Protein AF-0000000072237001 (afdb_homodimer)

Secondary structure (DSSP, 8-state):
----PPPPPSS-SSEEES-TT-SEEEEEEE-TT-HHHHHHHHHIIIIIHHHTTTTEEEEEEE---TTSTTHHHHHHHHHHHHHH-GGGHHHHHHHHHHTGGGGSHHHHTT-BHHHHHHHHHHHGGGGT--HHHHHHHH---TTSSS-TTHHHHHHHHHHHHHTT--SSSEEEETTEE-SS--TT--HHHHHHHHGGGG-/----PPPPPSS-SSEEES-TT-SEEEEEEE-TT-HHHHHHHHHIIIIIHHHTTTTEEEEEEE---TTSTTHHHHHHHHHHHHHH-GGGHHHHHHHHHHTGGGGSHHHHTT-BHHHHHHHHHHHGGGGT--HHHHHHHH---TTSSS-TTHHHHHHHHHHHHHTT--SSSEEEETTEE-SS--TT--HHHHHHHHGGGG-

Radius of gyration: 22.09 Å; Cα contacts (8 Å, |Δi|>4): 658; chains: 2; bounding box: 45×54×57 Å

Solvent-accessible surface area (backbone atoms only — not comparable to full-atom values): 21999 Å² total; per-residue (Å²): 132,85,81,84,59,78,85,76,76,95,54,78,88,53,49,78,45,67,46,87,79,22,84,37,40,35,39,35,28,36,23,69,73,34,71,50,18,40,44,31,48,50,47,38,66,72,44,40,48,67,73,37,62,72,45,38,18,40,24,53,29,60,39,72,49,56,88,40,50,62,28,41,59,56,52,45,49,46,48,31,40,28,73,76,37,60,85,42,28,63,60,43,49,49,52,49,41,74,44,30,80,65,60,36,69,81,64,38,38,78,41,19,56,53,55,48,47,52,52,56,16,53,57,34,46,81,65,73,38,63,34,66,65,39,40,68,33,61,47,76,48,92,87,48,84,57,38,77,36,43,69,61,52,50,52,37,48,48,52,37,23,72,67,45,59,78,62,61,55,37,45,25,51,71,86,35,78,42,90,78,72,56,50,81,53,50,58,66,54,49,44,66,67,51,54,69,74,77,108,131,86,78,89,57,77,83,74,75,94,54,78,86,54,50,79,44,65,46,88,80,23,84,38,40,35,40,36,26,35,23,69,70,34,70,50,18,39,44,31,49,49,48,37,65,71,44,40,48,67,74,37,62,71,45,38,17,40,24,52,29,62,37,74,48,59,89,40,48,61,28,42,58,55,53,46,51,46,50,32,40,29,72,76,37,62,85,41,27,62,61,41,50,50,51,49,42,74,43,30,79,65,60,37,68,82,63,39,37,78,40,18,57,52,56,49,48,52,52,55,17,52,57,36,48,80,63,74,39,61,34,67,64,38,41,67,33,60,46,76,49,93,87,48,84,56,38,77,39,43,69,62,51,50,51,36,49,47,53,36,24,72,69,44,58,77,62,61,54,38,46,23,51,71,86,36,76,42,89,78,70,57,53,82,53,49,60,65,54,48,45,67,68,50,53,69,74,76,106

Organism: Galdieria sulphuraria (NCBI:txid130081)

Structure (mmCIF, N/CA/C/O backbone):
data_AF-0000000072237001-model_v1
#
loop_
_entity.id
_entity.type
_entity.pdbx_description
1 polymer 'Thioredoxin-like protein'
#
loop_
_atom_site.group_PDB
_atom_site.id
_atom_site.type_symbol
_atom_site.label_atom_id
_atom_site.label_alt_id
_atom_site.label_comp_id
_atom_site.label_asym_id
_atom_site.label_entity_id
_atom_site.label_seq_id
_atom_site.pdbx_PDB_ins_code
_atom_site.Cartn_x
_atom_site.Cartn_y
_atom_site.Cartn_z
_atom_site.occupancy
_atom_site.B_iso_or_equiv
_atom_site.auth_seq_id
_atom_site.auth_comp_id
_atom_site.auth_asym_id
_atom_site.auth_atom_id
_atom_site.pdbx_PDB_model_num
ATOM 1 N N . MET A 1 1 ? 7.582 13.273 -29.375 1 21.8 1 MET A N 1
ATOM 2 C CA . MET A 1 1 ? 7.742 12.078 -28.562 1 21.8 1 MET A CA 1
ATOM 3 C C . MET A 1 1 ? 7.418 12.375 -27.094 1 21.8 1 MET A C 1
ATOM 5 O O . MET A 1 1 ? 8.266 12.875 -26.359 1 21.8 1 MET A O 1
ATOM 9 N N . ALA A 1 2 ? 6.422 13.086 -26.672 1 33.62 2 ALA A N 1
ATOM 10 C CA . ALA A 1 2 ? 6.02 13.719 -25.406 1 33.62 2 ALA A CA 1
ATOM 11 C C . ALA A 1 2 ? 6.34 12.82 -24.219 1 33.62 2 ALA A C 1
ATOM 13 O O . ALA A 1 2 ? 6.082 11.609 -24.25 1 33.62 2 ALA A O 1
ATOM 14 N N . SER A 1 3 ? 7.312 13.023 -23.094 1 41.5 3 SER A N 1
ATOM 15 C CA . SER A 1 3 ? 8.188 12.477 -22.062 1 41.5 3 SER A CA 1
ATOM 16 C C . SER A 1 3 ? 7.379 11.773 -20.969 1 41.5 3 SER A C 1
ATOM 18 O O . SER A 1 3 ? 6.551 12.398 -20.312 1 41.5 3 SER A O 1
ATOM 20 N N . ASN A 1 4 ? 6.871 10.484 -21.203 1 53.72 4 ASN A N 1
ATOM 21 C CA . ASN A 1 4 ? 6.289 9.469 -20.344 1 53.72 4 ASN A CA 1
ATOM 22 C C . ASN A 1 4 ? 7.016 9.406 -19 1 53.72 4 ASN A C 1
ATOM 24 O O . ASN A 1 4 ? 7.16 8.328 -18.422 1 53.72 4 ASN A O 1
ATOM 28 N N . TRP A 1 5 ? 7.535 10.539 -18.703 1 61.94 5 TRP A N 1
ATOM 29 C CA . TRP A 1 5 ? 8.25 10.547 -17.438 1 61.94 5 TRP A CA 1
ATOM 30 C C . TRP A 1 5 ? 7.281 10.477 -16.266 1 61.94 5 TRP A C 1
ATOM 32 O O . TRP A 1 5 ? 6.207 11.078 -16.297 1 61.94 5 TRP A O 1
ATOM 42 N N . PRO A 1 6 ? 7.734 9.633 -15.422 1 74.94 6 PRO A N 1
ATOM 43 C CA . PRO A 1 6 ? 6.914 9.695 -14.211 1 74.94 6 PRO A CA 1
ATOM 44 C C . PRO A 1 6 ? 6.82 11.102 -13.633 1 74.94 6 PRO A C 1
ATOM 46 O O . PRO A 1 6 ? 7.805 11.852 -13.641 1 74.94 6 PRO A O 1
ATOM 49 N N . PRO A 1 7 ? 5.773 11.562 -13.289 1 81.69 7 PRO A N 1
ATOM 50 C CA . PRO A 1 7 ? 5.605 12.922 -12.766 1 81.69 7 PRO A CA 1
ATOM 51 C C . PRO A 1 7 ? 6.484 13.195 -11.547 1 81.69 7 PRO A C 1
ATOM 53 O O . PRO A 1 7 ? 6.766 12.281 -10.766 1 81.69 7 PRO A O 1
ATOM 56 N N . LEU A 1 8 ? 7.027 14.43 -11.492 1 88 8 LEU A N 1
ATOM 57 C CA . LEU A 1 8 ? 7.711 14.93 -10.305 1 88 8 LEU A CA 1
ATOM 58 C C . LEU A 1 8 ? 6.816 15.883 -9.523 1 88 8 LEU A C 1
ATOM 60 O O . LEU A 1 8 ? 5.957 16.547 -10.102 1 88 8 LEU A O 1
ATOM 64 N N . PRO A 1 9 ? 7.012 15.859 -8.188 1 90.81 9 PRO A N 1
ATOM 65 C CA . PRO A 1 9 ? 6.195 16.766 -7.383 1 90.81 9 PRO A CA 1
ATOM 66 C C . PRO A 1 9 ? 6.57 18.234 -7.602 1 90.81 9 PRO A C 1
ATOM 68 O O . PRO A 1 9 ? 7.734 18.547 -7.863 1 90.81 9 PRO A O 1
ATOM 71 N N . ARG A 1 10 ? 5.598 19.078 -7.504 1 88.06 10 ARG A N 1
ATOM 72 C CA . ARG A 1 10 ? 5.828 20.516 -7.672 1 88.06 10 ARG A CA 1
ATOM 73 C C . ARG A 1 10 ? 6.523 21.094 -6.449 1 88.06 10 ARG A C 1
ATOM 75 O O . ARG A 1 10 ? 7.121 22.172 -6.527 1 88.06 10 ARG A O 1
ATOM 82 N N . GLN A 1 11 ? 6.371 20.516 -5.293 1 89.12 11 GLN A N 1
ATOM 83 C CA . GLN A 1 11 ? 6.98 20.875 -4.016 1 89.12 11 GLN A CA 1
ATOM 84 C C . GLN A 1 11 ? 7.461 19.641 -3.268 1 89.12 11 GLN A C 1
ATOM 86 O O . GLN A 1 11 ? 7.086 18.516 -3.607 1 89.12 11 GLN A O 1
ATOM 91 N N . PRO A 1 12 ? 8.312 19.969 -2.359 1 91.44 12 PRO A N 1
ATOM 92 C CA . PRO A 1 12 ? 8.711 18.797 -1.567 1 91.44 12 PRO A CA 1
ATOM 93 C C . PRO A 1 12 ? 7.52 18.016 -1.021 1 91.44 12 PRO A C 1
ATOM 95 O O . PRO A 1 12 ? 6.52 18.609 -0.612 1 91.44 12 PRO A O 1
ATOM 98 N N . ILE A 1 13 ? 7.695 16.688 -1.106 1 96 13 ILE A N 1
ATOM 99 C CA . ILE A 1 13 ? 6.613 15.797 -0.69 1 96 13 ILE A CA 1
ATOM 100 C C . ILE A 1 13 ? 6.375 15.945 0.811 1 96 13 ILE A C 1
ATOM 102 O O . ILE A 1 13 ? 7.324 16.094 1.586 1 96 13 ILE A O 1
ATOM 106 N N . GLY A 1 14 ? 5.105 15.867 1.178 1 97.44 14 GLY A N 1
ATOM 107 C CA . GLY A 1 14 ? 4.707 16 2.57 1 97.44 14 GLY A CA 1
ATOM 108 C C . GLY A 1 14 ? 4.023 17.328 2.867 1 97.44 14 GLY A C 1
ATOM 109 O O . GLY A 1 14 ? 4.008 18.234 2.025 1 97.44 14 GLY A O 1
ATOM 110 N N . THR A 1 15 ? 3.363 17.453 3.967 1 98.19 15 THR A N 1
ATOM 111 C CA . THR A 1 15 ? 2.725 18.688 4.41 1 98.19 15 THR A CA 1
ATOM 112 C C . THR A 1 15 ? 3.475 19.281 5.598 1 98.19 15 THR A C 1
ATOM 114 O O . THR A 1 15 ? 3.594 18.656 6.648 1 98.19 15 THR A O 1
ATOM 117 N N . ALA A 1 16 ? 3.902 20.469 5.449 1 97.31 16 ALA A N 1
ATOM 118 C CA . ALA A 1 16 ? 4.777 21.094 6.434 1 97.31 16 ALA A CA 1
ATOM 119 C C . ALA A 1 16 ? 3.965 21.734 7.559 1 97.31 16 ALA A C 1
ATOM 121 O O . ALA A 1 16 ? 2.857 22.234 7.336 1 97.31 16 ALA A O 1
ATOM 122 N N . TRP A 1 17 ? 4.484 21.672 8.68 1 96.69 17 TRP A N 1
ATOM 123 C CA . TRP A 1 17 ? 4.105 22.453 9.852 1 96.69 17 TRP A CA 1
ATOM 124 C C . TRP A 1 17 ? 5.32 23.141 10.461 1 96.69 17 TRP A C 1
ATOM 126 O O . TRP A 1 17 ? 6.293 22.484 10.844 1 96.69 17 TRP A O 1
ATOM 136 N N . GLY A 1 18 ? 5.293 24.5 10.57 1 95.88 18 GLY A N 1
ATOM 137 C CA . GLY A 1 18 ? 6.43 25.281 11.047 1 95.88 18 GLY A CA 1
ATOM 138 C C . GLY A 1 18 ? 7.234 25.906 9.93 1 95.88 18 GLY A C 1
ATOM 139 O O . GLY A 1 18 ? 6.91 25.75 8.75 1 95.88 18 GLY A O 1
ATOM 140 N N . PRO A 1 19 ? 8.258 26.688 10.305 1 95.94 19 PRO A N 1
ATOM 141 C CA . PRO A 1 19 ? 9.055 27.375 9.281 1 95.94 19 PRO A CA 1
ATOM 142 C C . PRO A 1 19 ? 9.898 26.422 8.445 1 95.94 19 PRO A C 1
ATOM 144 O O . PRO A 1 19 ? 10.711 25.672 8.992 1 95.94 19 PRO A O 1
ATOM 147 N N . ARG A 1 20 ? 9.781 26.469 7.156 1 94.44 20 ARG A N 1
ATOM 148 C CA . ARG A 1 20 ? 10.453 25.562 6.238 1 94.44 20 ARG A CA 1
ATOM 149 C C . ARG A 1 20 ? 11.969 25.703 6.336 1 94.44 20 ARG A C 1
ATOM 151 O O . ARG A 1 20 ? 12.711 24.781 5.988 1 94.44 20 ARG A O 1
ATOM 158 N N . GLY A 1 21 ? 12.414 26.828 6.848 1 94.75 21 GLY A N 1
ATOM 159 C CA . GLY A 1 21 ? 13.836 27.078 6.961 1 94.75 21 GLY A CA 1
ATOM 160 C C . GLY A 1 21 ? 14.398 26.719 8.328 1 94.75 21 GLY A C 1
ATOM 161 O O . GLY A 1 21 ? 15.562 27.016 8.617 1 94.75 21 GLY A O 1
ATOM 162 N N . ALA A 1 22 ? 13.586 26.141 9.148 1 97.19 22 ALA A N 1
ATOM 163 C CA . ALA A 1 22 ? 14.062 25.75 10.477 1 97.19 22 ALA A CA 1
ATOM 164 C C . ALA A 1 22 ? 15.273 24.828 10.383 1 97.19 22 ALA A C 1
ATOM 166 O O . ALA A 1 22 ? 15.398 24.047 9.43 1 97.19 22 ALA A O 1
ATOM 167 N N . PRO A 1 23 ? 16.172 24.891 11.312 1 97.12 23 PRO A N 1
ATOM 168 C CA . PRO A 1 23 ? 17.406 24.078 11.258 1 97.12 23 PRO A CA 1
ATOM 169 C C . PRO A 1 23 ? 17.125 22.578 11.344 1 97.12 23 PRO A C 1
ATOM 171 O O . PRO A 1 23 ? 17.891 21.781 10.812 1 97.12 23 PRO A O 1
ATOM 174 N N . ILE A 1 24 ? 16.125 22.219 12.055 1 98.12 24 ILE A N 1
ATOM 175 C CA . ILE A 1 24 ? 15.758 20.797 12.141 1 98.12 24 ILE A CA 1
ATOM 176 C C . ILE A 1 24 ? 14.586 20.5 11.203 1 98.12 24 ILE A C 1
ATOM 178 O O . ILE A 1 24 ? 13.547 21.156 11.281 1 98.12 24 ILE A O 1
ATOM 182 N N . GLN A 1 25 ? 14.75 19.609 10.305 1 97.94 25 GLN A N 1
ATOM 183 C CA . GLN A 1 25 ? 13.711 19.062 9.43 1 97.94 25 GLN A CA 1
ATOM 184 C C . GLN A 1 25 ? 13.281 17.672 9.875 1 97.94 25 GLN A C 1
ATOM 186 O O . GLN A 1 25 ? 14.086 16.734 9.859 1 97.94 25 GLN A O 1
ATOM 191 N N . MET A 1 26 ? 12.102 17.547 10.289 1 98.19 26 MET A N 1
ATOM 192 C CA . MET A 1 26 ? 11.594 16.25 10.727 1 98.19 26 MET A CA 1
ATOM 193 C C . MET A 1 26 ? 10.477 15.766 9.797 1 98.19 26 MET A C 1
ATOM 195 O O . MET A 1 26 ? 9.492 16.469 9.586 1 98.19 26 MET A O 1
ATOM 199 N N . GLU A 1 27 ? 10.625 14.641 9.234 1 98.56 27 GLU A N 1
ATOM 200 C CA . GLU A 1 27 ? 9.578 13.938 8.508 1 98.56 27 GLU A CA 1
ATOM 201 C C . GLU A 1 27 ? 9.078 12.727 9.289 1 98.56 27 GLU A C 1
ATOM 203 O O . GLU A 1 27 ? 9.875 11.914 9.758 1 98.56 27 GLU A O 1
ATOM 208 N N . VAL A 1 28 ? 7.844 12.672 9.438 1 98.81 28 VAL A N 1
ATOM 209 C CA . VAL A 1 28 ? 7.273 11.508 10.109 1 98.81 28 VAL A CA 1
ATOM 210 C C . VAL A 1 28 ? 6.258 10.828 9.188 1 98.81 28 VAL A C 1
ATOM 212 O O . VAL A 1 28 ? 5.344 11.484 8.672 1 98.81 28 VAL A O 1
ATOM 215 N N . PHE A 1 29 ? 6.496 9.531 8.914 1 98.88 29 PHE A N 1
ATOM 216 C CA . PHE A 1 29 ? 5.609 8.695 8.117 1 98.88 29 PHE A CA 1
ATOM 217 C C . PHE A 1 29 ? 4.52 8.078 8.977 1 98.88 29 PHE A C 1
ATOM 219 O O . PHE A 1 29 ? 4.801 7.227 9.828 1 98.88 29 PHE A O 1
ATOM 226 N N . LEU A 1 30 ? 3.273 8.547 8.742 1 98.88 30 LEU A N 1
ATOM 227 C CA . LEU A 1 30 ? 2.16 8.219 9.625 1 98.88 30 LEU A CA 1
ATOM 228 C C . LEU A 1 30 ? 1.026 7.555 8.852 1 98.88 30 LEU A C 1
ATOM 230 O O . LEU A 1 30 ? 0.771 7.91 7.695 1 98.88 30 LEU A O 1
ATOM 234 N N . ASP A 1 31 ? 0.398 6.621 9.469 1 98.75 31 ASP A N 1
ATOM 235 C CA . ASP A 1 31 ? -0.828 6 8.977 1 98.75 31 ASP A CA 1
ATOM 236 C C . ASP A 1 31 ? -1.999 6.277 9.914 1 98.75 31 ASP A C 1
ATOM 238 O O . ASP A 1 31 ? -1.91 6.023 11.117 1 98.75 31 ASP A O 1
ATOM 242 N N . TYR A 1 32 ? -3.104 6.746 9.367 1 98.81 32 TYR A N 1
ATOM 243 C CA . TYR A 1 32 ? -4.242 7.168 10.18 1 98.81 32 TYR A CA 1
ATOM 244 C C . TYR A 1 32 ? -4.895 5.977 10.867 1 98.81 32 TYR A C 1
ATOM 246 O O . TYR A 1 32 ? -5.66 6.148 11.82 1 98.81 32 TYR A O 1
ATOM 254 N N . CYS A 1 33 ? -4.598 4.766 10.398 1 97.38 33 CYS A N 1
ATOM 255 C CA . CYS A 1 33 ? -5.188 3.57 10.992 1 97.38 33 CYS A CA 1
ATOM 256 C C . CYS A 1 33 ? -4.262 2.965 12.039 1 97.38 33 CYS A C 1
ATOM 258 O O . CYS A 1 33 ? -4.578 1.931 12.625 1 97.38 33 CYS A O 1
ATOM 260 N N . CYS A 1 34 ? -3.148 3.541 12.328 1 97.19 34 CYS A N 1
ATOM 261 C CA . CYS A 1 34 ? -2.15 2.988 13.234 1 97.19 34 CYS A CA 1
ATOM 262 C C . CYS A 1 34 ? -2.18 3.705 14.578 1 97.19 34 CYS A C 1
ATOM 264 O O . CYS A 1 34 ? -1.896 4.902 14.656 1 97.19 34 CYS A O 1
ATOM 266 N N . PRO A 1 35 ? -2.412 2.963 15.617 1 97.12 35 PRO A N 1
ATOM 267 C CA . PRO A 1 35 ? -2.48 3.59 16.938 1 97.12 35 PRO A CA 1
ATOM 268 C C . PRO A 1 35 ? -1.15 4.199 17.375 1 97.12 35 PRO A C 1
ATOM 270 O O . PRO A 1 35 ? -1.132 5.195 18.109 1 97.12 35 PRO A O 1
ATOM 273 N N . PHE A 1 36 ? -0.057 3.662 16.938 1 97.69 36 PHE A N 1
ATOM 274 C CA . PHE A 1 36 ? 1.243 4.23 17.281 1 97.69 36 PHE A CA 1
ATOM 275 C C . PHE A 1 36 ? 1.478 5.535 16.531 1 97.69 36 PHE A C 1
ATOM 277 O O . PHE A 1 36 ? 2.109 6.453 17.047 1 97.69 36 PHE A O 1
ATOM 284 N N . SER A 1 37 ? 0.971 5.617 15.297 1 98.56 37 SER A N 1
ATOM 285 C CA . SER A 1 37 ? 0.982 6.879 14.562 1 98.56 37 SER A CA 1
ATOM 286 C C . SER A 1 37 ? 0.16 7.941 15.289 1 98.56 37 SER A C 1
ATOM 288 O O . SER A 1 37 ? 0.576 9.102 15.383 1 98.56 37 SER A O 1
ATOM 290 N N . LYS A 1 38 ? -0.994 7.484 15.781 1 98.75 38 LYS A N 1
ATOM 291 C CA . LYS A 1 38 ? -1.831 8.391 16.562 1 98.75 38 LYS A CA 1
ATOM 292 C C . LYS A 1 38 ? -1.07 8.938 17.766 1 98.75 38 LYS A C 1
ATOM 294 O O . LYS A 1 38 ? -1.041 10.148 18 1 98.75 38 LYS A O 1
ATOM 299 N N . LYS A 1 39 ? -0.465 8.07 18.5 1 98.44 39 LYS A N 1
ATOM 300 C CA . LYS A 1 39 ? 0.298 8.469 19.672 1 98.44 39 LYS A CA 1
ATOM 301 C C . LYS A 1 39 ? 1.415 9.445 19.312 1 98.44 39 LYS A C 1
ATOM 303 O O . LYS A 1 39 ? 1.572 10.484 19.938 1 98.44 39 LYS A O 1
ATOM 308 N N . ALA A 1 40 ? 2.188 9.109 18.281 1 98.56 40 ALA A N 1
ATOM 309 C CA . ALA A 1 40 ? 3.283 9.961 17.828 1 98.56 40 ALA A CA 1
ATOM 310 C C . ALA A 1 40 ? 2.77 11.336 17.406 1 98.56 40 ALA A C 1
ATOM 312 O O . ALA A 1 40 ? 3.357 12.359 17.75 1 98.56 40 ALA A O 1
ATOM 313 N N . PHE A 1 41 ? 1.676 11.344 16.641 1 98.69 41 PHE A N 1
ATOM 314 C CA . PHE A 1 41 ? 1.105 12.594 16.141 1 98.69 41 PHE A CA 1
ATOM 315 C C . PHE A 1 41 ? 0.755 13.523 17.297 1 98.69 41 PHE A C 1
ATOM 317 O O . PHE A 1 41 ? 1.126 14.695 17.281 1 98.69 41 PHE A O 1
ATOM 324 N N . PHE A 1 42 ? 0.126 13.016 18.297 1 98.56 42 PHE A N 1
ATOM 325 C CA . PHE A 1 42 ? -0.369 13.852 19.375 1 98.56 42 PHE A CA 1
ATOM 326 C C . PHE A 1 42 ? 0.78 14.352 20.25 1 98.56 42 PHE A C 1
ATOM 328 O O . PHE A 1 42 ? 0.808 15.516 20.641 1 98.56 42 PHE A O 1
ATOM 335 N N . ILE A 1 43 ? 1.747 13.523 20.578 1 98.25 43 ILE A N 1
ATOM 336 C CA . ILE A 1 43 ? 2.867 13.977 21.391 1 98.25 43 ILE A CA 1
ATOM 337 C C . ILE A 1 43 ? 3.66 15.039 20.625 1 98.25 43 ILE A C 1
ATOM 339 O O . ILE A 1 43 ? 4.113 16.031 21.219 1 98.25 43 ILE A O 1
ATOM 343 N N . LEU A 1 44 ? 3.85 14.859 19.328 1 97.88 44 LEU A N 1
ATOM 344 C CA . LEU A 1 44 ? 4.59 15.812 18.516 1 97.88 44 LEU A CA 1
ATOM 345 C C . LEU A 1 44 ? 3.828 17.125 18.391 1 97.88 44 LEU A C 1
ATOM 347 O O . LEU A 1 44 ? 4.371 18.203 18.688 1 97.88 44 LEU A O 1
ATOM 351 N N . MET A 1 45 ? 2.561 17.047 18.078 1 97.38 45 MET A N 1
ATOM 352 C CA . MET A 1 45 ? 1.763 18.234 17.766 1 97.38 45 MET A CA 1
ATOM 353 C C . MET A 1 45 ? 1.453 19.016 19.047 1 97.38 45 MET A C 1
ATOM 355 O O . MET A 1 45 ? 1.403 20.25 19.031 1 97.38 45 MET A O 1
ATOM 359 N N . ASP A 1 46 ? 1.271 18.312 20.125 1 97.81 46 ASP A N 1
ATOM 360 C CA . ASP A 1 46 ? 0.758 18.984 21.328 1 97.81 46 ASP A CA 1
ATOM 361 C C . ASP A 1 46 ? 1.897 19.422 22.234 1 97.81 46 ASP A C 1
ATOM 363 O O . ASP A 1 46 ? 1.742 20.359 23.031 1 97.81 46 ASP A O 1
ATOM 367 N N . GLN A 1 47 ? 3.055 18.766 22.125 1 97.69 47 GLN A N 1
ATOM 368 C CA . GLN A 1 47 ? 4.086 19.047 23.125 1 97.69 47 GLN A CA 1
ATOM 369 C C . GLN A 1 47 ? 5.422 19.359 22.453 1 97.69 47 GLN A C 1
ATOM 371 O O . GLN A 1 47 ? 6.008 20.422 22.703 1 97.69 47 GLN A O 1
ATOM 376 N N . VAL A 1 48 ? 5.902 18.578 21.547 1 97.31 48 VAL A N 1
ATOM 377 C CA . VAL A 1 48 ? 7.266 18.656 21.031 1 97.31 48 VAL A CA 1
ATOM 378 C C . VAL A 1 48 ? 7.395 19.891 20.125 1 97.31 48 VAL A C 1
ATOM 380 O O . VAL A 1 48 ? 8.289 20.719 20.312 1 97.31 48 VAL A O 1
ATOM 383 N N . LEU A 1 49 ? 6.48 20.016 19.188 1 96.25 49 LEU A N 1
ATOM 384 C CA . LEU A 1 49 ? 6.582 21.078 18.188 1 96.25 49 LEU A CA 1
ATOM 385 C C . LEU A 1 49 ? 6.383 22.438 18.828 1 96.25 49 LEU A C 1
ATOM 387 O O . LEU A 1 49 ? 7.164 23.375 18.578 1 96.25 49 LEU A O 1
ATOM 391 N N . PRO A 1 50 ? 5.418 22.594 19.75 1 96.06 50 PRO A N 1
ATOM 392 C CA . PRO A 1 50 ? 5.309 23.891 20.438 1 96.06 50 PRO A CA 1
ATOM 393 C C . PRO A 1 50 ? 6.539 24.203 21.281 1 96.06 50 PRO A C 1
ATOM 395 O O . PRO A 1 50 ? 6.941 25.375 21.375 1 96.06 50 PRO A O 1
ATOM 398 N N . ALA A 1 51 ? 7.168 23.203 21.812 1 95.38 51 ALA A N 1
ATOM 399 C CA . ALA A 1 51 ? 8.328 23.406 22.672 1 95.38 51 ALA A CA 1
ATOM 400 C C . ALA A 1 51 ? 9.562 23.781 21.859 1 95.38 51 ALA A C 1
ATOM 402 O O . ALA A 1 51 ? 10.523 24.328 22.391 1 95.38 51 ALA A O 1
ATOM 403 N N . MET A 1 52 ? 9.523 23.484 20.609 1 95.06 52 MET A N 1
ATOM 404 C CA . MET A 1 52 ? 10.68 23.719 19.75 1 95.06 52 MET A CA 1
ATOM 405 C C . MET A 1 52 ? 10.328 24.703 18.625 1 95.06 52 MET A C 1
ATOM 407 O O . MET A 1 52 ? 10.867 24.609 17.531 1 95.06 52 MET A O 1
ATOM 411 N N . GLU A 1 53 ? 9.461 25.562 18.938 1 90.38 53 GLU A N 1
ATOM 412 C CA . GLU A 1 53 ? 8.945 26.516 17.969 1 90.38 53 GLU A CA 1
ATOM 413 C C . GLU A 1 53 ? 10.086 27.25 17.266 1 90.38 53 GLU A C 1
ATOM 415 O O . GLU A 1 53 ? 11.07 27.641 17.906 1 90.38 53 GLU A O 1
ATOM 420 N N . GLU A 1 54 ? 10.023 27.422 15.961 1 93.44 54 GLU A N 1
ATOM 421 C CA . GLU A 1 54 ? 10.953 28.141 15.086 1 93.44 54 GLU A CA 1
ATOM 422 C C . GLU A 1 54 ? 12.211 27.312 14.836 1 93.44 54 GLU A C 1
ATOM 424 O O . GLU A 1 54 ? 13.008 27.641 13.953 1 93.44 54 GLU A O 1
ATOM 429 N N . LYS A 1 55 ? 12.438 26.234 15.578 1 96.94 55 LYS A N 1
ATOM 430 C CA . LYS A 1 55 ? 13.672 25.453 15.453 1 96.94 55 LYS A CA 1
ATOM 431 C C . LYS A 1 55 ? 13.43 24.188 14.641 1 96.94 55 LYS A C 1
ATOM 433 O O . LYS A 1 55 ? 14.383 23.516 14.242 1 96.94 55 LYS A O 1
ATOM 438 N N . ILE A 1 56 ? 12.172 23.859 14.422 1 97.88 56 ILE A N 1
ATOM 439 C CA . ILE A 1 56 ? 11.859 22.594 13.789 1 97.88 56 ILE A CA 1
ATOM 440 C C . ILE A 1 56 ? 10.734 22.781 12.773 1 97.88 56 ILE A C 1
ATOM 442 O O . ILE A 1 56 ? 9.789 23.531 13.023 1 97.88 56 ILE A O 1
ATOM 446 N N . CYS A 1 57 ? 10.867 22.234 11.586 1 97.62 57 CYS A N 1
ATOM 447 C CA . CYS A 1 57 ? 9.805 22.031 10.609 1 97.62 57 CYS A CA 1
ATOM 448 C C . CYS A 1 57 ? 9.375 20.578 10.539 1 97.62 57 CYS A C 1
ATOM 450 O O . CYS A 1 57 ? 10.211 19.688 10.312 1 97.62 57 CYS A O 1
ATOM 452 N N . PHE A 1 58 ? 8.148 20.359 10.789 1 98 58 PHE A N 1
ATOM 453 C CA . PHE A 1 58 ? 7.562 19.016 10.781 1 98 58 PHE A CA 1
ATOM 454 C C . PHE A 1 58 ? 6.836 18.75 9.469 1 98 58 PHE A C 1
ATOM 456 O O . PHE A 1 58 ? 6.035 19.578 9.023 1 98 58 PHE A O 1
ATOM 463 N N . TYR A 1 59 ? 7.117 17.625 8.836 1 98.31 59 TYR A N 1
ATOM 464 C CA . TYR A 1 59 ? 6.406 17.172 7.641 1 98.31 59 TYR A CA 1
ATOM 465 C C . TYR A 1 59 ? 5.613 15.906 7.93 1 98.31 59 TYR A C 1
ATOM 467 O O . TYR A 1 59 ? 6.18 14.883 8.312 1 98.31 59 TYR A O 1
ATOM 475 N N . PHE A 1 60 ? 4.312 15.984 7.738 1 98.88 60 PHE A N 1
ATOM 476 C CA . PHE A 1 60 ? 3.49 14.781 7.699 1 98.88 60 PHE A CA 1
ATOM 477 C C . PHE A 1 60 ? 3.684 14.039 6.383 1 98.88 60 PHE A C 1
ATOM 479 O O . PHE A 1 60 ? 3.383 14.57 5.312 1 98.88 60 PHE A O 1
ATOM 486 N N . GLN A 1 61 ? 4.23 12.875 6.445 1 98.88 61 GLN A N 1
ATOM 487 C CA . GLN A 1 61 ? 4.348 11.992 5.289 1 98.88 61 GLN A CA 1
ATOM 488 C C . GLN A 1 61 ? 3.332 10.852 5.355 1 98.88 61 GLN A C 1
ATOM 490 O O . GLN A 1 61 ? 3.232 10.164 6.371 1 98.88 61 GLN A O 1
ATOM 495 N N . HIS A 1 62 ? 2.572 10.68 4.254 1 98.88 62 HIS A N 1
ATOM 496 C CA . HIS A 1 62 ? 1.534 9.656 4.203 1 98.88 62 HIS A CA 1
ATOM 497 C C . HIS A 1 62 ? 2.141 8.266 4.066 1 98.88 62 HIS A C 1
ATOM 499 O O . HIS A 1 62 ? 2.764 7.949 3.049 1 98.88 62 HIS A O 1
ATOM 505 N N . GLN A 1 63 ? 2.021 7.48 5.078 1 98.56 63 GLN A N 1
ATOM 506 C CA . GLN A 1 63 ? 2.428 6.082 5.023 1 98.56 63 GLN A CA 1
ATOM 507 C C . GLN A 1 63 ? 1.213 5.156 5.004 1 98.56 63 GLN A C 1
ATOM 509 O O . GLN A 1 63 ? 0.79 4.66 6.051 1 98.56 63 GLN A O 1
ATOM 514 N N . ILE A 1 64 ? 0.771 4.852 3.854 1 98.25 64 ILE A N 1
ATOM 515 C CA . ILE A 1 64 ? -0.407 4.004 3.693 1 98.25 64 ILE A CA 1
ATOM 516 C C . ILE A 1 64 ? -0.015 2.539 3.859 1 98.25 64 ILE A C 1
ATOM 518 O O . ILE A 1 64 ? 0.823 2.025 3.115 1 98.25 64 ILE A O 1
ATOM 522 N N . GLN A 1 65 ? -0.583 1.903 4.852 1 97.19 65 GLN A N 1
ATOM 523 C CA . GLN A 1 65 ? -0.34 0.479 5.062 1 97.19 65 GLN A CA 1
ATOM 524 C C . GLN A 1 65 ? -1.411 -0.367 4.379 1 97.19 65 GLN A C 1
ATOM 526 O O . GLN A 1 65 ? -2.564 -0.387 4.816 1 97.19 65 GLN A O 1
ATOM 531 N N . PRO A 1 66 ? -1.033 -1.136 3.43 1 96.31 66 PRO A N 1
ATOM 532 C CA . PRO A 1 66 ? -2.033 -1.855 2.637 1 96.31 66 PRO A CA 1
ATOM 533 C C . PRO A 1 66 ? -2.77 -2.922 3.445 1 96.31 66 PRO A C 1
ATOM 535 O O . PRO A 1 66 ? -3.877 -3.324 3.078 1 96.31 66 PRO 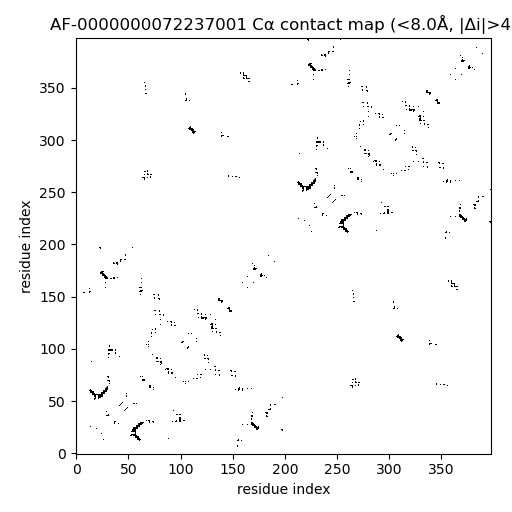A O 1
ATOM 538 N N . TRP A 1 67 ? -2.188 -3.406 4.547 1 95.19 67 TRP A N 1
ATOM 539 C CA . TRP A 1 67 ? -2.883 -4.418 5.336 1 95.19 67 TRP A CA 1
ATOM 540 C C . TRP A 1 67 ? -4.031 -3.795 6.125 1 95.19 67 TRP A C 1
ATOM 542 O O . TRP A 1 67 ? -4.816 -4.504 6.758 1 95.19 67 TRP A O 1
ATOM 552 N N . HIS A 1 68 ? -4.152 -2.535 6.098 1 94.88 68 HIS A N 1
ATOM 553 C CA . HIS A 1 68 ? -5.348 -1.773 6.438 1 94.88 68 HIS A CA 1
ATOM 554 C C . HIS A 1 68 ? -5.973 -1.148 5.195 1 94.88 68 HIS A C 1
ATOM 556 O O . HIS A 1 68 ? -5.711 0.015 4.883 1 94.88 68 HIS A O 1
ATOM 562 N N . PRO A 1 69 ? -6.879 -1.86 4.602 1 95.56 69 PRO A N 1
ATOM 563 C CA . PRO A 1 69 ? -7.344 -1.372 3.305 1 95.56 69 PRO A CA 1
ATOM 564 C C . PRO A 1 69 ? -8.039 -0.015 3.398 1 95.56 69 PRO A C 1
ATOM 566 O O . PRO A 1 69 ? -8.008 0.764 2.441 1 95.56 69 PRO A O 1
ATOM 569 N N . GLN A 1 70 ? -8.578 0.2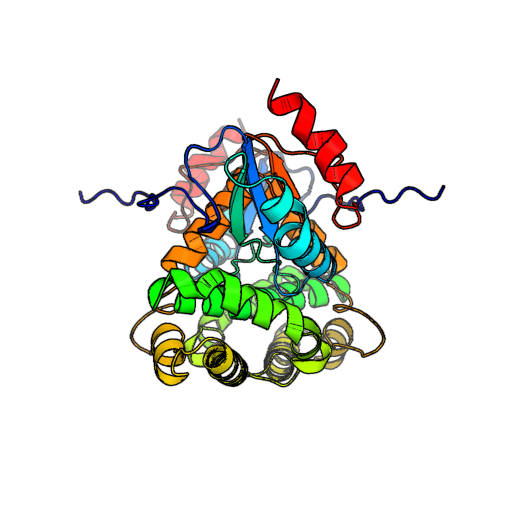95 4.59 1 97.38 70 GLN A N 1
ATOM 570 C CA . GLN A 1 70 ? -9.281 1.566 4.75 1 97.38 70 GLN A CA 1
ATOM 571 C C . GLN A 1 70 ? -8.289 2.723 4.887 1 97.38 70 GLN A C 1
ATOM 573 O O . GLN A 1 70 ? -8.68 3.889 4.781 1 97.38 70 GLN A O 1
ATOM 578 N N . SER A 1 71 ? -7.047 2.408 5.137 1 98.19 71 SER A N 1
ATOM 579 C CA . SER A 1 71 ? -6.035 3.449 5.289 1 98.19 71 SER A CA 1
ATOM 580 C C . SER A 1 71 ? -6.008 4.375 4.078 1 98.19 71 SER A C 1
ATOM 582 O O . SER A 1 71 ? -5.961 5.598 4.223 1 98.19 71 SER A O 1
ATOM 584 N N . THR A 1 72 ? -6.066 3.789 2.854 1 98.56 72 THR A N 1
ATOM 585 C CA . THR A 1 72 ? -6.055 4.582 1.629 1 98.56 72 THR A CA 1
ATOM 586 C C . THR A 1 72 ? -7.129 5.664 1.675 1 98.56 72 THR A C 1
ATOM 588 O O . THR A 1 72 ? -6.863 6.824 1.348 1 98.56 72 THR A O 1
ATOM 591 N N . LEU A 1 73 ? -8.32 5.328 2.139 1 98.81 73 LEU A N 1
ATOM 592 C CA . LEU A 1 73 ? -9.461 6.234 2.104 1 98.81 73 LEU A CA 1
ATOM 593 C C . LEU A 1 73 ? -9.266 7.391 3.078 1 98.81 73 LEU A C 1
ATOM 595 O O . LEU A 1 73 ? -9.609 8.531 2.77 1 98.81 73 LEU A O 1
ATOM 599 N N . LEU A 1 74 ? -8.719 7.094 4.246 1 98.94 74 LEU A N 1
ATOM 600 C CA . LEU A 1 74 ? -8.453 8.148 5.215 1 98.94 74 LEU A CA 1
ATOM 601 C C . LEU A 1 74 ? -7.395 9.109 4.688 1 98.94 74 LEU A C 1
ATOM 603 O O . LEU A 1 74 ? -7.539 10.328 4.809 1 98.94 74 LEU A O 1
ATOM 607 N N . HIS A 1 75 ? -6.355 8.578 4.07 1 98.94 75 HIS A N 1
ATOM 608 C CA . HIS A 1 75 ? -5.293 9.414 3.521 1 98.94 75 HIS A CA 1
ATOM 609 C C . HIS A 1 75 ? -5.801 10.242 2.344 1 98.94 75 HIS A C 1
ATOM 611 O O . HIS A 1 75 ? -5.426 11.406 2.189 1 98.94 75 HIS A O 1
ATOM 617 N N . GLU A 1 76 ? -6.66 9.648 1.517 1 98.88 76 GLU A N 1
ATOM 618 C CA . GLU A 1 76 ? -7.277 10.398 0.431 1 98.88 76 GLU A CA 1
ATOM 619 C C . GLU A 1 76 ? -8.109 11.562 0.971 1 98.88 76 GLU A C 1
ATOM 621 O O . GLU A 1 76 ? -8.07 12.664 0.421 1 98.88 76 GLU A O 1
ATOM 626 N N . ALA A 1 77 ? -8.828 11.32 2.045 1 98.94 77 ALA A N 1
ATOM 627 C CA . ALA A 1 77 ? -9.641 12.383 2.639 1 98.94 77 ALA A CA 1
ATOM 628 C C . ALA A 1 77 ? -8.773 13.523 3.154 1 98.94 77 ALA A C 1
ATOM 630 O O . ALA A 1 77 ? -9.102 14.695 2.965 1 98.94 77 ALA A O 1
ATOM 631 N N . ALA A 1 78 ? -7.688 13.18 3.791 1 98.94 78 ALA A N 1
ATOM 632 C CA . ALA A 1 78 ? -6.77 14.203 4.289 1 98.94 78 ALA A CA 1
ATOM 633 C C . ALA A 1 78 ? -6.188 15.023 3.145 1 98.94 78 ALA A C 1
ATOM 635 O O . ALA A 1 78 ? -6.066 16.25 3.248 1 98.94 78 ALA A O 1
ATOM 636 N N . LEU A 1 79 ? -5.82 14.336 2.047 1 98.88 79 LEU A N 1
ATOM 637 C CA . LEU A 1 79 ? -5.285 15.016 0.873 1 98.88 79 LEU A CA 1
ATOM 638 C C . LEU A 1 79 ? -6.352 15.898 0.228 1 98.88 79 LEU A C 1
ATOM 640 O O . LEU A 1 79 ? -6.043 16.984 -0.271 1 98.88 79 LEU A O 1
ATOM 644 N N . ALA A 1 80 ? -7.613 15.453 0.215 1 98.94 80 ALA A N 1
ATOM 645 C CA . ALA A 1 80 ? -8.711 16.266 -0.301 1 98.94 80 ALA A CA 1
ATOM 646 C C . ALA A 1 80 ? -8.859 17.562 0.494 1 98.94 80 ALA A C 1
ATOM 648 O O . ALA A 1 80 ? -8.961 18.641 -0.085 1 98.94 80 ALA A O 1
ATOM 649 N N . VAL A 1 81 ? -8.828 17.438 1.78 1 98.94 81 VAL A N 1
ATOM 650 C CA . VAL A 1 81 ? -8.945 18.609 2.648 1 98.94 81 VAL A CA 1
ATOM 651 C C . VAL A 1 81 ? -7.77 19.547 2.398 1 98.94 81 VAL A C 1
ATOM 653 O O . VAL A 1 81 ? -7.953 20.766 2.301 1 98.94 81 VAL A O 1
ATOM 656 N N . LYS A 1 82 ? -6.566 19.016 2.252 1 98.81 82 LYS A N 1
ATOM 657 C CA . LYS A 1 82 ? -5.383 19.828 1.959 1 98.81 82 LYS A CA 1
ATOM 658 C C . LYS A 1 82 ? -5.559 20.594 0.658 1 98.81 82 LYS A C 1
ATOM 660 O O . LYS A 1 82 ? -5.195 21.781 0.579 1 98.81 82 LYS A O 1
ATOM 665 N N . GLN A 1 83 ? -6.125 19.969 -0.369 1 98.5 83 GLN A N 1
ATOM 666 C CA . GLN A 1 83 ? -6.34 20.625 -1.655 1 98.5 83 GLN A CA 1
ATOM 667 C C . GLN A 1 83 ? -7.371 21.734 -1.538 1 98.5 83 GLN A C 1
ATOM 669 O O . GLN A 1 83 ? -7.27 22.766 -2.219 1 98.5 83 GLN A O 1
ATOM 674 N N . ILE A 1 84 ? -8.383 21.516 -0.694 1 98.81 84 ILE A N 1
ATOM 675 C CA . ILE A 1 84 ? -9.453 22.5 -0.506 1 98.81 84 ILE A CA 1
ATOM 676 C C . ILE A 1 84 ? -8.922 23.688 0.299 1 98.81 84 ILE A C 1
ATOM 678 O O . ILE A 1 84 ? -9.141 24.844 -0.072 1 98.81 84 ILE A O 1
ATOM 682 N N . ASP A 1 85 ? -8.211 23.406 1.365 1 98.69 85 ASP A N 1
ATOM 683 C CA . ASP A 1 85 ? -7.633 24.406 2.262 1 98.69 85 ASP A CA 1
ATOM 684 C C . ASP A 1 85 ? -6.422 23.844 3.004 1 98.69 85 ASP A C 1
ATOM 686 O O . ASP A 1 85 ? -6.574 23.156 4.016 1 98.69 85 ASP A O 1
ATOM 690 N N . PRO A 1 86 ? -5.262 24.188 2.551 1 97.81 86 PRO A N 1
ATOM 691 C CA . PRO A 1 86 ? -4.047 23.609 3.135 1 97.81 86 PRO A CA 1
ATOM 692 C C . PRO A 1 86 ? -3.936 23.859 4.637 1 97.81 86 PRO A C 1
ATOM 694 O O . PRO A 1 86 ? -3.361 23.047 5.363 1 97.81 86 PRO A O 1
ATOM 697 N N . ASP A 1 87 ? -4.535 24.922 5.113 1 98.19 87 ASP A N 1
ATOM 698 C CA . ASP A 1 87 ? -4.445 25.281 6.527 1 98.19 87 ASP A CA 1
ATOM 699 C C . ASP A 1 87 ? -5.273 24.328 7.383 1 98.19 87 ASP A C 1
ATOM 701 O O . ASP A 1 87 ? -5.113 24.281 8.602 1 98.19 87 ASP A O 1
ATOM 705 N N . LYS A 1 88 ? -6.148 23.562 6.742 1 98.81 88 LYS A N 1
ATOM 706 C CA . LYS A 1 88 ? -7.039 22.672 7.484 1 98.81 88 LYS A CA 1
ATOM 707 C C . LYS A 1 88 ? -6.508 21.25 7.492 1 98.81 88 LYS A C 1
ATOM 709 O O . LYS A 1 88 ? -7.094 20.359 8.125 1 98.81 88 LYS A O 1
ATOM 714 N N . PHE A 1 89 ? -5.383 20.984 6.91 1 98.88 89 PHE A N 1
ATOM 715 C CA . PHE A 1 89 ? -4.832 19.641 6.848 1 98.88 89 PHE A CA 1
ATOM 716 C C . PHE A 1 89 ? -4.555 19.109 8.242 1 98.88 89 PHE A C 1
ATOM 718 O O . PHE A 1 89 ? -5.023 18.031 8.609 1 98.88 89 PHE A O 1
ATOM 725 N N . TYR A 1 90 ? -3.807 19.812 9.086 1 98.81 90 TYR A N 1
ATOM 726 C CA . TYR A 1 90 ? -3.391 19.297 10.383 1 98.81 90 TYR A CA 1
ATOM 727 C C . TYR A 1 90 ? -4.57 19.219 11.344 1 98.81 90 TYR A C 1
ATOM 729 O O . TYR A 1 90 ? -4.746 18.219 12.047 1 98.81 90 TYR A O 1
ATOM 737 N N . PRO A 1 91 ? -5.469 20.297 11.352 1 98.88 91 PRO A N 1
ATOM 738 C CA . PRO A 1 91 ? -6.684 20.141 12.156 1 98.88 91 PRO A CA 1
ATOM 739 C C . PRO A 1 91 ? -7.496 18.906 11.773 1 98.88 91 PRO A C 1
ATOM 741 O O . PRO A 1 91 ? -7.992 18.188 12.641 1 98.88 91 PRO A O 1
ATOM 744 N N . TYR A 1 92 ? -7.605 18.672 10.508 1 98.94 92 TYR A N 1
ATOM 745 C CA . TYR A 1 92 ? -8.367 17.516 10.062 1 98.94 92 TYR A CA 1
ATOM 746 C C . TYR A 1 92 ? -7.629 16.219 10.383 1 98.94 92 TYR A C 1
ATOM 748 O O . TYR A 1 92 ? -8.25 15.219 10.742 1 98.94 92 TYR A O 1
ATOM 756 N N . SER A 1 93 ? -6.312 16.203 10.211 1 98.94 93 SER A N 1
ATOM 757 C CA . SER A 1 93 ? -5.527 15.047 10.617 1 98.94 93 SER A CA 1
ATOM 758 C C . SER A 1 93 ? -5.758 14.703 12.086 1 98.94 93 SER A C 1
ATOM 760 O O . SER A 1 93 ? -5.879 13.531 12.438 1 98.94 93 SER A O 1
ATOM 762 N N . ARG A 1 94 ? -5.824 15.742 12.93 1 98.88 94 ARG A N 1
ATOM 763 C CA . ARG A 1 94 ? -6.148 15.523 14.336 1 98.88 94 ARG A CA 1
ATOM 764 C C . ARG A 1 94 ? -7.508 14.852 14.484 1 98.88 94 ARG A C 1
ATOM 766 O O . ARG A 1 94 ? -7.648 13.883 15.242 1 98.88 94 ARG A O 1
ATOM 773 N N . VAL A 1 95 ? -8.469 15.328 13.758 1 98.94 95 VAL A N 1
ATOM 774 C CA . VAL A 1 95 ? -9.82 14.773 13.805 1 98.94 95 VAL A CA 1
ATOM 775 C C . VAL A 1 95 ? -9.789 13.305 13.375 1 98.94 95 VAL A C 1
ATOM 777 O O . VAL A 1 95 ? -10.43 12.461 14 1 98.94 95 VAL A O 1
ATOM 780 N N . LEU A 1 96 ? -9.062 12.953 12.297 1 98.94 96 LEU A N 1
ATOM 781 C CA . LEU A 1 96 ? -8.961 11.57 11.836 1 98.94 96 LEU A CA 1
ATOM 782 C C . LEU A 1 96 ? -8.375 10.672 12.922 1 98.94 96 LEU A C 1
ATOM 784 O O . LEU A 1 96 ? -8.922 9.609 13.211 1 98.94 96 LEU A O 1
ATOM 788 N N . PHE A 1 97 ? -7.281 11.125 13.539 1 98.94 97 PHE A N 1
ATOM 789 C CA . PHE A 1 97 ? -6.652 10.32 14.578 1 98.94 97 PHE A CA 1
ATOM 790 C C . PHE A 1 97 ? -7.57 10.188 15.789 1 98.94 97 PHE A C 1
ATOM 792 O O . PHE A 1 97 ? -7.621 9.133 16.422 1 98.94 97 PHE A O 1
ATOM 799 N N . GLU A 1 98 ? -8.312 11.242 16.156 1 98.81 98 GLU A N 1
ATOM 800 C CA . GLU A 1 98 ? -9.258 11.188 17.266 1 98.81 98 GLU A CA 1
ATOM 801 C C . GLU A 1 98 ? -10.367 10.164 16.984 1 98.81 98 GLU A C 1
ATOM 803 O O . GLU A 1 98 ? -10.93 9.594 17.922 1 98.81 98 GLU A O 1
ATOM 808 N N . ASN A 1 99 ? -10.641 9.922 15.742 1 98.75 99 ASN A N 1
ATOM 809 C CA . ASN A 1 99 ? -11.719 9.023 15.359 1 98.75 99 ASN A CA 1
ATOM 810 C C . ASN A 1 99 ? -11.195 7.684 14.859 1 98.75 99 ASN A C 1
ATOM 812 O O . ASN A 1 99 ? -11.922 6.926 14.219 1 98.75 99 ASN A O 1
ATOM 816 N N . LEU A 1 100 ? -9.914 7.387 15.109 1 98.19 100 LEU A N 1
ATOM 817 C CA . LEU A 1 100 ? -9.266 6.172 14.625 1 98.19 100 LEU A CA 1
ATOM 818 C C . LEU A 1 100 ? -10.102 4.941 14.953 1 98.19 100 LEU A C 1
ATOM 820 O O . LEU A 1 100 ? -10.273 4.059 14.109 1 98.19 100 LEU A O 1
ATOM 824 N N . ASP A 1 101 ? -10.742 4.891 16.109 1 96.81 101 ASP A N 1
ATOM 825 C CA . ASP A 1 101 ? -11.477 3.721 16.594 1 96.81 101 ASP A CA 1
ATOM 826 C C . ASP A 1 101 ? -12.695 3.439 15.711 1 96.81 101 ASP A C 1
ATOM 828 O O . ASP A 1 101 ? -13.195 2.312 15.68 1 96.81 101 ASP A O 1
ATOM 832 N N . ASN A 1 102 ? -13.188 4.418 15.016 1 97.5 102 ASN A N 1
ATOM 833 C CA . ASN A 1 102 ? -14.336 4.258 14.125 1 97.5 102 ASN A CA 1
ATOM 834 C C . ASN A 1 102 ? -13.922 3.65 12.789 1 97.5 102 ASN A C 1
ATOM 836 O O . ASN A 1 102 ? -14.781 3.271 11.984 1 97.5 102 ASN A O 1
ATOM 840 N N . PHE A 1 103 ? -12.641 3.523 12.57 1 97.38 103 PHE A N 1
ATOM 841 C CA . PHE A 1 103 ? -12.18 3.08 11.258 1 97.38 103 PHE A CA 1
ATOM 842 C C . PHE A 1 103 ? -11.297 1.846 11.383 1 97.38 103 PHE A C 1
ATOM 844 O O . PHE A 1 103 ? -10.523 1.541 10.477 1 97.38 103 PHE A O 1
ATOM 851 N N . ILE A 1 104 ? -11.383 1.146 12.516 1 95.5 104 ILE A N 1
ATOM 852 C CA . ILE A 1 104 ? -10.695 -0.136 12.633 1 95.5 104 ILE A CA 1
ATOM 853 C C . ILE A 1 104 ? -11.406 -1.177 11.766 1 95.5 104 ILE A C 1
ATOM 855 O O . ILE A 1 104 ? -12.555 -0.986 11.367 1 95.5 104 ILE A O 1
ATOM 859 N N . ASP A 1 105 ? -10.773 -2.283 11.461 1 95.88 105 ASP A N 1
ATOM 860 C CA . ASP A 1 105 ? -11.266 -3.309 10.547 1 95.88 105 ASP A CA 1
ATOM 861 C C . ASP A 1 105 ? -12.695 -3.715 10.891 1 95.88 105 ASP A C 1
ATOM 863 O O . ASP A 1 105 ? -13.562 -3.764 10.016 1 95.88 105 ASP A O 1
ATOM 867 N N . GLN A 1 106 ? -12.938 -3.932 12.188 1 96.12 106 GLN A N 1
ATOM 868 C CA . GLN A 1 106 ? -14.219 -4.465 12.641 1 96.12 106 GLN A CA 1
ATOM 869 C C . GLN A 1 106 ? -15.352 -3.469 12.406 1 96.12 106 GLN A C 1
ATOM 871 O O . GLN A 1 106 ? -16.484 -3.861 12.133 1 96.12 106 GLN A O 1
ATOM 876 N N . LYS A 1 107 ? -14.992 -2.23 12.461 1 96.69 107 LYS A N 1
ATOM 877 C CA . LYS A 1 107 ? -16 -1.182 12.344 1 96.69 107 LYS A CA 1
ATOM 878 C C . LYS A 1 107 ? -16.344 -0.9 10.883 1 96.69 107 LYS A C 1
ATOM 880 O O . LYS A 1 107 ? -17.438 -0.454 10.57 1 96.69 107 LYS A O 1
ATOM 885 N N . VAL A 1 108 ? -15.391 -1.22 9.977 1 97.12 108 VAL A N 1
ATOM 886 C CA . VAL A 1 108 ? -15.609 -0.783 8.602 1 97.12 108 VAL A CA 1
ATOM 887 C C . VAL A 1 108 ? -15.781 -1.999 7.695 1 97.12 108 VAL A C 1
ATOM 889 O O . VAL A 1 108 ? -15.977 -1.856 6.484 1 97.12 108 VAL A O 1
ATOM 892 N N . TYR A 1 109 ? -15.836 -3.199 8.281 1 97.19 109 TYR A N 1
ATOM 893 C CA . TYR A 1 109 ? -15.883 -4.461 7.543 1 97.19 109 TYR A CA 1
ATOM 894 C C . TYR A 1 109 ? -17.094 -4.508 6.625 1 97.19 109 TYR A C 1
ATOM 896 O O . TYR A 1 109 ? -17.031 -5.082 5.535 1 97.19 109 TYR A O 1
ATOM 904 N N . GLN A 1 110 ? -18.188 -3.818 6.973 1 97.62 110 GLN A N 1
ATOM 905 C CA . GLN A 1 110 ? -19.438 -3.879 6.215 1 97.62 110 GLN A CA 1
ATOM 906 C C . GLN A 1 110 ? -19.734 -2.537 5.559 1 97.62 110 GLN A C 1
ATOM 908 O O . GLN A 1 110 ? -20.844 -2.32 5.07 1 97.62 110 GLN A O 1
ATOM 913 N N . LYS A 1 111 ? -18.797 -1.618 5.555 1 98.38 111 LYS A N 1
ATOM 914 C CA . LYS A 1 111 ? -18.969 -0.322 4.91 1 98.38 111 LYS A CA 1
ATOM 915 C C . LYS A 1 111 ? -18.312 -0.294 3.535 1 98.38 111 LYS A C 1
ATOM 917 O O . LYS A 1 111 ? -17.219 -0.828 3.355 1 98.38 111 LYS A O 1
ATOM 922 N N . SER A 1 112 ? -19.016 0.292 2.561 1 98.5 112 SER A N 1
ATOM 923 C CA . SER A 1 112 ? -18.453 0.485 1.229 1 98.5 112 SER A CA 1
ATOM 924 C C . SER A 1 112 ? -17.5 1.677 1.2 1 98.5 112 SER A C 1
ATOM 926 O O . SER A 1 112 ? -17.484 2.488 2.127 1 98.5 112 SER A O 1
ATOM 928 N N . ARG A 1 113 ? -16.688 1.741 0.169 1 98.31 113 ARG A N 1
ATOM 929 C CA . ARG A 1 113 ? -15.844 2.908 -0.076 1 98.31 113 ARG A CA 1
ATOM 930 C C . ARG A 1 113 ? -16.672 4.191 -0.071 1 98.31 113 ARG A C 1
ATOM 932 O O . ARG A 1 113 ? -16.266 5.188 0.532 1 98.31 113 ARG A O 1
ATOM 939 N N . LYS A 1 114 ? -17.812 4.176 -0.721 1 98.38 114 LYS A N 1
ATOM 940 C CA . LYS A 1 114 ? -18.703 5.34 -0.764 1 98.38 114 LYS A CA 1
ATOM 941 C C . LYS A 1 114 ? -19.141 5.746 0.639 1 98.38 114 LYS A C 1
ATOM 943 O O . LYS A 1 114 ? -19.094 6.926 0.993 1 98.38 114 LYS A O 1
ATOM 948 N N . GLU A 1 115 ? -19.562 4.785 1.411 1 98.69 115 GLU A N 1
ATOM 949 C CA . GLU A 1 115 ? -20.016 5.07 2.766 1 98.69 115 GLU A CA 1
ATOM 950 C C . GLU A 1 115 ? -18.891 5.633 3.627 1 98.69 115 GLU A C 1
ATOM 952 O O . GLU A 1 115 ? -19.125 6.539 4.434 1 98.69 115 GLU A O 1
ATOM 957 N N . MET A 1 116 ? -17.734 5.125 3.457 1 98.62 116 MET A N 1
ATOM 958 C CA . MET A 1 116 ? -16.594 5.613 4.227 1 98.62 116 MET A CA 1
ATOM 959 C C . MET A 1 116 ? -16.219 7.027 3.797 1 98.62 116 MET A C 1
ATOM 961 O O . MET A 1 116 ? -15.906 7.875 4.637 1 98.62 116 MET A O 1
ATOM 965 N N . TYR A 1 117 ? -16.266 7.262 2.453 1 98.75 117 TYR A N 1
ATOM 966 C CA . TYR A 1 117 ? -16.031 8.617 1.979 1 98.75 117 TYR A CA 1
ATOM 967 C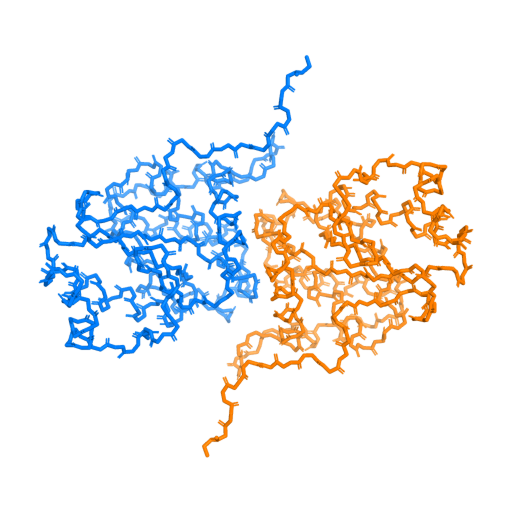 C . TYR A 1 117 ? -17.047 9.594 2.578 1 98.75 117 TYR A C 1
ATOM 969 O O . TYR A 1 117 ? -16.688 10.703 2.977 1 98.75 117 TYR A O 1
ATOM 977 N N . GLU A 1 118 ? -18.266 9.18 2.652 1 98.88 118 GLU A N 1
ATOM 978 C CA . GLU A 1 118 ? -19.312 10.016 3.238 1 98.88 118 GLU A CA 1
ATOM 979 C C . GLU A 1 118 ? -19.031 10.305 4.711 1 98.88 118 GLU A C 1
ATOM 981 O O . GLU A 1 118 ? -19.172 11.438 5.168 1 98.88 118 GLU A O 1
ATOM 986 N N . GLN A 1 119 ? -18.625 9.328 5.438 1 98.81 119 GLN A N 1
ATOM 987 C CA . GLN A 1 119 ? -18.281 9.5 6.848 1 98.81 119 GLN A CA 1
ATOM 988 C C . GLN A 1 119 ? -17.094 10.43 7.016 1 98.81 119 GLN A C 1
ATOM 990 O O . GLN A 1 119 ? -17.094 11.312 7.879 1 98.81 119 GLN A O 1
ATOM 995 N N . LEU A 1 120 ? -16.078 10.203 6.227 1 98.94 120 LEU A N 1
ATOM 996 C CA . LEU A 1 120 ? -14.867 11.023 6.285 1 98.94 120 LEU A CA 1
ATOM 997 C C . LEU A 1 120 ? -15.164 12.469 5.91 1 98.94 120 LEU A C 1
ATOM 999 O O . LEU A 1 120 ? -14.625 13.398 6.52 1 98.94 120 LEU A O 1
ATOM 1003 N N . ALA A 1 121 ? -16.031 12.641 4.902 1 98.94 121 ALA A N 1
ATOM 1004 C CA . ALA A 1 121 ? -16.438 13.977 4.492 1 98.94 121 ALA A CA 1
ATOM 1005 C C . ALA A 1 121 ? -17.203 14.68 5.613 1 98.94 121 ALA A C 1
ATOM 1007 O O . ALA A 1 121 ? -16.984 15.875 5.859 1 98.94 121 ALA A O 1
ATOM 1008 N N . LYS A 1 122 ? -18.016 13.992 6.293 1 98.88 122 LYS A N 1
ATOM 1009 C CA . LYS A 1 122 ? -18.766 14.562 7.41 1 98.88 122 LYS A CA 1
ATOM 1010 C C . LYS A 1 122 ? -17.828 15.047 8.508 1 98.88 122 LYS A C 1
ATOM 1012 O O . LYS A 1 122 ? -18.062 16.078 9.133 1 98.88 122 LYS A O 1
ATOM 1017 N N . LEU A 1 123 ? -16.75 14.328 8.781 1 98.88 123 LEU A N 1
ATOM 1018 C CA . LEU A 1 123 ? -15.773 14.703 9.797 1 98.88 123 LEU A CA 1
ATOM 1019 C C . LEU A 1 123 ? -15.102 16.031 9.438 1 98.88 123 LEU A C 1
ATOM 1021 O O . LEU A 1 123 ? -14.586 16.719 10.32 1 98.88 123 LEU A O 1
ATOM 1025 N N . ALA A 1 124 ? -15.094 16.391 8.148 1 98.88 124 ALA A N 1
ATOM 1026 C CA . ALA A 1 124 ? -14.461 17.641 7.711 1 98.88 124 ALA A CA 1
ATOM 1027 C C . ALA A 1 124 ? -15.203 18.859 8.258 1 98.88 124 ALA A C 1
ATOM 1029 O O . ALA A 1 124 ? -14.625 19.938 8.383 1 98.88 124 ALA A O 1
ATOM 1030 N N . LYS A 1 125 ? -16.484 18.703 8.609 1 98.62 125 LYS A N 1
ATOM 1031 C CA . LYS A 1 125 ? -17.25 19.781 9.219 1 98.62 125 LYS A CA 1
ATOM 1032 C C . LYS A 1 125 ? -16.609 20.266 10.508 1 98.62 125 LYS A C 1
ATOM 1034 O O . LYS A 1 125 ? -16.703 21.453 10.852 1 98.62 125 LYS A O 1
ATOM 1039 N N . GLU A 1 126 ? -15.969 19.375 11.18 1 98.62 126 GLU A N 1
ATOM 1040 C CA . GLU A 1 126 ? -15.336 19.703 12.461 1 98.62 126 GLU A CA 1
ATOM 1041 C C . GLU A 1 126 ? -14.234 20.75 12.281 1 98.62 126 GLU A C 1
ATOM 1043 O O . GLU A 1 126 ? -13.82 21.391 13.242 1 98.62 126 GLU A O 1
ATOM 1048 N N . VAL A 1 127 ? -13.742 20.875 11.031 1 98.75 127 VAL A N 1
ATOM 1049 C CA . VAL A 1 127 ? -12.672 21.844 10.805 1 98.75 127 VAL A CA 1
ATOM 1050 C C . VAL A 1 127 ? -13.156 22.938 9.852 1 98.75 127 VAL A C 1
ATOM 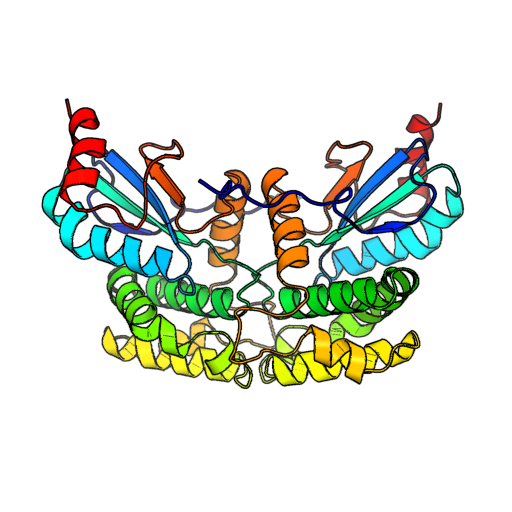1052 O O . VAL A 1 127 ? -12.344 23.656 9.25 1 98.75 127 VAL A O 1
ATOM 1055 N N . GLY A 1 128 ? -14.414 22.984 9.602 1 98.69 128 GLY A N 1
ATOM 1056 C CA . GLY A 1 128 ? -15.023 24.094 8.883 1 98.69 128 GLY A CA 1
ATOM 1057 C C . GLY A 1 128 ? -15.086 23.859 7.383 1 98.69 128 GLY A C 1
ATOM 1058 O O . GLY A 1 128 ? -15.234 24.812 6.609 1 98.69 128 GLY A O 1
ATOM 1059 N N . ILE A 1 129 ? -14.961 22.703 6.859 1 98.81 129 ILE A N 1
ATOM 1060 C CA . ILE A 1 129 ? -15.062 22.375 5.441 1 98.81 129 ILE A CA 1
ATOM 1061 C C . ILE A 1 129 ? -16.391 21.656 5.172 1 98.81 129 ILE A C 1
ATOM 1063 O O . ILE A 1 129 ? -16.75 20.719 5.891 1 98.81 129 ILE A O 1
ATOM 1067 N N . GLU A 1 130 ? -17.062 22.109 4.16 1 98.81 130 GLU A N 1
ATOM 1068 C CA . GLU A 1 130 ? -18.328 21.484 3.799 1 98.81 130 GLU A CA 1
ATOM 1069 C C . GLU A 1 130 ? -18.109 20.078 3.256 1 98.81 130 GLU A C 1
ATOM 1071 O O . GLU A 1 130 ? -17.281 19.875 2.361 1 98.81 130 GLU A O 1
ATOM 1076 N N . PRO A 1 131 ? -18.875 19.141 3.775 1 98.75 131 PRO A N 1
ATOM 1077 C CA . PRO A 1 131 ? -18.719 17.75 3.355 1 98.75 131 PRO A CA 1
ATOM 1078 C C . PRO A 1 131 ? -18.781 17.578 1.84 1 98.75 131 PRO A C 1
ATOM 1080 O O . PRO A 1 131 ? -18.047 16.766 1.271 1 98.75 131 PRO A O 1
ATOM 1083 N N . GLU A 1 132 ? -19.609 18.312 1.153 1 98.69 132 GLU A N 1
ATOM 1084 C CA . GLU A 1 132 ? -19.797 18.188 -0.288 1 98.69 132 GLU A CA 1
ATOM 1085 C C . GLU A 1 132 ? -18.516 18.516 -1.046 1 98.69 132 GLU A C 1
ATOM 1087 O O . GLU A 1 132 ? -18.234 17.922 -2.094 1 98.69 132 GLU A O 1
ATOM 1092 N N . GLN A 1 133 ? -17.719 19.438 -0.527 1 98.81 133 GLN A N 1
ATOM 1093 C CA . GLN A 1 133 ? -16.453 19.781 -1.152 1 98.81 133 GLN A CA 1
ATOM 1094 C C . GLN A 1 133 ? -15.492 18.594 -1.126 1 98.81 133 GLN A C 1
ATOM 1096 O O . GLN A 1 133 ? -14.789 18.344 -2.109 1 98.81 133 GLN A O 1
ATOM 1101 N N . VAL A 1 134 ? -15.5 17.906 0.002 1 98.88 134 VAL A N 1
ATOM 1102 C CA . VAL A 1 134 ? -14.625 16.75 0.164 1 98.88 134 VAL A CA 1
ATOM 1103 C C . VAL A 1 134 ? -15.109 15.609 -0.731 1 98.88 134 VAL A C 1
ATOM 1105 O O . VAL A 1 134 ? -14.312 14.984 -1.434 1 98.88 134 VAL A O 1
ATOM 1108 N N . LEU A 1 135 ? -16.406 15.344 -0.764 1 98.69 135 LEU A N 1
ATOM 1109 C CA . LEU A 1 135 ? -16.969 14.258 -1.55 1 98.69 135 LEU A CA 1
ATOM 1110 C C . LEU A 1 135 ? -16.703 14.453 -3.037 1 98.69 135 LEU A C 1
ATOM 1112 O O . LEU A 1 135 ? -16.422 13.492 -3.758 1 98.69 135 LEU A O 1
ATOM 1116 N N . LYS A 1 136 ? -16.766 15.688 -3.49 1 98.44 136 LYS A N 1
ATOM 1117 C CA . LYS A 1 136 ? -16.5 15.984 -4.895 1 98.44 136 LYS A CA 1
ATOM 1118 C C . LYS A 1 136 ? -15.086 15.578 -5.293 1 98.44 136 LYS A C 1
ATOM 1120 O O . LYS A 1 136 ? -14.859 15.141 -6.422 1 98.44 136 LYS A O 1
ATOM 1125 N N . LYS A 1 137 ? -14.133 15.711 -4.379 1 98.56 137 LYS A N 1
ATOM 1126 C CA . LYS A 1 137 ? -12.742 15.367 -4.648 1 98.56 137 LYS A CA 1
ATOM 1127 C C . LYS A 1 137 ? -12.523 13.859 -4.594 1 98.56 137 LYS A C 1
ATOM 1129 O O . LYS A 1 137 ? -11.617 13.336 -5.246 1 98.56 137 LYS A O 1
ATOM 1134 N N . LEU A 1 138 ? -13.414 13.156 -3.836 1 98.5 138 LEU A N 1
ATOM 1135 C CA . LEU A 1 138 ? -13.156 11.75 -3.531 1 98.5 138 LEU A CA 1
ATOM 1136 C C . LEU A 1 138 ? -14 10.836 -4.41 1 98.5 138 LEU A C 1
ATOM 1138 O O . LEU A 1 138 ? -13.703 9.648 -4.551 1 98.5 138 LEU A O 1
ATOM 1142 N N . GLU A 1 139 ? -15.031 11.336 -4.941 1 96.88 139 GLU A N 1
ATOM 1143 C CA . GLU A 1 139 ? -15.992 10.5 -5.664 1 96.88 139 GLU A CA 1
ATOM 1144 C C . GLU A 1 139 ? -15.336 9.805 -6.852 1 96.88 139 GLU A C 1
ATOM 1146 O O . GLU A 1 139 ? -14.414 10.352 -7.469 1 96.88 139 GLU A O 1
ATOM 1151 N N . ILE A 1 140 ? -15.82 8.602 -7.105 1 96.38 140 ILE A N 1
ATOM 1152 C CA . ILE A 1 140 ? -15.398 7.824 -8.266 1 96.38 140 ILE A CA 1
ATOM 1153 C C . ILE A 1 140 ? -16.359 8.062 -9.43 1 96.38 140 ILE A C 1
ATOM 1155 O O . ILE A 1 140 ? -17.547 7.773 -9.32 1 96.38 140 ILE A O 1
ATOM 1159 N N . LEU A 1 141 ? -15.773 8.602 -10.477 1 91.31 141 LEU A N 1
ATOM 1160 C CA . LEU A 1 141 ? -16.578 8.898 -11.656 1 91.31 141 LEU A CA 1
ATOM 1161 C C . LEU A 1 141 ? -16.312 7.871 -12.758 1 91.31 141 LEU A C 1
ATOM 1163 O O . LEU A 1 141 ? -15.242 7.273 -12.82 1 91.31 141 LEU A O 1
ATOM 1167 N N . ASP A 1 142 ? -17.219 7.688 -13.57 1 86.62 142 ASP A N 1
ATOM 1168 C CA . ASP A 1 142 ? -17.125 6.727 -14.664 1 86.62 142 ASP A CA 1
ATOM 1169 C C . ASP A 1 142 ? -16.078 7.168 -15.688 1 86.62 142 ASP A C 1
ATOM 1171 O O . ASP A 1 142 ? -15.516 6.34 -16.406 1 86.62 142 ASP A O 1
ATOM 1175 N N . THR A 1 143 ? -15.727 8.328 -15.648 1 79.81 143 THR A N 1
ATOM 1176 C CA . THR A 1 143 ? -14.945 8.93 -16.734 1 79.81 143 THR A CA 1
ATOM 1177 C C . THR A 1 143 ? -13.453 8.852 -16.438 1 79.81 143 THR A C 1
ATOM 1179 O O . THR A 1 143 ? -12.625 9.242 -17.266 1 79.81 143 THR A O 1
ATOM 1182 N N . LYS A 1 144 ? -13.148 8.414 -15.297 1 81.44 144 LYS A N 1
ATOM 1183 C CA . LYS A 1 144 ? -11.719 8.398 -15.008 1 81.44 144 LYS A CA 1
ATOM 1184 C C . LYS A 1 144 ? -11.375 7.348 -13.961 1 81.44 144 LYS A C 1
ATOM 1186 O O . LYS A 1 144 ? -12.234 6.961 -13.156 1 81.44 144 LYS A O 1
ATOM 1191 N N . GLU A 1 145 ? -10.125 6.996 -14.008 1 85.94 145 GLU A N 1
ATOM 1192 C CA . GLU A 1 145 ? -9.602 6.109 -12.977 1 85.94 145 GLU A CA 1
ATOM 1193 C C . GLU A 1 145 ? -9.164 6.895 -11.742 1 85.94 145 GLU A C 1
ATOM 1195 O O . GLU A 1 145 ? -8.562 7.965 -11.867 1 85.94 145 GLU A O 1
ATOM 1200 N N . GLY A 1 146 ? -9.531 6.344 -10.586 1 94.19 146 GLY A N 1
ATOM 1201 C CA . GLY A 1 146 ? -9.188 7.043 -9.359 1 94.19 146 GLY A CA 1
ATOM 1202 C C . GLY A 1 146 ? -10.039 8.273 -9.117 1 94.19 146 GLY A C 1
ATOM 1203 O O . GLY A 1 146 ? -11.195 8.328 -9.539 1 94.19 146 GLY A O 1
ATOM 1204 N N . ASN A 1 147 ? -9.609 9.156 -8.227 1 97.31 147 ASN A N 1
ATOM 1205 C CA . ASN A 1 147 ? -10.297 10.398 -7.91 1 97.31 147 ASN A CA 1
ATOM 1206 C C . ASN A 1 147 ? -9.352 11.594 -7.938 1 97.31 147 ASN A C 1
ATOM 1208 O O . ASN A 1 147 ? -8.242 11.5 -8.461 1 97.31 147 ASN A O 1
ATOM 1212 N N . ASP A 1 148 ? -9.742 12.789 -7.484 1 97.62 148 ASP A N 1
ATOM 1213 C CA . ASP A 1 148 ? -9.031 14.047 -7.703 1 97.62 148 ASP A CA 1
ATOM 1214 C C . ASP A 1 148 ? -7.766 14.117 -6.855 1 97.62 148 ASP A C 1
ATOM 1216 O O . ASP A 1 148 ? -6.941 15.016 -7.035 1 97.62 148 ASP A O 1
ATOM 1220 N N . VAL A 1 149 ? -7.57 13.133 -5.949 1 97.94 149 VAL A N 1
ATOM 1221 C CA . VAL A 1 149 ? -6.395 13.211 -5.082 1 97.94 149 VAL A CA 1
ATOM 1222 C C . VAL A 1 149 ? -5.445 12.055 -5.395 1 97.94 149 VAL A C 1
ATOM 1224 O O . VAL A 1 149 ? -4.387 11.93 -4.773 1 97.94 149 VAL A O 1
ATOM 1227 N N . THR A 1 150 ? -5.777 11.234 -6.352 1 96.81 150 THR A N 1
ATOM 1228 C CA . THR A 1 150 ? -5.012 10.023 -6.641 1 96.81 150 THR A CA 1
ATOM 1229 C C . THR A 1 150 ? -3.576 10.375 -7.023 1 96.81 150 THR A C 1
ATOM 1231 O O . THR A 1 150 ? -2.635 9.703 -6.598 1 96.81 150 THR A O 1
ATOM 1234 N N . ALA A 1 151 ? -3.395 11.414 -7.805 1 95.38 151 ALA A N 1
ATOM 1235 C CA . ALA A 1 151 ? -2.053 11.805 -8.234 1 95.38 151 ALA A CA 1
ATOM 1236 C C . ALA A 1 151 ? -1.174 12.156 -7.035 1 95.38 151 ALA A C 1
ATOM 1238 O O . ALA A 1 151 ? -0.02 11.727 -6.957 1 95.38 151 ALA A O 1
ATOM 1239 N N . ASP A 1 152 ? -1.724 12.922 -6.07 1 96.69 152 ASP A N 1
ATOM 1240 C CA . ASP A 1 152 ? -0.986 13.273 -4.859 1 96.69 152 ASP A CA 1
ATOM 1241 C C . ASP A 1 152 ? -0.676 12.039 -4.023 1 96.69 152 ASP A C 1
ATOM 1243 O O . ASP A 1 152 ? 0.422 11.906 -3.477 1 96.69 152 ASP A O 1
ATOM 1247 N N . LEU A 1 153 ? -1.677 11.172 -3.938 1 97.62 153 LEU A N 1
ATOM 1248 C CA . LEU A 1 153 ? -1.508 9.938 -3.18 1 97.62 153 LEU A CA 1
ATOM 1249 C C . LEU A 1 153 ? -0.369 9.102 -3.752 1 97.62 153 LEU A C 1
ATOM 1251 O O . LEU A 1 153 ? 0.477 8.602 -3.004 1 97.62 153 LEU A O 1
ATOM 1255 N N . LYS A 1 154 ? -0.329 9.008 -5.051 1 96.44 154 LYS A N 1
ATOM 1256 C CA . LYS A 1 154 ? 0.701 8.219 -5.723 1 96.44 154 LYS A CA 1
ATOM 1257 C C . LYS A 1 154 ? 2.09 8.797 -5.461 1 96.44 154 LYS A C 1
ATOM 1259 O O . LYS A 1 154 ? 3.057 8.047 -5.301 1 96.44 154 LYS A O 1
ATOM 1264 N N . LEU A 1 155 ? 2.207 10.07 -5.43 1 96.94 155 LEU A N 1
ATOM 1265 C CA . LEU A 1 155 ? 3.488 10.711 -5.148 1 96.94 155 LEU A CA 1
ATOM 1266 C C . LEU A 1 155 ? 3.949 10.391 -3.729 1 96.94 155 LEU A C 1
ATOM 1268 O O . LEU A 1 155 ? 5.129 10.109 -3.502 1 96.94 155 LEU A O 1
ATOM 1272 N N . SER A 1 156 ? 3.023 10.469 -2.812 1 97.56 156 SER A N 1
ATOM 1273 C CA . SER A 1 156 ? 3.363 10.141 -1.431 1 97.56 156 SER A CA 1
ATOM 1274 C C . SER A 1 156 ? 3.846 8.703 -1.303 1 97.56 156 SER A C 1
ATOM 1276 O O . SER A 1 156 ? 4.832 8.43 -0.615 1 97.56 156 SER A O 1
ATOM 1278 N N . ILE A 1 157 ? 3.168 7.805 -1.972 1 97.44 157 ILE A N 1
ATOM 1279 C CA . ILE A 1 157 ? 3.5 6.387 -1.927 1 97.44 157 ILE A CA 1
ATOM 1280 C C . ILE A 1 157 ? 4.871 6.156 -2.559 1 97.44 157 ILE A C 1
ATOM 1282 O O . ILE A 1 157 ? 5.703 5.434 -2.006 1 97.44 157 ILE A O 1
ATOM 1286 N N . ARG A 1 158 ? 5.09 6.766 -3.662 1 96.62 158 ARG A N 1
ATOM 1287 C CA . ARG A 1 158 ? 6.379 6.645 -4.336 1 96.62 158 ARG A CA 1
ATOM 1288 C C . ARG A 1 158 ? 7.516 7.102 -3.426 1 96.62 158 ARG A C 1
ATOM 1290 O O . ARG A 1 158 ? 8.562 6.449 -3.357 1 96.62 158 ARG A O 1
ATOM 1297 N N . TYR A 1 159 ? 7.297 8.211 -2.734 1 97.44 159 TYR A N 1
ATOM 1298 C CA . TYR A 1 159 ? 8.328 8.766 -1.86 1 97.44 159 TYR A CA 1
ATOM 1299 C C . TYR A 1 159 ? 8.656 7.805 -0.726 1 97.44 159 TYR A C 1
ATOM 1301 O O . TYR A 1 159 ? 9.828 7.527 -0.46 1 97.44 159 TYR A O 1
ATOM 1309 N N . ALA A 1 160 ? 7.629 7.289 -0.096 1 97.75 160 ALA A N 1
ATOM 1310 C CA . ALA A 1 160 ? 7.832 6.355 1.006 1 97.75 160 ALA A CA 1
ATOM 1311 C C . ALA A 1 160 ? 8.562 5.102 0.534 1 97.75 160 ALA A C 1
ATOM 1313 O O . ALA A 1 160 ? 9.461 4.605 1.22 1 97.75 160 ALA A O 1
ATOM 1314 N N . ARG A 1 161 ? 8.141 4.609 -0.609 1 96.62 161 ARG A N 1
ATOM 1315 C CA . ARG A 1 161 ? 8.766 3.404 -1.151 1 96.62 161 ARG A CA 1
ATOM 1316 C C . ARG A 1 161 ? 10.219 3.656 -1.519 1 96.62 161 ARG A C 1
ATOM 1318 O O . ARG A 1 161 ? 11.086 2.811 -1.277 1 96.62 161 ARG A O 1
ATOM 1325 N N . GLN A 1 162 ? 10.539 4.793 -2.062 1 95.31 162 GLN A N 1
ATOM 1326 C CA . GLN A 1 162 ? 11.906 5.176 -2.42 1 95.31 162 GLN A CA 1
ATOM 1327 C C . GLN A 1 162 ? 12.828 5.137 -1.201 1 95.31 162 GLN A C 1
ATOM 1329 O O . GLN A 1 162 ? 14.008 4.824 -1.322 1 95.31 162 GLN A O 1
ATOM 1334 N N . LEU A 1 163 ? 12.258 5.371 -0.077 1 96.38 163 LEU A N 1
ATOM 1335 C CA . LEU A 1 163 ? 13.023 5.434 1.163 1 96.38 163 LEU A CA 1
ATOM 1336 C C . LEU A 1 163 ? 12.914 4.125 1.938 1 96.38 163 LEU A C 1
ATOM 1338 O O . LEU A 1 163 ? 13.391 4.027 3.072 1 96.38 163 LEU A O 1
ATOM 1342 N N . ASP A 1 164 ? 12.211 3.186 1.383 1 95.12 164 ASP A N 1
ATOM 1343 C CA . ASP A 1 164 ? 12.008 1.865 1.973 1 95.12 164 ASP A CA 1
ATOM 1344 C C . ASP A 1 164 ? 11.305 1.97 3.326 1 95.12 164 ASP A C 1
ATOM 1346 O O . ASP A 1 164 ? 11.703 1.311 4.289 1 95.12 164 ASP A O 1
ATOM 1350 N N . ILE A 1 165 ? 10.406 2.875 3.457 1 97.12 165 ILE A N 1
ATOM 1351 C CA . ILE A 1 165 ? 9.625 3 4.68 1 97.12 165 ILE A CA 1
ATOM 1352 C C . ILE A 1 165 ? 8.641 1.838 4.781 1 97.12 165 ILE A C 1
ATOM 1354 O O . ILE A 1 165 ? 7.836 1.615 3.873 1 97.12 165 ILE A O 1
ATOM 1358 N N . HIS A 1 166 ? 8.656 1.132 5.918 1 95.69 166 HIS A N 1
ATOM 1359 C CA . HIS A 1 166 ? 7.785 -0.031 6.055 1 95.69 166 HIS A CA 1
ATOM 1360 C C . HIS A 1 166 ? 6.852 0.113 7.25 1 95.69 166 HIS A C 1
ATOM 1362 O O . HIS A 1 166 ? 5.652 -0.156 7.145 1 95.69 166 HIS A O 1
ATOM 1368 N N . VAL A 1 167 ? 7.418 0.589 8.344 1 95 167 VAL A N 1
ATOM 1369 C CA . VAL A 1 167 ? 6.621 0.68 9.562 1 95 167 VAL A CA 1
ATOM 1370 C C . VAL A 1 167 ? 6.137 2.115 9.758 1 95 167 VAL A C 1
ATOM 1372 O O . VAL A 1 167 ? 6.777 3.062 9.297 1 95 167 VAL A O 1
ATOM 1375 N N . SER A 1 168 ? 4.973 2.285 10.367 1 96.88 168 SER A N 1
ATOM 1376 C CA . SER A 1 168 ? 4.473 3.566 10.852 1 96.88 168 SER A CA 1
ATOM 1377 C C . SER A 1 168 ? 4.297 3.555 12.367 1 96.88 168 SER A C 1
ATOM 1379 O O . SER A 1 168 ? 3.861 2.555 12.938 1 96.88 168 SER A O 1
ATOM 1381 N N . PRO A 1 169 ? 4.727 4.531 13.031 1 98.19 169 PRO A N 1
ATOM 1382 C CA . PRO A 1 169 ? 5.453 5.688 12.492 1 98.19 169 PRO A CA 1
ATOM 1383 C C . PRO A 1 169 ? 6.914 5.375 12.18 1 98.19 169 PRO A C 1
ATOM 1385 O O . PRO A 1 169 ? 7.5 4.473 12.789 1 98.19 169 PRO A O 1
ATOM 1388 N N . THR A 1 170 ? 7.438 5.965 11.172 1 98.5 170 THR A N 1
ATOM 1389 C CA . THR A 1 170 ? 8.875 6.094 10.938 1 98.5 170 THR A CA 1
ATOM 1390 C C . THR A 1 170 ? 9.305 7.559 11.016 1 98.5 170 THR A C 1
ATOM 1392 O O . THR A 1 170 ? 8.617 8.445 10.5 1 98.5 170 THR A O 1
ATOM 1395 N N . PHE A 1 171 ? 10.422 7.809 11.703 1 98.56 171 PHE A N 1
ATOM 1396 C CA . PHE A 1 171 ? 10.914 9.164 11.93 1 98.56 171 PHE A CA 1
ATOM 1397 C C . PHE A 1 171 ? 12.188 9.414 11.141 1 98.56 171 PHE A C 1
ATOM 1399 O O . PHE A 1 171 ? 13.141 8.633 11.211 1 98.56 171 PHE A O 1
ATOM 1406 N N . MET A 1 172 ? 12.211 10.453 10.359 1 98.38 172 MET A N 1
ATOM 1407 C CA . MET A 1 172 ? 13.414 10.938 9.695 1 98.38 172 MET A CA 1
ATOM 1408 C C . MET A 1 172 ? 13.781 12.336 10.188 1 98.38 172 MET A C 1
ATOM 1410 O O . MET A 1 172 ? 12.93 13.234 10.203 1 98.38 172 MET A O 1
ATOM 1414 N N . ILE A 1 173 ? 14.984 12.5 10.586 1 98.12 173 ILE A N 1
ATOM 1415 C CA . ILE A 1 173 ? 15.516 13.773 11.055 1 98.12 173 ILE A CA 1
ATOM 1416 C C . ILE A 1 173 ? 16.641 14.234 10.133 1 98.12 173 ILE A C 1
ATOM 1418 O O . ILE A 1 173 ? 17.641 13.531 9.953 1 98.12 173 ILE A O 1
ATOM 1422 N N . ASN A 1 174 ? 16.422 15.414 9.594 1 97.5 174 ASN A N 1
ATOM 1423 C CA . ASN A 1 174 ? 17.391 15.969 8.648 1 97.5 174 ASN A CA 1
ATOM 1424 C C . ASN A 1 174 ? 17.781 14.945 7.582 1 97.5 174 ASN A C 1
ATOM 1426 O O . ASN A 1 174 ? 18.969 14.719 7.332 1 97.5 174 ASN A O 1
ATOM 1430 N N . ARG A 1 175 ? 16.797 14.203 7.129 1 95.44 175 ARG A N 1
ATOM 1431 C CA . ARG A 1 175 ? 16.859 13.328 5.969 1 95.44 175 ARG A CA 1
ATOM 1432 C C . ARG A 1 175 ? 17.422 11.953 6.344 1 95.44 175 ARG A C 1
ATOM 1434 O O . ARG A 1 175 ? 17.609 11.102 5.477 1 95.44 175 ARG A O 1
ATOM 1441 N N . MET A 1 176 ? 17.641 11.742 7.59 1 97.06 176 MET A N 1
ATOM 1442 C CA . MET A 1 176 ? 18.141 10.445 8.039 1 97.06 176 MET A CA 1
ATOM 1443 C C . MET A 1 176 ? 17.109 9.719 8.883 1 97.06 176 MET A C 1
ATOM 1445 O O . MET A 1 176 ? 16.516 10.305 9.797 1 97.06 176 MET A O 1
ATOM 1449 N N . LYS A 1 177 ? 16.891 8.469 8.555 1 97.38 177 LYS A N 1
ATOM 1450 C CA . LYS A 1 177 ? 16.031 7.656 9.406 1 97.38 177 LYS A CA 1
ATOM 1451 C C . LYS A 1 177 ? 16.594 7.543 10.812 1 97.38 177 LYS A C 1
ATOM 1453 O O . LYS A 1 177 ? 17.781 7.285 10.992 1 97.38 177 LYS A O 1
ATOM 1458 N N . ASP A 1 178 ? 15.75 7.82 11.773 1 95.81 178 ASP A N 1
ATOM 1459 C CA . ASP A 1 178 ? 16.125 7.621 13.164 1 95.81 178 ASP A CA 1
ATOM 1460 C C . ASP A 1 178 ? 15.578 6.301 13.703 1 95.81 178 ASP A C 1
ATOM 1462 O O . ASP A 1 178 ? 14.398 6.207 14.039 1 95.81 178 ASP A O 1
ATOM 1466 N N . PRO A 1 179 ? 16.391 5.293 13.82 1 92 179 PRO A N 1
ATOM 1467 C CA . PRO A 1 179 ? 15.906 3.979 14.242 1 92 179 PRO A CA 1
ATOM 1468 C C . PRO A 1 179 ? 15.602 3.906 15.734 1 92 179 PRO A C 1
ATOM 1470 O O . PRO A 1 179 ? 15.039 2.92 16.203 1 92 179 PRO A O 1
ATOM 1473 N N . VAL A 1 180 ? 15.961 4.945 16.453 1 93.19 180 VAL A N 1
ATOM 1474 C CA . VAL A 1 180 ? 15.828 4.902 17.906 1 93.19 180 VAL A CA 1
ATOM 1475 C C . VAL A 1 180 ? 14.539 5.605 18.328 1 93.19 180 VAL A C 1
ATOM 1477 O O . VAL A 1 180 ? 13.93 5.238 19.344 1 93.19 180 VAL A O 1
ATOM 1480 N N . ALA A 1 181 ? 14.117 6.582 17.609 1 94.5 181 ALA A N 1
ATOM 1481 C CA . ALA A 1 181 ? 12.938 7.363 17.969 1 94.5 181 ALA A CA 1
ATOM 1482 C C . ALA A 1 181 ? 11.711 6.465 18.109 1 94.5 181 ALA A C 1
ATOM 1484 O O . ALA A 1 181 ? 11.57 5.473 17.375 1 94.5 181 ALA A O 1
ATOM 1485 N N . SER A 1 182 ? 10.875 6.859 19.031 1 94.75 182 SER A N 1
ATOM 1486 C CA . SER A 1 182 ? 9.719 6.035 19.359 1 94.75 182 SER A CA 1
ATOM 1487 C C . SER A 1 182 ? 8.461 6.883 19.531 1 94.75 182 SER A C 1
ATOM 1489 O O . SER A 1 182 ? 8.523 8 20.031 1 94.75 182 SER A O 1
ATOM 1491 N N . SER A 1 183 ? 7.363 6.254 19.156 1 95.06 183 SER A N 1
ATOM 1492 C CA . SER A 1 183 ? 6.074 6.914 19.344 1 95.06 183 SER A CA 1
ATOM 1493 C C . SER A 1 183 ? 5.742 7.094 20.812 1 95.06 183 SER A C 1
ATOM 1495 O O . SER A 1 183 ? 4.875 7.895 21.172 1 95.06 183 SER A O 1
ATOM 1497 N N . SER A 1 184 ? 6.414 6.41 21.656 1 95.12 184 SER A N 1
ATOM 1498 C CA . SER A 1 184 ? 6.113 6.422 23.094 1 95.12 184 SER A CA 1
ATOM 1499 C C . SER A 1 184 ? 6.977 7.441 23.828 1 95.12 184 SER A C 1
ATOM 1501 O O . SER A 1 184 ? 6.867 7.59 25.047 1 95.12 184 SER A O 1
ATOM 1503 N N . TRP A 1 185 ? 7.82 8.125 23.125 1 96.56 185 TRP A N 1
ATOM 1504 C CA . TRP A 1 185 ? 8.719 9.078 23.766 1 96.56 185 TRP A CA 1
ATOM 1505 C C . TRP A 1 185 ? 7.949 10.258 24.344 1 96.56 185 TRP A C 1
ATOM 1507 O O . TRP A 1 185 ? 6.996 10.75 23.734 1 96.56 185 TRP A O 1
ATOM 1517 N N . SER A 1 186 ? 8.422 10.656 25.5 1 96.81 186 SER A N 1
ATOM 1518 C CA . SER A 1 186 ? 7.953 11.898 26.094 1 96.81 186 SER A CA 1
ATOM 1519 C C . SER A 1 186 ? 8.602 13.109 25.438 1 96.81 186 SER A C 1
ATOM 1521 O O . SER A 1 186 ? 9.539 12.969 24.656 1 96.81 186 SER A O 1
ATOM 1523 N N . VAL A 1 187 ? 8.07 14.328 25.828 1 96.94 187 VAL A N 1
ATOM 1524 C CA . VAL A 1 187 ? 8.656 15.555 25.312 1 96.94 187 VAL A CA 1
ATOM 1525 C C . VAL A 1 187 ? 10.109 15.672 25.781 1 96.94 187 VAL A C 1
ATOM 1527 O O . VAL A 1 187 ? 10.961 16.188 25.047 1 96.94 187 VAL A O 1
ATOM 1530 N N . HIS A 1 188 ? 10.406 15.195 26.938 1 97.19 188 HIS A N 1
ATOM 1531 C CA . HIS A 1 188 ? 11.766 15.242 27.453 1 97.19 188 HIS A CA 1
ATOM 1532 C C . HIS A 1 188 ? 12.711 14.391 26.609 1 97.19 188 HIS A C 1
ATOM 1534 O O . HIS A 1 188 ? 13.805 14.836 26.25 1 97.19 188 HIS A O 1
ATOM 1540 N N . GLU A 1 189 ? 12.297 13.203 26.266 1 97.62 189 GLU A N 1
ATOM 1541 C CA . GLU A 1 189 ? 13.102 12.32 25.422 1 97.62 189 GLU A CA 1
ATOM 1542 C C . GLU A 1 189 ? 13.32 12.914 24.031 1 97.62 189 GLU A C 1
ATOM 1544 O O . GLU A 1 189 ? 14.422 12.844 23.484 1 97.62 189 GLU A O 1
ATOM 1549 N N . TRP A 1 190 ? 12.305 13.5 23.5 1 97.56 190 TRP A N 1
ATOM 1550 C CA . TRP A 1 190 ? 12.43 14.148 22.203 1 97.56 190 TRP A CA 1
ATOM 1551 C C . TRP A 1 190 ? 13.398 15.32 22.266 1 97.56 190 TRP A C 1
ATOM 1553 O O . TRP A 1 190 ? 14.25 15.484 21.391 1 97.56 190 TRP A O 1
ATOM 1563 N N . LYS A 1 191 ? 13.312 16.109 23.281 1 95.94 191 LYS A N 1
ATOM 1564 C CA . LYS A 1 191 ? 14.227 17.234 23.438 1 95.94 191 LYS A CA 1
ATOM 1565 C C . LYS A 1 191 ? 15.664 16.766 23.594 1 95.94 191 LYS A C 1
ATOM 1567 O O . LYS A 1 191 ? 16.594 17.375 23.047 1 95.94 191 LYS A O 1
ATOM 1572 N N . GLU A 1 192 ? 15.828 15.734 24.344 1 96.25 192 GLU A N 1
ATOM 1573 C CA . GLU A 1 192 ? 17.156 15.164 24.531 1 96.25 192 GLU A CA 1
ATOM 1574 C C . GLU A 1 192 ? 17.75 14.734 23.188 1 96.25 192 GLU A C 1
ATOM 1576 O O . GLU A 1 192 ? 18.953 14.883 22.969 1 96.25 192 GLU A O 1
ATOM 1581 N N . ARG A 1 193 ? 16.891 14.188 22.359 1 96.31 193 ARG A N 1
ATOM 1582 C CA . ARG A 1 193 ? 17.328 13.688 21.062 1 96.31 193 ARG A CA 1
ATOM 1583 C C . ARG A 1 193 ? 17.609 14.836 20.094 1 96.31 193 ARG A C 1
ATOM 1585 O O . ARG A 1 193 ? 18.578 14.789 19.344 1 96.31 193 ARG A O 1
ATOM 1592 N N . LEU A 1 194 ? 16.844 15.938 20.141 1 97 194 LEU A N 1
ATOM 1593 C CA . LEU A 1 194 ? 16.844 16.938 19.094 1 97 194 LEU A CA 1
ATOM 1594 C C . LEU A 1 194 ? 17.688 18.141 19.484 1 97 194 LEU A C 1
ATOM 1596 O O . LEU A 1 194 ? 18.297 18.797 18.625 1 97 194 LEU A O 1
ATOM 1600 N N . SER A 1 195 ? 17.828 18.469 20.703 1 95.31 195 SER A N 1
ATOM 1601 C CA . SER A 1 195 ? 18.469 19.688 21.156 1 95.31 195 SER A CA 1
ATOM 1602 C C . SER A 1 195 ? 19.938 19.719 20.75 1 95.31 195 SER A C 1
ATOM 1604 O O . SER A 1 195 ? 20.469 20.781 20.391 1 95.31 195 SER A O 1
ATOM 1606 N N . PRO A 1 196 ? 20.625 18.609 20.766 1 96.06 196 PRO A N 1
ATOM 1607 C CA . PRO A 1 196 ? 22.031 18.625 20.375 1 96.06 196 PRO A CA 1
ATOM 1608 C C . PRO A 1 196 ? 22.219 19.031 18.922 1 96.06 196 PRO A C 1
ATOM 1610 O O . PRO A 1 196 ? 23.328 19.422 18.516 1 96.06 196 PRO A O 1
ATOM 1613 N N . LEU A 1 197 ? 21.188 18.984 18.125 1 95.56 197 LEU A N 1
ATOM 1614 C CA . LEU A 1 197 ? 21.281 19.297 16.703 1 95.56 197 LEU A CA 1
ATOM 1615 C C . LEU A 1 197 ? 21.25 20.812 16.484 1 95.56 197 LEU A C 1
ATOM 1617 O O . LEU A 1 197 ? 21.531 21.281 15.383 1 95.56 197 LEU A O 1
ATOM 1621 N N . LEU A 1 198 ? 20.938 21.609 17.469 1 93.31 198 LEU A N 1
ATOM 1622 C CA . LEU A 1 198 ? 20.844 23.062 17.391 1 93.31 198 LEU A CA 1
ATOM 1623 C C . LEU A 1 198 ? 22.156 23.719 17.766 1 93.31 198 LEU A C 1
ATOM 1625 O O . LEU A 1 198 ? 22.328 24.922 17.609 1 93.31 198 LEU A O 1
ATOM 1629 N N . SER A 1 199 ? 23.109 23 18.375 1 80 199 SER A N 1
ATOM 1630 C CA . SER A 1 199 ? 24.391 23.547 18.797 1 80 199 SER A CA 1
ATOM 1631 C C . SER A 1 199 ? 25.422 23.469 17.672 1 80 199 SER A C 1
ATOM 1633 O O . SER A 1 199 ? 25.344 22.578 16.828 1 80 199 SER A O 1
ATOM 1635 N N . MET B 1 1 ? 13.781 -11.875 27.453 1 22.11 1 MET B N 1
ATOM 1636 C CA . MET B 1 1 ? 13.656 -10.648 26.672 1 22.11 1 MET B CA 1
ATOM 1637 C C . MET B 1 1 ? 13.195 -10.953 25.25 1 22.11 1 MET B C 1
ATOM 1639 O O . MET B 1 1 ? 14.008 -11.273 24.391 1 22.11 1 MET B O 1
ATOM 1643 N N . ALA B 1 2 ? 12.289 -11.812 24.922 1 33.75 2 ALA B N 1
ATOM 1644 C CA . ALA B 1 2 ? 11.812 -12.477 23.719 1 33.75 2 ALA B CA 1
ATOM 1645 C C . ALA B 1 2 ? 11.797 -11.516 22.531 1 33.75 2 ALA B C 1
ATOM 1647 O O . ALA B 1 2 ? 11.336 -10.383 22.656 1 33.75 2 ALA B O 1
ATOM 1648 N N . SER B 1 3 ? 12.633 -11.523 21.281 1 41.59 3 SER B N 1
ATOM 1649 C CA . SER B 1 3 ? 13.25 -10.797 20.188 1 41.59 3 SER B CA 1
ATOM 1650 C C . SER B 1 3 ? 12.203 -10.211 19.25 1 41.59 3 SER B C 1
ATOM 1652 O O . SER B 1 3 ? 11.383 -10.945 18.688 1 41.59 3 SER B O 1
ATOM 1654 N N . ASN B 1 4 ? 11.562 -9.016 19.578 1 53.75 4 ASN B N 1
ATOM 1655 C CA . ASN B 1 4 ? 10.727 -8.094 18.812 1 53.75 4 ASN B CA 1
ATOM 1656 C C . ASN B 1 4 ? 11.219 -7.934 17.375 1 53.75 4 ASN B C 1
ATOM 1658 O O . ASN B 1 4 ? 11.102 -6.855 16.797 1 53.75 4 ASN B O 1
ATOM 1662 N N . TRP B 1 5 ? 11.875 -8.977 17 1 61.09 5 TRP B N 1
ATOM 1663 C CA . TRP B 1 5 ? 12.383 -8.891 15.641 1 61.09 5 TRP B CA 1
ATOM 1664 C C . TRP B 1 5 ? 11.242 -8.984 14.633 1 61.09 5 TRP B C 1
ATOM 1666 O O . TRP B 1 5 ? 10.297 -9.75 14.82 1 61.09 5 TRP B O 1
ATOM 1676 N N . PRO B 1 6 ? 11.43 -8.109 13.734 1 74.88 6 PRO B N 1
ATOM 1677 C CA . PRO B 1 6 ? 10.453 -8.312 12.664 1 74.88 6 PRO B CA 1
ATOM 1678 C C . PRO B 1 6 ? 10.5 -9.727 12.094 1 74.88 6 PRO B C 1
ATOM 1680 O O . PRO B 1 6 ? 11.578 -10.305 11.945 1 74.88 6 PRO B O 1
ATOM 1683 N N . PRO B 1 7 ? 9.492 -10.344 11.914 1 81.88 7 PRO B N 1
ATOM 1684 C CA . PRO B 1 7 ? 9.469 -11.719 11.406 1 81.88 7 PRO B CA 1
ATOM 1685 C C . PRO B 1 7 ? 10.18 -11.867 10.062 1 81.88 7 PRO B C 1
ATOM 1687 O O . PRO B 1 7 ? 10.188 -10.93 9.258 1 81.88 7 PRO B O 1
ATOM 1690 N N . LEU B 1 8 ? 10.906 -13 9.922 1 88.06 8 LEU B N 1
ATOM 1691 C CA . LEU B 1 8 ? 11.484 -13.398 8.641 1 88.06 8 LEU B CA 1
ATOM 1692 C C . LEU B 1 8 ? 10.648 -14.492 7.988 1 88.06 8 LEU B C 1
ATOM 1694 O O . LEU B 1 8 ? 10.016 -15.289 8.68 1 88.06 8 LEU B O 1
ATOM 1698 N N . PRO B 1 9 ? 10.633 -14.453 6.629 1 90.88 9 PRO B N 1
ATOM 1699 C CA . PRO B 1 9 ? 9.875 -15.5 5.945 1 90.88 9 PRO B CA 1
ATOM 1700 C C . PRO B 1 9 ? 10.516 -16.875 6.086 1 90.88 9 PRO B C 1
ATOM 1702 O O . PRO B 1 9 ? 11.742 -16.984 6.168 1 90.88 9 PRO B O 1
ATOM 1705 N N . ARG B 1 10 ? 9.703 -17.875 6.141 1 88.12 10 ARG B N 1
ATOM 1706 C CA . ARG B 1 10 ? 10.188 -19.234 6.258 1 88.12 10 ARG B CA 1
ATOM 1707 C C . ARG B 1 10 ? 10.781 -19.719 4.938 1 88.12 10 ARG B C 1
ATOM 1709 O O . ARG B 1 10 ? 11.547 -20.688 4.914 1 88.12 10 ARG B O 1
ATOM 1716 N N . GLN B 1 11 ? 10.367 -19.188 3.824 1 89.12 11 GLN B N 1
ATOM 1717 C CA . GLN B 1 11 ? 10.828 -19.469 2.467 1 89.12 11 GLN B CA 1
ATOM 1718 C C . GLN B 1 11 ? 10.984 -18.172 1.666 1 89.12 11 GLN B C 1
ATOM 1720 O O . GLN B 1 11 ? 10.477 -17.125 2.068 1 89.12 11 GLN B O 1
ATOM 1725 N N . PRO B 1 12 ? 11.727 -18.359 0.639 1 91.56 12 PRO B N 1
ATOM 1726 C CA . PRO B 1 12 ? 11.797 -17.156 -0.192 1 91.56 12 PRO B CA 1
ATOM 1727 C C . PRO B 1 12 ? 10.422 -16.594 -0.542 1 91.56 12 PRO B C 1
ATOM 1729 O O . PRO B 1 12 ? 9.492 -17.344 -0.799 1 91.56 12 PRO B O 1
ATOM 1732 N N . ILE B 1 13 ? 10.391 -15.242 -0.469 1 96 13 ILE B N 1
ATOM 1733 C CA . ILE B 1 13 ? 9.125 -14.555 -0.706 1 96 13 ILE B CA 1
ATOM 1734 C C . ILE B 1 13 ? 8.688 -14.766 -2.154 1 96 13 ILE B C 1
ATOM 1736 O O . ILE B 1 13 ? 9.523 -14.758 -3.066 1 96 13 ILE B O 1
ATOM 1740 N N . GLY B 1 14 ? 7.387 -14.906 -2.32 1 97.44 14 GLY B N 1
ATOM 1741 C CA . GLY B 1 14 ? 6.812 -15.125 -3.639 1 97.44 14 GLY B CA 1
ATOM 1742 C C . GLY B 1 14 ? 6.32 -16.547 -3.848 1 97.44 14 GLY B C 1
ATOM 1743 O O . GLY B 1 14 ? 6.578 -17.422 -3.025 1 97.44 14 GLY B O 1
ATOM 1744 N N . THR B 1 15 ? 5.531 -16.781 -4.828 1 98.19 15 THR B N 1
ATOM 1745 C CA . THR B 1 15 ? 5.043 -18.109 -5.191 1 98.19 15 THR B CA 1
ATOM 1746 C C . THR B 1 15 ? 5.695 -18.594 -6.484 1 98.19 15 THR B C 1
ATOM 1748 O O . THR B 1 15 ? 5.551 -17.969 -7.531 1 98.19 15 THR B O 1
ATOM 1751 N N . ALA B 1 16 ? 6.336 -19.688 -6.422 1 97.25 16 ALA B N 1
ATOM 1752 C CA . ALA B 1 16 ? 7.141 -20.188 -7.535 1 97.25 16 ALA B CA 1
ATOM 1753 C C . ALA B 1 16 ? 6.285 -20.953 -8.531 1 97.25 16 ALA B C 1
ATOM 1755 O O . ALA B 1 16 ? 5.324 -21.625 -8.148 1 97.25 16 ALA B O 1
ATOM 1756 N N . TRP B 1 17 ? 6.609 -20.797 -9.719 1 96.69 17 TRP B N 1
ATOM 1757 C CA . TRP B 1 17 ? 6.191 -21.656 -10.828 1 96.69 17 TRP B CA 1
ATOM 1758 C C . TRP B 1 17 ? 7.398 -22.141 -11.625 1 96.69 17 TRP B C 1
ATOM 1760 O O . TRP B 1 17 ? 8.188 -21.344 -12.133 1 96.69 17 TRP B O 1
ATOM 1770 N N . GLY B 1 18 ? 7.582 -23.484 -11.742 1 95.81 18 GLY B N 1
ATOM 1771 C CA . GLY B 1 18 ? 8.742 -24.078 -12.391 1 95.81 18 GLY B CA 1
ATOM 1772 C C . GLY B 1 18 ? 9.805 -24.547 -11.414 1 95.81 18 GLY B C 1
ATOM 1773 O O . GLY B 1 18 ? 9.633 -24.422 -10.203 1 95.81 18 GLY B O 1
ATOM 1774 N N . PRO B 1 19 ? 10.867 -25.172 -11.945 1 95.88 19 PRO B N 1
ATOM 1775 C CA . PRO B 1 19 ? 11.906 -25.703 -11.062 1 95.88 19 PRO B CA 1
ATOM 1776 C C . PRO B 1 19 ? 12.703 -24.609 -10.352 1 95.88 19 PRO B C 1
ATOM 1778 O O . PRO B 1 19 ? 13.297 -23.75 -11.008 1 95.88 19 PRO B O 1
ATOM 1781 N N . ARG B 1 20 ? 12.781 -24.672 -9.062 1 94.44 20 ARG B N 1
ATOM 1782 C CA . ARG B 1 20 ? 13.43 -23.641 -8.242 1 94.44 20 ARG B CA 1
ATOM 1783 C C . ARG B 1 20 ? 14.922 -23.547 -8.57 1 94.44 20 ARG B C 1
ATOM 1785 O O . ARG B 1 20 ? 15.547 -22.516 -8.328 1 94.44 20 ARG B O 1
ATOM 1792 N N . GLY B 1 21 ? 15.453 -24.578 -9.148 1 94.75 21 GLY B N 1
ATOM 1793 C CA . GLY B 1 21 ? 16.875 -24.594 -9.477 1 94.75 21 GLY B CA 1
ATOM 1794 C C . GLY B 1 21 ? 17.156 -24.172 -10.906 1 94.75 21 GLY B C 1
ATOM 1795 O O . GLY B 1 21 ? 18.297 -24.281 -11.375 1 94.75 21 GLY B O 1
ATOM 1796 N N . ALA B 1 22 ? 16.156 -23.734 -11.602 1 97.12 22 ALA B N 1
ATOM 1797 C CA . ALA B 1 22 ? 16.344 -23.297 -12.984 1 97.12 22 ALA B CA 1
ATOM 1798 C C . ALA B 1 22 ? 17.391 -22.188 -13.062 1 97.12 22 ALA B C 1
ATOM 1800 O O . ALA B 1 22 ? 17.531 -21.391 -12.133 1 97.12 22 ALA B O 1
ATOM 1801 N N . PRO B 1 23 ? 18.141 -22.109 -14.125 1 97.12 23 PRO B N 1
ATOM 1802 C CA . PRO B 1 23 ? 19.219 -21.109 -14.242 1 97.12 23 PRO B CA 1
ATOM 1803 C C . PRO B 1 23 ? 18.672 -19.688 -14.266 1 97.12 23 PRO B C 1
ATOM 1805 O O . PRO B 1 23 ? 19.375 -18.75 -13.852 1 97.12 23 PRO B O 1
ATOM 1808 N N . ILE B 1 24 ? 17.531 -19.484 -14.812 1 98.06 24 ILE B N 1
ATOM 1809 C CA . ILE B 1 24 ? 16.938 -18.156 -14.828 1 98.06 24 ILE B CA 1
ATOM 1810 C C . ILE B 1 24 ? 15.891 -18.047 -13.719 1 98.06 24 ILE B C 1
ATOM 1812 O O . ILE B 1 24 ? 14.969 -18.875 -13.648 1 98.06 24 ILE B O 1
ATOM 1816 N N . GLN B 1 25 ? 16.031 -17.125 -12.836 1 97.94 25 GLN B N 1
ATOM 1817 C CA . GLN B 1 25 ? 15.062 -16.75 -11.812 1 97.94 25 GLN B CA 1
ATOM 1818 C C . GLN B 1 25 ? 14.359 -15.453 -12.172 1 97.94 25 GLN B C 1
ATOM 1820 O O . GLN B 1 25 ? 15 -14.398 -12.266 1 97.94 25 GLN B O 1
ATOM 1825 N N . MET B 1 26 ? 13.125 -15.523 -12.406 1 98.12 26 MET B N 1
ATOM 1826 C CA . MET B 1 26 ? 12.352 -14.328 -12.742 1 98.12 26 MET B CA 1
ATOM 1827 C C . MET B 1 26 ? 11.32 -14.023 -11.656 1 98.12 26 MET B C 1
ATOM 1829 O O . MET B 1 26 ? 10.508 -14.875 -11.312 1 98.12 26 MET B O 1
ATOM 1833 N N . GLU B 1 27 ? 11.375 -12.891 -11.102 1 98.56 27 GLU B N 1
ATOM 1834 C CA . GLU B 1 27 ? 10.344 -12.359 -10.211 1 98.56 27 GLU B CA 1
ATOM 1835 C C . GLU B 1 27 ? 9.539 -11.258 -10.898 1 98.56 27 GLU B C 1
ATOM 1837 O O . GLU B 1 27 ? 10.117 -10.328 -11.469 1 98.56 27 GLU B O 1
ATOM 1842 N N . VAL B 1 28 ? 8.297 -11.398 -10.859 1 98.81 28 VAL B N 1
ATOM 1843 C CA . VAL B 1 28 ? 7.453 -10.352 -11.422 1 98.81 28 VAL B CA 1
ATOM 1844 C C . VAL B 1 28 ? 6.492 -9.836 -10.352 1 98.81 28 VAL B C 1
ATOM 1846 O O . VAL B 1 28 ? 5.785 -10.625 -9.711 1 98.81 28 VAL B O 1
ATOM 1849 N N . PHE B 1 29 ? 6.555 -8.516 -10.102 1 98.88 29 PHE B N 1
ATOM 1850 C CA . PHE B 1 29 ? 5.672 -7.828 -9.164 1 98.88 29 PHE B CA 1
ATOM 1851 C C . PHE B 1 29 ? 4.379 -7.406 -9.844 1 98.88 29 PHE B C 1
ATOM 1853 O O . PHE B 1 29 ? 4.391 -6.531 -10.719 1 98.88 29 PHE B O 1
ATOM 1860 N N . LEU B 1 30 ? 3.277 -8.062 -9.438 1 98.88 30 LEU B N 1
ATOM 1861 C CA . LEU B 1 30 ? 2.006 -7.934 -10.141 1 98.88 30 LEU B CA 1
ATOM 1862 C C . LEU B 1 30 ? 0.91 -7.457 -9.188 1 98.88 30 LEU B C 1
ATOM 1864 O O . LEU B 1 30 ? 0.888 -7.84 -8.016 1 98.88 30 LEU B O 1
ATOM 1868 N N . ASP B 1 31 ? 0.055 -6.645 -9.695 1 98.75 31 ASP B N 1
ATOM 1869 C CA . ASP B 1 31 ? -1.17 -6.23 -9.016 1 98.75 31 ASP B CA 1
ATOM 1870 C C . ASP B 1 31 ? -2.406 -6.711 -9.773 1 98.75 31 ASP B C 1
ATOM 1872 O O . ASP B 1 31 ? -2.545 -6.453 -10.969 1 98.75 31 ASP B O 1
ATOM 1876 N N . TYR B 1 32 ? -3.324 -7.344 -9.07 1 98.81 32 TYR B N 1
ATOM 1877 C CA . TYR B 1 32 ? -4.484 -7.957 -9.703 1 98.81 32 TYR B CA 1
ATOM 1878 C C . TYR B 1 32 ? -5.422 -6.898 -10.273 1 98.81 32 TYR B C 1
ATOM 1880 O O . TYR B 1 32 ? -6.277 -7.199 -11.109 1 98.81 32 TYR B O 1
ATOM 1888 N N . CYS B 1 33 ? -5.266 -5.652 -9.836 1 97.44 33 CYS B N 1
ATOM 1889 C CA . CYS B 1 33 ? -6.125 -4.578 -10.312 1 97.44 33 CYS B CA 1
ATOM 1890 C C . CYS B 1 33 ? -5.477 -3.838 -11.477 1 97.44 33 CYS B C 1
ATOM 1892 O O . CYS B 1 33 ? -6.035 -2.871 -11.992 1 97.44 33 CYS B O 1
ATOM 1894 N N . CYS B 1 34 ? -4.344 -4.23 -11.945 1 97.19 34 CYS B N 1
ATOM 1895 C CA . CYS B 1 34 ? -3.596 -3.531 -12.984 1 97.19 34 CYS B CA 1
ATOM 1896 C C . CYS B 1 34 ? -3.705 -4.258 -14.32 1 97.19 34 CYS B C 1
ATOM 1898 O O . CYS B 1 34 ? -3.242 -5.391 -14.453 1 97.19 34 CYS B O 1
ATOM 1900 N N . PRO B 1 35 ? -4.2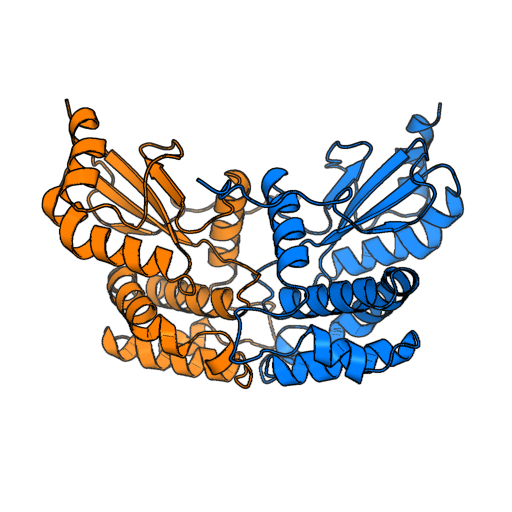15 -3.572 -15.312 1 97.06 35 PRO B N 1
ATOM 1901 C CA . PRO B 1 35 ? -4.375 -4.215 -16.625 1 97.06 35 PRO B CA 1
ATOM 1902 C C . PRO B 1 35 ? -3.041 -4.605 -17.25 1 97.06 35 PRO B C 1
ATOM 1904 O O . PRO B 1 35 ? -2.969 -5.586 -18 1 97.06 35 PRO B O 1
ATOM 1907 N N . PHE B 1 36 ? -1.994 -3.893 -16.969 1 97.69 36 PHE B N 1
ATOM 1908 C CA . PHE B 1 36 ? -0.684 -4.242 -17.5 1 97.69 36 PHE B CA 1
ATOM 1909 C C . P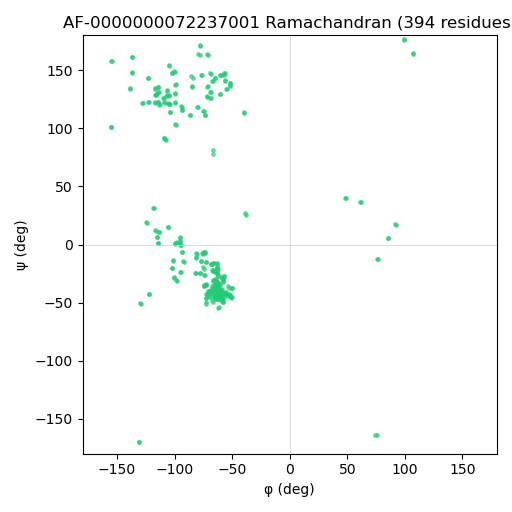HE B 1 36 ? -0.13 -5.48 -16.812 1 97.69 36 PHE B C 1
ATOM 1911 O O . PHE B 1 36 ? 0.559 -6.289 -17.438 1 97.69 36 PHE B O 1
ATOM 1918 N N . SER B 1 37 ? -0.426 -5.621 -15.523 1 98.56 37 SER B N 1
ATOM 1919 C CA . SER B 1 37 ? -0.096 -6.859 -14.828 1 98.56 37 SER B CA 1
ATOM 1920 C C . SER B 1 37 ? -0.832 -8.055 -15.43 1 98.56 37 SER B C 1
ATOM 1922 O O . SER B 1 37 ? -0.251 -9.125 -15.602 1 98.56 37 SER B O 1
ATOM 1924 N N . LYS B 1 38 ? -2.111 -7.797 -15.742 1 98.75 38 LYS B N 1
ATOM 1925 C CA . LYS B 1 38 ? -2.896 -8.836 -16.406 1 98.75 38 LYS B CA 1
ATOM 1926 C C . LYS B 1 38 ? -2.244 -9.266 -17.719 1 98.75 38 LYS B C 1
ATOM 1928 O O . LYS B 1 38 ? -2.051 -10.461 -17.953 1 98.75 38 LYS B O 1
ATOM 1933 N N . LYS B 1 39 ? -1.895 -8.32 -18.516 1 98.44 39 LYS B N 1
ATOM 1934 C CA . LYS B 1 39 ? -1.262 -8.602 -19.797 1 98.44 39 LYS B CA 1
ATOM 1935 C C . LYS B 1 39 ? 0.042 -9.375 -19.609 1 98.44 39 LYS B C 1
ATOM 1937 O O . LYS B 1 39 ? 0.271 -10.391 -20.281 1 98.44 39 LYS B O 1
ATOM 1942 N N . ALA B 1 40 ? 0.888 -8.914 -18.703 1 98.56 40 ALA B N 1
ATOM 1943 C CA . ALA B 1 40 ? 2.164 -9.562 -18.422 1 98.56 40 ALA B CA 1
ATOM 1944 C C . ALA B 1 40 ? 1.953 -11 -17.953 1 98.56 40 ALA B C 1
ATOM 1946 O O . ALA B 1 40 ? 2.641 -11.914 -18.406 1 98.56 40 ALA B O 1
ATOM 1947 N N . PHE B 1 41 ? 0.994 -11.18 -17.047 1 98.69 41 PHE B N 1
ATOM 1948 C CA . PHE B 1 41 ? 0.715 -12.5 -16.484 1 98.69 41 PHE B CA 1
ATOM 1949 C C . PHE B 1 41 ? 0.354 -13.492 -17.594 1 98.69 41 PHE B C 1
ATOM 1951 O O . PHE B 1 41 ? 0.912 -14.586 -17.656 1 98.69 41 PHE B O 1
ATOM 1958 N N . PHE B 1 42 ? -0.494 -13.102 -18.469 1 98.56 42 PHE B N 1
ATOM 1959 C CA . PHE B 1 42 ? -1.002 -14.023 -19.484 1 98.56 42 PHE B CA 1
ATOM 1960 C C . PHE B 1 42 ? 0.07 -14.336 -20.516 1 98.56 42 PHE B C 1
ATOM 1962 O O . PHE B 1 42 ? 0.229 -15.484 -20.922 1 98.56 42 PHE B O 1
ATOM 1969 N N . ILE B 1 43 ? 0.837 -13.359 -20.969 1 98.19 43 ILE B N 1
ATOM 1970 C CA . ILE B 1 43 ? 1.884 -13.641 -21.938 1 98.19 43 ILE B CA 1
ATOM 1971 C C . ILE B 1 43 ? 2.943 -14.547 -21.328 1 98.19 43 ILE B C 1
ATOM 1973 O O . ILE B 1 43 ? 3.453 -15.453 -21.984 1 98.19 43 ILE B O 1
ATOM 1977 N N . LEU B 1 44 ? 3.297 -14.32 -20.062 1 97.88 44 LEU B N 1
ATOM 1978 C CA . LEU B 1 44 ? 4.293 -15.141 -19.375 1 97.88 44 LEU B CA 1
ATOM 1979 C C . LEU B 1 44 ? 3.781 -16.562 -19.172 1 97.88 44 LEU B C 1
ATOM 1981 O O . LEU B 1 44 ? 4.441 -17.531 -19.562 1 97.88 44 LEU B O 1
ATOM 1985 N N . MET B 1 45 ? 2.576 -16.688 -18.656 1 97.38 45 MET B N 1
ATOM 1986 C CA . MET B 1 45 ? 2.035 -17.984 -18.266 1 97.38 45 MET B CA 1
ATOM 1987 C C . MET B 1 45 ? 1.67 -18.812 -19.484 1 97.38 45 MET B C 1
ATOM 1989 O O . MET B 1 45 ? 1.829 -20.031 -19.484 1 97.38 45 MET B O 1
ATOM 1993 N N . ASP B 1 46 ? 1.212 -18.172 -20.531 1 97.81 46 ASP B N 1
ATOM 1994 C CA . ASP B 1 46 ? 0.642 -18.922 -21.641 1 97.81 46 ASP B CA 1
ATOM 1995 C C . ASP B 1 46 ? 1.688 -19.172 -22.719 1 97.81 46 ASP B C 1
ATOM 1997 O O . ASP B 1 46 ? 1.571 -20.125 -23.484 1 97.81 46 ASP B O 1
ATOM 2001 N N . GLN B 1 47 ? 2.725 -18.344 -22.781 1 97.62 47 GLN B N 1
ATOM 2002 C CA . GLN B 1 47 ? 3.629 -18.469 -23.922 1 97.62 47 GLN B CA 1
ATOM 2003 C C . GLN B 1 47 ? 5.082 -18.562 -23.453 1 97.62 47 GLN B C 1
ATOM 2005 O O . GLN B 1 47 ? 5.785 -19.516 -23.797 1 97.62 47 GLN B O 1
ATOM 2010 N N . VAL B 1 48 ? 5.562 -17.672 -22.609 1 97.25 48 VAL B N 1
ATOM 2011 C CA . VAL B 1 48 ? 6.98 -17.547 -22.312 1 97.25 48 VAL B CA 1
ATOM 2012 C C . VAL B 1 48 ? 7.441 -18.719 -21.453 1 97.25 48 VAL B C 1
ATOM 2014 O O . VAL B 1 48 ? 8.422 -19.391 -21.781 1 97.25 48 VAL B O 1
ATOM 2017 N N . LEU B 1 49 ? 6.711 -19 -20.391 1 96.25 49 LEU B N 1
ATOM 2018 C CA . LEU B 1 49 ? 7.133 -20.016 -19.422 1 96.25 49 LEU B CA 1
ATOM 2019 C C . LEU B 1 49 ? 7.066 -21.406 -20.047 1 96.25 49 LEU B C 1
ATOM 2021 O O . LEU B 1 49 ? 8.016 -22.188 -19.938 1 96.25 49 LEU B O 1
ATOM 2025 N N . PRO B 1 50 ? 6.004 -21.719 -20.828 1 96.06 50 PRO B N 1
ATOM 2026 C CA . PRO B 1 50 ? 6.004 -23 -21.516 1 96.06 50 PRO B CA 1
ATOM 2027 C C . PRO B 1 50 ? 7.133 -23.141 -22.531 1 96.06 50 PRO B C 1
ATOM 2029 O O . PRO B 1 50 ? 7.703 -24.219 -22.703 1 96.06 50 PRO B O 1
ATOM 2032 N N . ALA B 1 51 ? 7.512 -22.047 -23.141 1 95.31 51 ALA B N 1
ATOM 2033 C CA . ALA B 1 51 ? 8.555 -22.062 -24.156 1 95.31 51 ALA B CA 1
ATOM 2034 C C . ALA B 1 51 ? 9.938 -22.234 -23.531 1 95.31 51 ALA B C 1
ATOM 2036 O O . ALA B 1 51 ? 10.891 -22.625 -24.203 1 95.31 51 ALA B O 1
ATOM 2037 N N . MET B 1 52 ? 10.039 -21.922 -22.297 1 95 52 MET B N 1
ATOM 2038 C CA . MET B 1 52 ? 11.328 -21.969 -21.609 1 95 52 MET B CA 1
ATOM 2039 C C . MET B 1 52 ? 11.312 -22.969 -20.469 1 95 52 MET B C 1
ATOM 2041 O O . MET B 1 52 ? 11.984 -22.781 -19.453 1 95 52 MET B O 1
ATOM 2045 N N . GLU B 1 53 ? 10.547 -23.969 -20.656 1 90.31 53 GLU B N 1
ATOM 2046 C CA . GLU B 1 53 ? 10.359 -24.984 -19.625 1 90.31 53 GLU B CA 1
ATOM 2047 C C . GLU B 1 53 ? 11.695 -25.516 -19.125 1 90.31 53 GLU B C 1
ATOM 2049 O O . GLU B 1 53 ? 12.617 -25.734 -19.906 1 90.31 53 GLU B O 1
ATOM 2054 N N . GLU B 1 54 ? 11.844 -25.688 -17.812 1 93.38 54 GLU B N 1
ATOM 2055 C CA . GLU B 1 54 ? 13 -26.219 -17.109 1 93.38 54 GLU B CA 1
ATOM 2056 C C . GLU B 1 54 ? 14.133 -25.203 -17.031 1 93.38 54 GLU B C 1
ATOM 2058 O O . GLU B 1 54 ? 15.094 -25.391 -16.281 1 93.38 54 GLU B O 1
ATOM 2063 N N . LYS B 1 55 ? 14.07 -24.109 -17.781 1 96.94 55 LYS B N 1
ATOM 2064 C CA . LYS B 1 55 ? 15.164 -23.141 -17.844 1 96.94 55 LYS B CA 1
ATOM 2065 C C . LYS B 1 55 ? 14.852 -21.922 -16.984 1 96.94 55 LYS B C 1
ATOM 2067 O O . LYS B 1 55 ? 15.727 -21.094 -16.719 1 96.94 55 LYS B O 1
ATOM 2072 N N . ILE B 1 56 ? 13.602 -21.797 -16.578 1 97.81 56 ILE B N 1
ATOM 2073 C CA . ILE B 1 56 ? 13.188 -20.578 -15.883 1 97.81 56 ILE B CA 1
ATOM 2074 C C . ILE B 1 56 ? 12.273 -20.938 -14.711 1 97.81 56 ILE B C 1
ATOM 2076 O O . ILE B 1 56 ? 11.438 -21.844 -14.82 1 97.81 56 ILE B O 1
ATOM 2080 N N . CYS B 1 57 ? 12.492 -20.359 -13.547 1 97.62 57 CYS B N 1
ATOM 2081 C CA . CYS B 1 57 ? 11.57 -20.344 -12.422 1 97.62 57 CYS B CA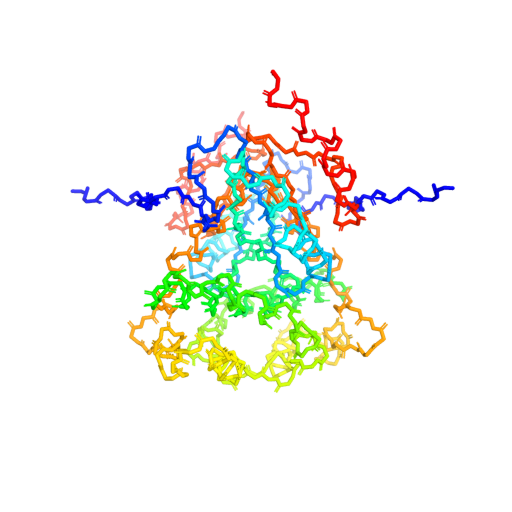 1
ATOM 2082 C C . CYS B 1 57 ? 10.922 -18.969 -12.273 1 97.62 57 CYS B C 1
ATOM 2084 O O . CYS B 1 57 ? 11.625 -17.953 -12.164 1 97.62 57 CYS B O 1
ATOM 2086 N N . PHE B 1 58 ? 9.641 -18.953 -12.336 1 98 58 PHE B N 1
ATOM 2087 C CA . PHE B 1 58 ? 8.859 -17.734 -12.227 1 98 58 PHE B CA 1
ATOM 2088 C C . PHE B 1 58 ? 8.297 -17.562 -10.82 1 98 58 PHE B C 1
ATOM 2090 O O . PHE B 1 58 ? 7.715 -18.5 -10.266 1 98 58 PHE B O 1
ATOM 2097 N N . TYR B 1 59 ? 8.492 -16.406 -10.219 1 98.31 59 TYR B N 1
ATOM 2098 C CA . TYR B 1 59 ? 7.902 -16.062 -8.93 1 98.31 59 TYR B CA 1
ATOM 2099 C C . TYR B 1 59 ? 6.875 -14.945 -9.078 1 98.31 59 TYR B C 1
ATOM 2101 O O . TYR B 1 59 ? 7.203 -13.844 -9.539 1 98.31 59 TYR B O 1
ATOM 2109 N N . PHE B 1 60 ? 5.652 -15.227 -8.688 1 98.88 60 PHE B N 1
ATOM 2110 C CA . PHE B 1 60 ? 4.66 -14.172 -8.508 1 98.88 60 PHE B CA 1
ATOM 2111 C C . PHE B 1 60 ? 4.93 -13.391 -7.227 1 98.88 60 PHE B C 1
ATOM 2113 O O . PHE B 1 60 ? 4.887 -13.953 -6.129 1 98.88 60 PHE B O 1
ATOM 2120 N N . GLN B 1 61 ? 5.254 -12.148 -7.355 1 98.88 61 GLN B N 1
ATOM 2121 C CA . GLN B 1 61 ? 5.402 -11.242 -6.219 1 98.88 61 GLN B CA 1
ATOM 2122 C C . GLN B 1 61 ? 4.215 -10.289 -6.117 1 98.88 61 GLN B C 1
ATOM 2124 O O . GLN B 1 61 ? 3.855 -9.633 -7.098 1 98.88 61 GLN B O 1
ATOM 2129 N N . HIS B 1 62 ? 3.611 -10.234 -4.914 1 98.88 62 HIS B N 1
ATOM 2130 C CA . HIS B 1 62 ? 2.439 -9.391 -4.699 1 98.88 62 HIS B CA 1
ATOM 2131 C C . HIS B 1 62 ? 2.822 -7.914 -4.637 1 98.88 62 HIS B C 1
ATOM 2133 O O . HIS B 1 62 ? 3.529 -7.492 -3.721 1 98.88 62 HIS B O 1
ATOM 2139 N N . GLN B 1 63 ? 2.432 -7.172 -5.609 1 98.62 63 GLN B N 1
ATOM 2140 C CA . GLN B 1 63 ? 2.609 -5.727 -5.602 1 98.62 63 GLN B CA 1
ATOM 2141 C C . GLN B 1 63 ? 1.278 -5.008 -5.391 1 98.62 63 GLN B C 1
ATOM 2143 O O . GLN B 1 63 ? 0.636 -4.586 -6.355 1 98.62 63 GLN B O 1
ATOM 2148 N N . ILE B 1 64 ? 0.96 -4.777 -4.184 1 98.25 64 ILE B N 1
ATOM 2149 C CA . ILE B 1 64 ? -0.303 -4.133 -3.836 1 98.25 64 ILE B CA 1
ATOM 2150 C C . ILE B 1 64 ? -0.187 -2.623 -4.035 1 98.25 64 ILE B C 1
ATOM 2152 O O . ILE B 1 64 ? 0.661 -1.974 -3.422 1 98.25 64 ILE B O 1
ATOM 2156 N N . GLN B 1 65 ? -0.998 -2.098 -4.926 1 97.25 65 GLN B N 1
ATOM 2157 C CA . GLN B 1 65 ? -1.026 -0.656 -5.152 1 97.25 65 GLN B CA 1
ATOM 2158 C C . GLN B 1 65 ? -2.107 0.012 -4.305 1 97.25 65 GLN B C 1
ATOM 2160 O O . GLN B 1 65 ? -3.299 -0.16 -4.566 1 97.25 65 GLN B O 1
ATOM 2165 N N . PRO B 1 66 ? -1.714 0.839 -3.406 1 96.38 66 PRO B N 1
ATOM 2166 C CA . PRO B 1 66 ? -2.689 1.398 -2.467 1 96.38 66 PRO B CA 1
ATOM 2167 C C . PRO B 1 66 ? -3.699 2.322 -3.145 1 96.38 66 PRO B C 1
ATOM 2169 O O . PRO B 1 66 ? -4.785 2.553 -2.609 1 96.38 66 PRO B O 1
ATOM 2172 N N . TRP B 1 67 ? -3.373 2.885 -4.309 1 95.25 67 TRP B N 1
ATOM 2173 C CA . TRP B 1 67 ? -4.332 3.76 -4.977 1 95.25 67 TRP B CA 1
ATOM 2174 C C . TRP B 1 67 ? -5.465 2.951 -5.598 1 95.25 67 TRP B C 1
ATOM 2176 O O . TRP B 1 67 ? -6.445 3.518 -6.09 1 95.25 67 TRP B O 1
ATOM 2186 N N . HIS B 1 68 ? -5.375 1.685 -5.566 1 94.94 68 HIS B N 1
ATOM 2187 C CA . HIS B 1 68 ? -6.469 0.734 -5.734 1 94.94 68 HIS B CA 1
ATOM 2188 C C . HIS B 1 68 ? -6.797 0.034 -4.418 1 94.94 68 HIS B C 1
ATOM 2190 O O . HIS B 1 68 ? -6.301 -1.064 -4.156 1 94.94 68 HIS B O 1
ATOM 2196 N N . PRO B 1 69 ? -7.715 0.601 -3.695 1 95.56 69 PRO B N 1
ATOM 2197 C CA . PRO B 1 69 ? -7.895 0.063 -2.344 1 95.56 69 PRO B CA 1
ATOM 2198 C C . PRO B 1 69 ? -8.367 -1.39 -2.346 1 95.56 69 PRO B C 1
ATOM 2200 O O . PRO B 1 69 ? -8.07 -2.139 -1.412 1 95.56 69 PRO B O 1
ATOM 2203 N N . GLN B 1 70 ? -9.016 -1.802 -3.453 1 97.38 70 GLN B N 1
ATOM 2204 C CA . GLN B 1 70 ? -9.508 -3.174 -3.516 1 97.38 70 GLN B CA 1
ATOM 2205 C C . GLN B 1 70 ? -8.383 -4.152 -3.812 1 97.38 70 GLN B C 1
ATOM 2207 O O . GLN B 1 70 ? -8.547 -5.367 -3.662 1 97.38 70 GLN B O 1
ATOM 2212 N N . SER B 1 71 ? -7.254 -3.646 -4.242 1 98.19 71 SER B N 1
ATOM 2213 C CA . SER B 1 71 ? -6.121 -4.508 -4.562 1 98.19 71 SER B CA 1
ATOM 2214 C C . SER B 1 71 ? -5.758 -5.402 -3.383 1 98.19 71 SER B C 1
ATOM 2216 O O . SER B 1 71 ? -5.535 -6.605 -3.553 1 98.19 71 SER B O 1
ATOM 2218 N N . THR B 1 72 ? -5.73 -4.824 -2.156 1 98.62 72 THR B N 1
ATOM 2219 C CA . THR B 1 72 ? -5.402 -5.594 -0.96 1 98.62 72 THR B CA 1
ATOM 2220 C C . THR B 1 72 ? -6.281 -6.84 -0.859 1 98.62 72 THR B C 1
ATOM 2222 O O . THR B 1 72 ? -5.781 -7.934 -0.59 1 98.62 72 THR B O 1
ATOM 2225 N N . LEU B 1 73 ? -7.559 -6.707 -1.135 1 98.81 73 LEU B N 1
ATOM 2226 C CA . LEU B 1 73 ? -8.516 -7.789 -0.942 1 98.81 73 LEU B CA 1
ATOM 2227 C C . LEU B 1 73 ? -8.281 -8.914 -1.947 1 98.81 73 LEU B C 1
ATOM 2229 O O . LEU B 1 73 ? -8.383 -10.094 -1.603 1 98.81 73 LEU B O 1
ATOM 2233 N N . LEU B 1 74 ? -7.984 -8.539 -3.178 1 98.94 74 LEU B N 1
ATOM 2234 C CA . LEU B 1 74 ? -7.691 -9.555 -4.188 1 98.94 74 LEU B CA 1
ATOM 2235 C C . LEU B 1 74 ? -6.422 -10.32 -3.834 1 98.94 74 LEU B C 1
ATOM 2237 O O . LEU B 1 74 ? -6.383 -11.547 -3.945 1 98.94 74 LEU B O 1
ATOM 2241 N N . HIS B 1 75 ? -5.406 -9.617 -3.377 1 98.94 75 HIS B N 1
ATOM 2242 C CA . HIS B 1 75 ? -4.152 -10.266 -3.002 1 98.94 75 HIS B CA 1
ATOM 2243 C C . HIS B 1 75 ? -4.336 -11.148 -1.771 1 98.94 75 HIS B C 1
ATOM 2245 O O . HIS B 1 75 ? -3.758 -12.234 -1.689 1 98.94 75 HIS B O 1
ATOM 2251 N N . GLU B 1 76 ? -5.148 -10.688 -0.819 1 98.88 76 GLU B N 1
ATOM 2252 C CA . GLU B 1 76 ? -5.465 -11.523 0.336 1 98.88 76 GLU B CA 1
ATOM 2253 C C . GLU B 1 76 ? -6.164 -12.812 -0.09 1 98.88 76 GLU B C 1
ATOM 2255 O O . GLU B 1 76 ? -5.863 -13.891 0.434 1 98.88 76 GLU B O 1
ATOM 2260 N N . ALA B 1 77 ? -7.066 -12.703 -1.035 1 98.94 77 ALA B N 1
ATOM 2261 C CA . ALA B 1 77 ? -7.777 -13.891 -1.513 1 98.94 77 ALA B CA 1
ATOM 2262 C C . ALA B 1 77 ? -6.816 -14.883 -2.166 1 98.94 77 ALA B C 1
ATOM 2264 O O . ALA B 1 77 ? -6.918 -16.094 -1.943 1 98.94 77 ALA B O 1
ATOM 2265 N N . ALA B 1 78 ? -5.914 -14.375 -2.961 1 98.94 78 ALA B N 1
ATOM 2266 C CA . ALA B 1 78 ? -4.926 -15.242 -3.605 1 98.94 78 ALA B CA 1
ATOM 2267 C C . ALA B 1 78 ? -4.051 -15.945 -2.57 1 98.94 78 ALA B C 1
ATOM 2269 O O . ALA B 1 78 ? -3.75 -17.125 -2.705 1 98.94 78 ALA B O 1
ATOM 2270 N N . LEU B 1 79 ? -3.637 -15.188 -1.526 1 98.88 79 LEU B N 1
ATOM 2271 C CA . LEU B 1 79 ? -2.83 -15.758 -0.453 1 98.88 79 LEU B CA 1
ATOM 2272 C C . LEU B 1 79 ? -3.627 -16.797 0.332 1 98.88 79 LEU B C 1
ATOM 2274 O O . LEU B 1 79 ? -3.074 -17.812 0.765 1 98.88 79 LEU B O 1
ATOM 2278 N N . ALA B 1 80 ? -4.934 -16.562 0.535 1 98.94 80 ALA B N 1
ATOM 2279 C CA . ALA B 1 80 ? -5.801 -17.531 1.198 1 98.94 80 ALA B CA 1
ATOM 2280 C C . ALA B 1 80 ? -5.852 -18.844 0.417 1 98.94 80 ALA B C 1
ATOM 2282 O O . ALA B 1 80 ? -5.688 -19.922 0.989 1 98.94 80 ALA B O 1
ATOM 2283 N N . VAL B 1 81 ? -6.031 -18.734 -0.863 1 98.94 81 VAL B N 1
ATOM 2284 C CA . VAL B 1 81 ? -6.078 -19.906 -1.721 1 98.94 81 VAL B CA 1
ATOM 2285 C C . VAL B 1 81 ? -4.742 -20.641 -1.66 1 98.94 81 VAL B C 1
ATOM 2287 O O . VAL B 1 81 ? -4.707 -21.875 -1.553 1 98.94 81 VAL B O 1
ATOM 2290 N N . LYS B 1 82 ? -3.633 -19.922 -1.686 1 98.81 82 LYS B N 1
ATOM 2291 C CA . LYS B 1 82 ? -2.305 -20.531 -1.582 1 98.81 82 LYS B CA 1
ATOM 2292 C C . LYS B 1 82 ? -2.154 -21.312 -0.281 1 98.81 82 LYS B C 1
ATOM 2294 O O . LYS B 1 82 ? -1.598 -22.406 -0.272 1 98.81 82 LYS B O 1
ATOM 2299 N N . GLN B 1 83 ? -2.664 -20.75 0.824 1 98.5 83 GLN B N 1
ATOM 2300 C CA . GLN B 1 83 ? -2.574 -21.422 2.119 1 98.5 83 GLN B CA 1
ATOM 2301 C C . GLN B 1 83 ? -3.416 -22.688 2.143 1 98.5 83 GLN B C 1
ATOM 2303 O O . GLN B 1 83 ? -3.047 -23.672 2.785 1 98.5 83 GLN B O 1
ATOM 2308 N N . ILE B 1 84 ? -4.562 -22.656 1.467 1 98.81 84 ILE B N 1
ATOM 2309 C CA . ILE B 1 84 ? -5.469 -23.797 1.426 1 98.81 84 ILE B CA 1
ATOM 2310 C C . ILE B 1 84 ? -4.883 -24.891 0.537 1 98.81 84 ILE B C 1
ATOM 2312 O O . ILE B 1 84 ? -4.848 -26.062 0.922 1 98.81 84 ILE B O 1
ATOM 2316 N N . ASP B 1 85 ? -4.395 -24.516 -0.62 1 98.69 85 ASP B N 1
ATOM 2317 C CA . ASP B 1 85 ? -3.803 -25.406 -1.605 1 98.69 85 ASP B CA 1
ATOM 2318 C C . ASP B 1 85 ? -2.828 -24.672 -2.514 1 98.69 85 ASP B C 1
ATOM 2320 O O . ASP B 1 85 ? -3.238 -24.016 -3.48 1 98.69 85 ASP B O 1
ATOM 2324 N N . PRO B 1 86 ? -1.567 -24.812 -2.242 1 97.81 86 PRO B N 1
ATOM 2325 C CA . PRO B 1 86 ? -0.563 -24.062 -2.992 1 97.81 86 PRO B CA 1
ATOM 2326 C C . PRO B 1 86 ? -0.638 -24.312 -4.496 1 97.81 86 PRO B C 1
ATOM 2328 O O . PRO B 1 86 ? -0.318 -23.422 -5.293 1 97.81 86 PRO B O 1
ATOM 2331 N N . ASP B 1 87 ? -1.12 -25.453 -4.895 1 98.19 87 ASP B N 1
ATOM 2332 C CA . ASP B 1 87 ? -1.188 -25.797 -6.309 1 98.19 87 ASP B CA 1
ATOM 2333 C C . ASP B 1 87 ? -2.283 -25 -7.016 1 98.19 87 ASP B C 1
ATOM 2335 O O . ASP B 1 87 ? -2.316 -24.953 -8.25 1 98.19 87 ASP B O 1
ATOM 2339 N N . LYS B 1 88 ? -3.166 -24.406 -6.238 1 98.81 88 LYS B N 1
ATOM 2340 C CA . LYS B 1 88 ? -4.289 -23.688 -6.828 1 98.81 88 LYS B CA 1
ATOM 2341 C C . LYS B 1 88 ? -4.008 -22.188 -6.895 1 98.81 88 LYS B C 1
ATOM 2343 O O . LYS B 1 88 ? -4.816 -21.422 -7.422 1 98.81 88 LYS B O 1
ATOM 2348 N N . PHE B 1 89 ? -2.857 -21.734 -6.492 1 98.88 89 PHE B N 1
ATOM 2349 C CA . PHE B 1 89 ? -2.527 -20.328 -6.492 1 98.88 89 PHE B CA 1
ATOM 2350 C C . PHE B 1 89 ? -2.553 -19.766 -7.91 1 98.88 89 PHE B C 1
ATOM 2352 O O . PHE B 1 89 ? -3.24 -18.781 -8.18 1 98.88 89 PHE B O 1
ATOM 2359 N N . TYR B 1 90 ? -1.84 -20.328 -8.859 1 98.81 90 TYR B N 1
ATOM 2360 C CA . TYR B 1 90 ? -1.71 -19.766 -10.195 1 98.81 90 TYR B CA 1
ATOM 2361 C C . TYR B 1 90 ? -3.014 -19.906 -10.969 1 98.81 90 TYR B C 1
ATOM 2363 O O . TYR B 1 90 ? -3.455 -18.953 -11.625 1 98.81 90 TYR B O 1
ATOM 2371 N N . PRO B 1 91 ? -3.719 -21.109 -10.852 1 98.88 91 PRO B N 1
ATOM 2372 C CA . PRO B 1 91 ? -5.047 -21.156 -11.469 1 98.88 91 PRO B CA 1
ATOM 2373 C C . PRO B 1 91 ? -5.984 -20.078 -10.945 1 98.88 91 PRO B C 1
ATOM 2375 O O . PRO B 1 91 ? -6.715 -19.453 -11.727 1 98.88 91 PRO B O 1
ATOM 2378 N N . TYR B 1 92 ? -5.945 -19.859 -9.688 1 98.94 92 TYR B N 1
ATOM 2379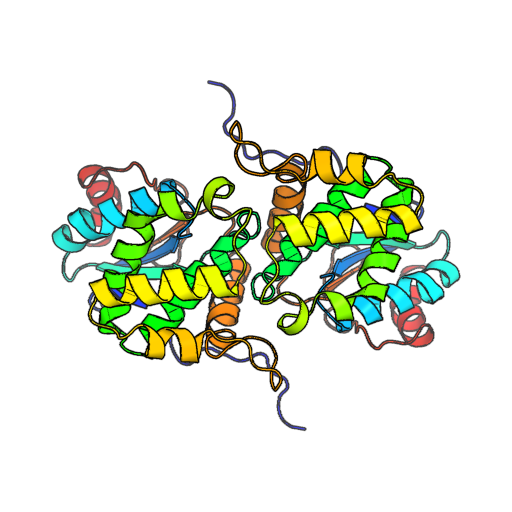 C CA . TYR B 1 92 ? -6.809 -18.828 -9.109 1 98.94 92 TYR B CA 1
ATOM 2380 C C . TYR B 1 92 ? -6.348 -17.438 -9.523 1 98.94 92 TYR B C 1
ATOM 2382 O O . TYR B 1 92 ? -7.172 -16.562 -9.773 1 98.94 92 TYR B O 1
ATOM 2390 N N . SER B 1 93 ? -5.035 -17.219 -9.547 1 98.94 93 SER B N 1
ATOM 2391 C CA . SER B 1 93 ? -4.516 -15.945 -10.047 1 98.94 93 SER B CA 1
ATOM 2392 C C . SER B 1 93 ? -5.02 -15.656 -11.461 1 98.94 93 SER B C 1
ATOM 2394 O O . SER B 1 93 ? -5.383 -14.523 -11.781 1 98.94 93 SER B O 1
ATOM 2396 N N . ARG B 1 94 ? -5.043 -16.703 -12.297 1 98.88 94 ARG B N 1
ATOM 2397 C CA . ARG B 1 94 ? -5.605 -16.562 -13.633 1 98.88 94 ARG B CA 1
ATOM 2398 C C . ARG B 1 94 ? -7.062 -16.109 -13.57 1 98.88 94 ARG B C 1
ATOM 2400 O O . ARG B 1 94 ? -7.465 -15.188 -14.289 1 98.88 94 ARG B O 1
ATOM 2407 N N . VAL B 1 95 ? -7.812 -16.734 -12.719 1 98.94 95 VAL B N 1
ATOM 2408 C CA . VAL B 1 95 ? -9.227 -16.406 -12.562 1 98.94 95 VAL B CA 1
ATOM 2409 C C . VAL B 1 95 ? -9.367 -14.945 -12.117 1 98.94 95 VAL B C 1
ATOM 2411 O O . VAL B 1 95 ? -10.234 -14.219 -12.625 1 98.94 95 VAL B O 1
ATOM 2414 N N . LEU B 1 96 ? -8.555 -14.469 -11.156 1 98.94 96 LEU B N 1
ATOM 2415 C CA . LEU B 1 96 ? -8.617 -13.086 -10.695 1 98.94 96 LEU B CA 1
ATOM 2416 C C . LEU B 1 96 ? -8.352 -12.117 -11.844 1 98.94 96 LEU B C 1
ATOM 2418 O O . LEU B 1 96 ? -9.102 -11.156 -12.031 1 98.94 96 LEU B O 1
ATOM 2422 N N . PHE B 1 97 ? -7.305 -12.391 -12.633 1 98.94 97 PHE B N 1
ATOM 2423 C CA . PHE B 1 97 ? -6.98 -11.508 -13.742 1 98.94 97 PHE B CA 1
ATOM 2424 C C . PHE B 1 97 ? -8.078 -11.539 -14.805 1 98.94 97 PHE B C 1
ATOM 2426 O O . PHE B 1 97 ? -8.391 -10.516 -15.406 1 98.94 97 PHE B O 1
ATOM 2433 N N . GLU B 1 98 ? -8.688 -12.695 -15.055 1 98.81 98 GLU B N 1
ATOM 2434 C CA . GLU B 1 98 ? -9.789 -12.812 -16 1 98.81 98 GLU B CA 1
ATOM 2435 C C . GLU B 1 98 ? -10.992 -11.984 -15.562 1 98.81 98 GLU B C 1
ATOM 2437 O O . GLU B 1 98 ? -11.781 -11.531 -16.391 1 98.81 98 GLU B O 1
ATOM 2442 N N . ASN B 1 99 ? -11.109 -11.773 -14.289 1 98.75 99 ASN B N 1
ATOM 2443 C CA . ASN B 1 99 ? -12.258 -11.062 -13.734 1 98.75 99 ASN B CA 1
ATOM 2444 C C . ASN B 1 99 ? -11.883 -9.648 -13.305 1 98.75 99 ASN B C 1
ATOM 2446 O O . ASN B 1 99 ? -12.617 -9.008 -12.547 1 98.75 99 ASN B O 1
ATOM 2450 N N . LEU B 1 100 ? -10.727 -9.148 -13.742 1 98.19 100 LEU B N 1
ATOM 2451 C CA . LEU B 1 100 ? -10.219 -7.84 -13.344 1 98.19 100 LEU B CA 1
ATOM 2452 C C . LEU B 1 100 ? -11.281 -6.766 -13.531 1 98.19 100 LEU B C 1
ATOM 2454 O O . LEU B 1 100 ? -11.469 -5.914 -12.656 1 98.19 100 LEU B O 1
ATOM 2458 N N . ASP B 1 101 ? -12.094 -6.836 -14.578 1 96.81 101 ASP B N 1
ATOM 2459 C CA . ASP B 1 101 ? -13.07 -5.809 -14.922 1 96.81 101 ASP B CA 1
ATOM 2460 C C . ASP B 1 101 ? -14.172 -5.723 -13.875 1 96.81 101 ASP B C 1
ATOM 2462 O O . ASP B 1 101 ? -14.844 -4.691 -13.75 1 96.81 101 ASP B O 1
ATOM 2466 N N . ASN B 1 102 ? -14.383 -6.766 -13.117 1 97.44 102 ASN B N 1
ATOM 2467 C CA . ASN B 1 102 ? -15.391 -6.781 -12.07 1 97.44 102 ASN B CA 1
ATOM 2468 C C . ASN B 1 102 ? -14.891 -6.105 -10.797 1 97.44 102 ASN B C 1
ATOM 2470 O O . ASN B 1 102 ? -15.664 -5.867 -9.867 1 97.44 102 ASN B O 1
ATOM 2474 N N . PHE B 1 103 ? -13.625 -5.766 -10.781 1 97.44 103 PHE B N 1
ATOM 2475 C CA . PHE B 1 103 ? -13.055 -5.234 -9.547 1 97.44 103 PHE B CA 1
ATOM 2476 C C . PHE B 1 103 ? -12.414 -3.877 -9.789 1 97.44 103 PHE B C 1
ATOM 2478 O O . PHE B 1 103 ? -11.555 -3.441 -9.016 1 97.44 103 PHE B O 1
ATOM 2485 N N . ILE B 1 104 ? -12.789 -3.205 -10.883 1 95.75 104 ILE B N 1
ATOM 2486 C CA . ILE B 1 104 ? -12.344 -1.83 -11.086 1 95.75 104 ILE B CA 1
ATOM 2487 C C . ILE B 1 104 ? -13.07 -0.908 -10.109 1 95.75 104 ILE B C 1
ATOM 2489 O O . ILE B 1 104 ? -14.102 -1.28 -9.547 1 95.75 104 ILE B O 1
ATOM 2493 N N . ASP B 1 105 ? -12.602 0.294 -9.891 1 96 105 ASP B N 1
ATOM 2494 C CA . ASP B 1 105 ? -13.109 1.236 -8.898 1 96 105 ASP B CA 1
ATOM 2495 C C . ASP B 1 105 ? -14.625 1.396 -9.016 1 96 105 ASP B C 1
ATOM 2497 O O . ASP B 1 105 ? -15.344 1.316 -8.023 1 96 105 ASP B O 1
ATOM 2501 N N . GLN B 1 106 ? -15.094 1.555 -10.258 1 96.25 106 GLN B N 1
ATOM 2502 C CA . GLN B 1 106 ? -16.5 1.863 -10.508 1 96.25 106 GLN B CA 1
ATOM 2503 C C . GLN B 1 106 ? -17.391 0.694 -10.109 1 96.25 106 GLN B C 1
ATOM 2505 O O . GLN B 1 106 ? -18.516 0.896 -9.664 1 96.25 106 GLN B O 1
ATOM 2510 N N . LYS B 1 107 ? -16.859 -0.474 -10.242 1 96.75 107 LYS B N 1
ATOM 2511 C CA . LYS B 1 107 ? -17.641 -1.675 -9.984 1 96.75 107 LYS B CA 1
ATOM 2512 C C . LYS B 1 107 ? -17.703 -1.982 -8.492 1 96.75 107 LYS B C 1
ATOM 2514 O O . LYS B 1 107 ? -18.656 -2.594 -8.023 1 96.75 107 LYS B O 1
ATOM 2519 N N . VAL B 1 108 ? -16.703 -1.488 -7.738 1 97.19 108 VAL B N 1
ATOM 2520 C CA . VAL B 1 108 ? -16.641 -1.938 -6.352 1 97.19 108 VAL B CA 1
ATOM 2521 C C . VAL B 1 108 ? -16.875 -0.755 -5.414 1 97.19 108 VAL B C 1
ATOM 2523 O O . VAL B 1 108 ? -16.859 -0.911 -4.191 1 97.19 108 VAL B O 1
ATOM 2526 N N . TYR B 1 109 ? -17.219 0.411 -5.969 1 97.25 109 TYR B N 1
ATOM 2527 C CA . TYR B 1 109 ? -17.359 1.654 -5.223 1 97.25 109 TYR B CA 1
ATOM 2528 C C . TYR B 1 109 ? -18.422 1.514 -4.133 1 97.25 109 TYR B C 1
ATOM 2530 O O . TYR B 1 109 ? -18.297 2.109 -3.061 1 97.25 109 TYR B O 1
ATOM 2538 N N . GLN B 1 110 ? -19.406 0.655 -4.324 1 97.69 110 GLN B N 1
ATOM 2539 C CA . GLN B 1 110 ? -20.516 0.519 -3.387 1 97.69 110 GLN B CA 1
ATOM 2540 C C . GLN B 1 110 ? -20.5 -0.847 -2.707 1 97.69 110 GLN B C 1
ATOM 2542 O O . GLN B 1 110 ? -21.484 -1.237 -2.059 1 97.69 110 GLN B O 1
ATOM 2547 N N . LYS B 1 111 ? -19.438 -1.595 -2.863 1 98.38 111 LYS B N 1
ATOM 2548 C CA . LYS B 1 111 ? -19.297 -2.895 -2.213 1 98.38 111 LYS B CA 1
ATOM 2549 C C . LYS B 1 111 ? -18.453 -2.795 -0.952 1 98.38 111 LYS B C 1
ATOM 2551 O O . LYS B 1 111 ? -17.438 -2.082 -0.933 1 98.38 111 LYS B O 1
ATOM 2556 N N . SER B 1 112 ? -18.875 -3.484 0.106 1 98.5 112 SER B N 1
ATOM 2557 C CA . SER B 1 112 ? -18.094 -3.566 1.334 1 98.5 112 SER B CA 1
ATOM 2558 C C . SER B 1 112 ? -16.969 -4.586 1.205 1 98.5 112 SER B C 1
ATOM 2560 O O . SER B 1 112 ? -16.969 -5.395 0.274 1 98.5 112 SER B O 1
ATOM 2562 N N . ARG B 1 113 ? -16.016 -4.508 2.102 1 98.31 113 ARG B N 1
ATOM 2563 C CA . ARG B 1 113 ? -14.969 -5.52 2.205 1 98.31 113 ARG B CA 1
ATOM 2564 C C . ARG B 1 113 ? -15.562 -6.918 2.305 1 98.31 113 ARG B C 1
ATOM 2566 O O . ARG B 1 113 ? -15.102 -7.848 1.636 1 98.31 113 ARG B O 1
ATOM 2573 N N . LYS B 1 114 ? -16.594 -7.082 3.113 1 98.38 114 LYS B N 1
ATOM 2574 C CA . LYS B 1 114 ? -17.25 -8.367 3.271 1 98.38 114 LYS B CA 1
ATOM 2575 C C . LYS B 1 114 ? -17.828 -8.859 1.946 1 98.38 114 LYS B C 1
ATOM 2577 O O . LYS B 1 114 ? -17.625 -10.023 1.572 1 98.38 114 LYS B O 1
ATOM 2582 N N . GLU B 1 115 ? -18.5 -7.992 1.266 1 98.69 115 GLU B N 1
ATOM 2583 C CA . GLU B 1 115 ? -19.109 -8.367 -0.008 1 98.69 115 GLU B CA 1
ATOM 2584 C C . GLU B 1 115 ? -18.047 -8.75 -1.035 1 98.69 115 GLU B C 1
ATOM 2586 O O . GLU B 1 115 ? -18.234 -9.688 -1.812 1 98.69 115 GLU B O 1
ATOM 2591 N N . MET B 1 116 ? -16.984 -8.055 -1.035 1 98.62 116 MET B N 1
ATOM 2592 C CA . MET B 1 116 ? -15.906 -8.367 -1.977 1 98.62 116 MET B CA 1
ATOM 2593 C C . MET B 1 116 ? -15.234 -9.688 -1.623 1 98.62 116 MET B C 1
ATOM 2595 O O . MET B 1 116 ? -14.914 -10.477 -2.51 1 98.62 116 MET B O 1
ATOM 2599 N N . TYR B 1 117 ? -15.047 -9.906 -0.292 1 98.75 117 TYR B N 1
ATOM 2600 C CA . TYR B 1 117 ? -14.523 -11.203 0.121 1 98.75 117 TYR B CA 1
ATOM 2601 C C . TYR B 1 117 ? -15.438 -12.328 -0.334 1 98.75 117 TYR B C 1
ATOM 2603 O O . TYR B 1 117 ? -14.969 -13.375 -0.797 1 98.75 117 TYR B O 1
ATOM 2611 N N . GLU B 1 118 ? -16.719 -12.125 -0.213 1 98.88 118 GLU B N 1
ATOM 2612 C CA . GLU B 1 118 ? -17.688 -13.125 -0.646 1 98.88 118 GLU B CA 1
ATOM 2613 C C . GLU B 1 118 ? -17.578 -13.383 -2.146 1 98.88 118 GLU B C 1
ATOM 2615 O O . GLU B 1 118 ? -17.609 -14.531 -2.592 1 98.88 118 GLU B O 1
ATOM 2620 N N . GLN B 1 119 ? -17.453 -12.367 -2.914 1 98.81 119 GLN B N 1
ATOM 2621 C CA . GLN B 1 119 ? -17.297 -12.5 -4.359 1 98.81 119 GLN B CA 1
ATOM 2622 C C . GLN B 1 119 ? -16.016 -13.227 -4.723 1 98.81 119 GLN B C 1
ATOM 2624 O O . GLN B 1 119 ? -16 -14.109 -5.582 1 98.81 119 GLN B O 1
ATOM 2629 N N . LEU B 1 120 ? -14.938 -12.836 -4.09 1 98.94 120 LEU B N 1
ATOM 2630 C CA . LEU B 1 120 ? -13.633 -13.438 -4.336 1 98.94 120 LEU B CA 1
ATOM 2631 C C . LEU B 1 120 ? -13.641 -14.914 -3.939 1 98.94 120 LEU B C 1
ATOM 2633 O O . LEU B 1 120 ? -13.055 -15.75 -4.633 1 98.94 120 LEU B O 1
ATOM 2637 N N . ALA B 1 121 ? -14.297 -15.203 -2.814 1 98.88 121 ALA B N 1
ATOM 2638 C CA . ALA B 1 121 ? -14.43 -16.578 -2.365 1 98.88 121 ALA B CA 1
ATOM 2639 C C . ALA B 1 121 ? -15.219 -17.422 -3.369 1 98.88 121 ALA B C 1
ATOM 2641 O O . ALA B 1 121 ? -14.859 -18.562 -3.652 1 98.88 121 ALA B O 1
ATOM 2642 N N . LYS B 1 122 ? -16.234 -16.891 -3.906 1 98.88 122 LYS B N 1
ATOM 2643 C CA . LYS B 1 122 ? -17.031 -17.578 -4.91 1 98.88 122 LYS B CA 1
ATOM 2644 C C . LYS B 1 122 ? -16.203 -17.922 -6.141 1 98.88 122 LYS B C 1
ATOM 2646 O O . LYS B 1 122 ? -16.359 -18.984 -6.73 1 98.88 122 LYS B O 1
ATOM 2651 N N . LEU B 1 123 ? -15.312 -17.031 -6.562 1 98.88 123 LEU B N 1
ATOM 2652 C CA . LEU B 1 123 ? -14.453 -17.266 -7.715 1 98.88 123 LEU B CA 1
ATOM 2653 C C . LEU B 1 123 ? -13.523 -18.453 -7.477 1 98.88 123 LEU B C 1
ATOM 2655 O O . LEU B 1 123 ? -13.047 -19.078 -8.43 1 98.88 123 LEU B O 1
ATOM 2659 N N . ALA B 1 124 ? -13.266 -18.797 -6.203 1 98.88 124 ALA B N 1
ATOM 2660 C CA . ALA B 1 124 ? -12.375 -19.906 -5.879 1 98.88 124 ALA B CA 1
ATOM 2661 C C . ALA B 1 124 ? -12.984 -21.234 -6.324 1 98.88 124 ALA B C 1
ATOM 2663 O O . ALA B 1 124 ? -12.266 -22.203 -6.551 1 98.88 124 ALA B O 1
ATOM 2664 N N . LYS B 1 125 ? -14.305 -21.297 -6.48 1 98.62 125 LYS B N 1
ATOM 2665 C CA . LYS B 1 125 ? -14.977 -22.5 -6.977 1 98.62 125 LYS B CA 1
ATOM 2666 C C . LYS B 1 125 ? -14.453 -22.891 -8.352 1 98.62 125 LYS B C 1
ATOM 2668 O O . LYS B 1 125 ? -14.398 -24.078 -8.695 1 98.62 125 LYS B O 1
ATOM 2673 N N . GLU B 1 126 ? -14.078 -21.922 -9.109 1 98.62 126 GLU B N 1
ATOM 2674 C CA . GLU B 1 126 ? -13.602 -22.156 -10.469 1 98.62 126 GLU B CA 1
ATOM 2675 C C . GLU B 1 126 ? -12.328 -23 -10.469 1 98.62 126 GLU B C 1
ATOM 2677 O O . GLU B 1 126 ? -11.969 -23.578 -11.492 1 98.62 126 GLU B O 1
ATOM 2682 N N . VAL B 1 127 ? -11.641 -23.031 -9.305 1 98.75 127 VAL B N 1
ATOM 2683 C CA . VAL B 1 127 ? -10.406 -23.812 -9.258 1 98.75 127 VAL B CA 1
ATOM 2684 C C . VAL B 1 127 ? -10.555 -24.953 -8.258 1 98.75 127 VAL B C 1
ATOM 2686 O O . VAL B 1 127 ? -9.562 -25.516 -7.793 1 98.75 127 VAL B O 1
ATOM 2689 N N . GLY B 1 128 ? -11.734 -25.203 -7.82 1 98.69 128 GLY B N 1
ATOM 2690 C CA . GLY B 1 128 ? -12.039 -26.391 -7.031 1 98.69 128 GLY B CA 1
ATOM 2691 C C . GLY B 1 128 ? -11.922 -26.156 -5.535 1 98.69 128 GLY B C 1
ATOM 2692 O O . GLY B 1 128 ? -11.789 -27.094 -4.762 1 98.69 128 GLY B O 1
ATOM 2693 N N . ILE B 1 129 ? -11.906 -24.984 -5.027 1 98.81 129 ILE B N 1
ATOM 2694 C CA . ILE B 1 129 ? -11.852 -24.672 -3.605 1 98.81 129 ILE B CA 1
ATOM 2695 C C . ILE B 1 129 ? -13.211 -24.172 -3.133 1 98.81 129 ILE B C 1
ATOM 2697 O O . ILE B 1 129 ? -13.828 -23.312 -3.781 1 98.81 129 ILE B O 1
ATOM 2701 N N . GLU B 1 130 ? -13.648 -24.703 -2.041 1 98.81 130 GLU B N 1
ATOM 2702 C CA . GLU B 1 130 ? -14.93 -24.297 -1.49 1 98.81 130 GLU B CA 1
ATOM 2703 C C . GLU B 1 130 ? -14.875 -22.859 -0.965 1 98.81 130 GLU B C 1
ATOM 2705 O O . GLU B 1 130 ? -13.969 -22.516 -0.198 1 98.81 130 GLU B O 1
ATOM 2710 N N . PRO B 1 131 ? -15.852 -22.062 -1.35 1 98.75 131 PRO B N 1
ATOM 2711 C CA . PRO B 1 131 ? -15.852 -20.656 -0.942 1 98.75 131 PRO B CA 1
ATOM 2712 C C . PRO B 1 131 ? -15.727 -20.484 0.57 1 98.75 131 PRO B C 1
ATOM 2714 O O . PRO B 1 131 ? -15.047 -19.562 1.032 1 98.75 131 PRO B O 1
ATOM 2717 N N . GLU B 1 132 ? -16.297 -21.344 1.358 1 98.69 132 GLU B N 1
ATOM 2718 C CA . GLU B 1 132 ? -16.297 -21.234 2.814 1 98.69 132 GLU B CA 1
ATOM 2719 C C . GLU B 1 132 ? -14.875 -21.328 3.367 1 98.69 132 GLU B C 1
ATOM 2721 O O . GLU B 1 132 ? -14.547 -20.688 4.367 1 98.69 132 GLU B O 1
ATOM 2726 N N . GLN B 1 133 ? -14.039 -22.125 2.729 1 98.81 133 GLN B N 1
ATOM 2727 C CA . GLN B 1 133 ? -12.648 -22.25 3.15 1 98.81 133 GLN B CA 1
ATOM 2728 C C . GLN B 1 133 ? -11.906 -20.922 2.996 1 98.81 133 GLN B C 1
ATOM 2730 O O . GLN B 1 133 ? -11.117 -20.531 3.869 1 98.81 133 GLN B O 1
ATOM 2735 N N . VAL B 1 134 ? -12.195 -20.266 1.882 1 98.88 134 VAL B N 1
ATOM 2736 C CA . VAL B 1 134 ? -11.562 -18.984 1.605 1 98.88 134 VAL B CA 1
ATOM 2737 C C . VAL B 1 134 ? -12.086 -17.938 2.578 1 98.88 134 VAL B C 1
ATOM 2739 O O . VAL B 1 134 ? -11.305 -17.172 3.162 1 98.88 134 VAL B O 1
ATOM 2742 N N . LEU B 1 135 ? -13.391 -17.875 2.807 1 98.62 135 LEU B N 1
ATOM 2743 C CA . LEU B 1 135 ? -14 -16.891 3.682 1 98.62 135 LEU B CA 1
ATOM 2744 C C . LEU B 1 135 ? -13.484 -17.031 5.109 1 98.62 135 LEU B C 1
ATOM 2746 O O . LEU B 1 135 ? -13.273 -16.031 5.797 1 98.62 135 LEU B O 1
ATOM 2750 N N . LYS B 1 136 ? -13.273 -18.234 5.551 1 98.38 136 LYS B N 1
ATOM 2751 C CA . LYS B 1 136 ? -12.766 -18.469 6.902 1 98.38 136 LYS B CA 1
ATOM 2752 C C . LYS B 1 136 ? -11.391 -17.844 7.09 1 98.38 136 LYS B C 1
ATOM 2754 O O . LYS B 1 136 ? -11.07 -17.359 8.18 1 98.38 136 LYS B O 1
ATOM 2759 N N . LYS B 1 137 ? -10.578 -17.828 6.047 1 98.56 137 LYS B N 1
ATOM 2760 C CA . LYS B 1 137 ? -9.234 -17.266 6.113 1 98.56 137 LYS B CA 1
ATOM 2761 C C . LYS B 1 137 ? -9.273 -15.734 6.043 1 98.56 137 LYS B C 1
ATOM 2763 O O . LYS B 1 137 ? -8.375 -15.062 6.562 1 98.56 137 LYS B O 1
ATOM 2768 N N . LEU B 1 138 ? -10.367 -15.188 5.434 1 98.5 138 LEU B N 1
ATOM 2769 C CA . LEU B 1 138 ? -10.391 -13.766 5.109 1 98.5 138 LEU B CA 1
ATOM 2770 C C . LEU B 1 138 ? -11.234 -12.992 6.117 1 98.5 138 LEU B C 1
ATOM 2772 O O . LEU B 1 138 ? -11.109 -11.773 6.227 1 98.5 138 LEU B O 1
ATOM 2776 N N . GLU B 1 139 ? -12.078 -13.648 6.797 1 96.75 139 GLU B N 1
ATOM 2777 C CA . GLU B 1 139 ? -13.039 -12.977 7.664 1 96.75 139 GLU B CA 1
ATOM 2778 C C . GLU B 1 139 ? -12.336 -12.164 8.75 1 96.75 139 GLU B C 1
ATOM 2780 O O . GLU B 1 139 ? -11.258 -12.539 9.211 1 96.75 139 GLU B O 1
ATOM 2785 N N . ILE B 1 140 ? -12.969 -11.055 9.086 1 96.19 140 ILE B N 1
ATOM 2786 C CA . ILE B 1 140 ? -12.508 -10.203 10.18 1 96.19 140 ILE B CA 1
ATOM 2787 C C . ILE B 1 140 ? -13.234 -10.578 11.469 1 96.19 140 ILE B C 1
ATOM 2789 O O . ILE B 1 140 ? -14.461 -10.484 11.555 1 96.19 140 ILE B O 1
ATOM 2793 N N . LEU B 1 141 ? -12.422 -10.992 12.414 1 91 141 LEU B N 1
ATOM 2794 C CA . LEU B 1 141 ? -12.977 -11.406 13.695 1 91 141 LEU B CA 1
ATOM 2795 C C . LEU B 1 141 ? -12.734 -10.336 14.758 1 91 141 LEU B C 1
ATOM 2797 O O . LEU B 1 141 ? -11.773 -9.57 14.664 1 91 141 LEU B O 1
ATOM 2801 N N . ASP B 1 142 ? -13.523 -10.289 15.688 1 86.5 142 ASP B N 1
ATOM 2802 C CA . ASP B 1 142 ? -13.422 -9.312 16.766 1 86.5 142 ASP B CA 1
ATOM 2803 C C . ASP B 1 142 ? -12.18 -9.562 17.625 1 86.5 142 ASP B C 1
ATOM 2805 O O . ASP B 1 142 ? -11.656 -8.641 18.25 1 86.5 142 ASP B O 1
ATOM 2809 N N . THR B 1 143 ? -11.656 -10.648 17.516 1 80.38 143 THR B N 1
ATOM 2810 C CA . THR B 1 143 ? -10.641 -11.102 18.453 1 80.38 143 THR B CA 1
ATOM 2811 C C . THR B 1 143 ? -9.242 -10.781 17.938 1 80.38 143 THR B C 1
ATOM 2813 O O . THR B 1 143 ? -8.25 -11.023 18.625 1 80.38 143 THR B O 1
ATOM 2816 N N . LYS B 1 144 ? -9.18 -10.32 16.781 1 81.56 144 LYS B N 1
ATOM 2817 C CA . LYS B 1 144 ? -7.828 -10.086 16.281 1 81.56 144 LYS B CA 1
ATOM 2818 C C . LYS B 1 144 ? -7.824 -9.008 15.203 1 81.56 144 LYS B C 1
ATOM 2820 O O . LYS B 1 144 ? -8.836 -8.781 14.539 1 81.56 144 LYS B O 1
ATOM 2825 N N . GLU B 1 145 ? -6.656 -8.453 15.07 1 86 145 GLU B N 1
ATOM 2826 C CA . GLU B 1 145 ? -6.441 -7.508 13.984 1 86 145 GLU B CA 1
ATOM 2827 C C . GLU B 1 145 ? -6.066 -8.227 12.688 1 86 145 GLU B C 1
ATOM 2829 O O . GLU B 1 145 ? -5.277 -9.18 12.711 1 86 145 GLU B O 1
ATOM 2834 N N . GLY B 1 146 ? -6.707 -7.766 11.617 1 94.19 146 GLY B N 1
ATOM 2835 C CA . GLY B 1 146 ? -6.434 -8.414 10.352 1 94.19 146 GLY B CA 1
ATOM 2836 C C . GLY B 1 146 ? -7.105 -9.766 10.219 1 94.19 146 GLY B C 1
ATOM 2837 O O . GLY B 1 146 ? -8.164 -10.008 10.805 1 94.19 146 GLY B O 1
ATOM 2838 N N . ASN B 1 147 ? -6.66 -10.57 9.25 1 97.31 147 ASN B N 1
ATOM 2839 C CA . ASN B 1 147 ? -7.18 -11.914 9.023 1 97.31 147 ASN B CA 1
ATOM 2840 C C . ASN B 1 147 ? -6.055 -12.938 8.898 1 97.31 147 ASN B C 1
ATOM 2842 O O . ASN B 1 147 ? -4.91 -12.656 9.258 1 97.31 147 ASN B O 1
ATOM 2846 N N . ASP B 1 148 ? -6.312 -14.18 8.484 1 97.62 148 ASP B N 1
ATOM 2847 C CA . ASP B 1 148 ? -5.383 -15.297 8.586 1 97.62 148 ASP B CA 1
ATOM 2848 C C . ASP B 1 148 ? -4.262 -15.18 7.555 1 97.62 148 ASP B C 1
ATOM 2850 O O . ASP B 1 148 ? -3.285 -15.93 7.602 1 97.62 148 ASP B O 1
ATOM 2854 N N . VAL B 1 149 ? -4.363 -14.188 6.645 1 97.88 149 VAL B N 1
ATOM 2855 C CA . VAL B 1 149 ? -3.334 -14.086 5.613 1 97.88 149 VAL B CA 1
ATOM 2856 C C . VAL B 1 149 ? -2.549 -12.789 5.797 1 97.88 149 VAL B C 1
ATOM 2858 O O . VAL B 1 149 ? -1.627 -12.508 5.027 1 97.88 149 VAL B O 1
ATOM 2861 N N . THR B 1 150 ? -2.863 -12.016 6.801 1 96.81 150 THR B N 1
ATOM 2862 C CA . THR B 1 150 ? -2.271 -10.695 6.992 1 96.81 150 THR B CA 1
ATOM 2863 C C . THR B 1 150 ? -0.757 -10.805 7.156 1 96.81 150 THR B C 1
ATOM 2865 O O . THR B 1 150 ? -0.01 -9.992 6.605 1 96.81 150 THR B O 1
ATOM 2868 N N . ALA B 1 151 ? -0.292 -11.797 7.883 1 95.38 151 ALA B N 1
ATOM 2869 C CA . ALA B 1 151 ? 1.143 -11.953 8.102 1 95.38 151 ALA B CA 1
ATOM 2870 C C . ALA B 1 151 ? 1.88 -12.172 6.785 1 95.38 151 ALA B C 1
ATOM 2872 O O . ALA B 1 151 ? 2.926 -11.562 6.547 1 95.38 151 ALA B O 1
ATOM 2873 N N . ASP B 1 152 ? 1.321 -13.023 5.906 1 96.69 152 ASP B N 1
ATOM 2874 C CA . ASP B 1 152 ? 1.92 -13.266 4.598 1 96.69 152 ASP B CA 1
ATOM 2875 C C . ASP B 1 152 ? 1.896 -12.008 3.738 1 96.69 152 ASP B C 1
ATOM 2877 O O . ASP B 1 152 ? 2.863 -11.711 3.037 1 96.69 152 ASP B O 1
ATOM 2881 N N . LEU B 1 153 ? 0.765 -11.32 3.812 1 97.62 153 LEU B N 1
ATOM 2882 C CA . LEU B 1 153 ? 0.616 -10.086 3.053 1 97.62 153 LEU B CA 1
ATOM 2883 C C . LEU B 1 153 ? 1.675 -9.07 3.459 1 97.62 153 LEU B C 1
ATOM 2885 O O . LEU B 1 153 ? 2.309 -8.445 2.602 1 97.62 153 LEU B O 1
ATOM 2889 N N . LYS B 1 154 ? 1.894 -8.945 4.738 1 96.44 154 LYS B N 1
ATOM 2890 C CA . LYS B 1 154 ? 2.871 -7.996 5.258 1 96.44 154 LYS B CA 1
ATOM 2891 C C . LYS B 1 154 ? 4.281 -8.336 4.785 1 96.44 154 LYS B C 1
ATOM 2893 O O . LYS B 1 154 ? 5.078 -7.445 4.492 1 96.44 154 LYS B O 1
ATOM 2898 N N . LEU B 1 155 ? 4.602 -9.57 4.715 1 96.94 155 LEU B N 1
ATOM 2899 C CA . LEU B 1 155 ? 5.914 -9.992 4.238 1 96.94 155 LEU B CA 1
ATOM 2900 C C . LEU B 1 155 ? 6.098 -9.625 2.77 1 96.94 155 LEU B C 1
ATOM 2902 O O . LEU B 1 155 ? 7.168 -9.156 2.373 1 96.94 155 LEU B O 1
ATOM 2906 N N . SER B 1 156 ? 5.066 -9.867 2.006 1 97.56 156 SER B N 1
ATOM 2907 C CA . SER B 1 156 ? 5.137 -9.508 0.592 1 97.56 156 SER B CA 1
ATOM 2908 C C . SER B 1 156 ? 5.352 -8.008 0.412 1 97.56 156 SER B C 1
ATOM 2910 O O . SER B 1 156 ? 6.168 -7.59 -0.412 1 97.56 156 SER B O 1
ATOM 2912 N N . ILE B 1 157 ? 4.648 -7.227 1.185 1 97.44 157 ILE B N 1
ATOM 2913 C CA . ILE B 1 157 ? 4.73 -5.773 1.107 1 97.44 157 ILE B CA 1
ATOM 2914 C C . ILE B 1 157 ? 6.125 -5.312 1.528 1 97.44 157 ILE B C 1
ATOM 2916 O O . ILE B 1 157 ? 6.734 -4.469 0.867 1 97.44 157 ILE B O 1
ATOM 2920 N N . ARG B 1 158 ? 6.609 -5.859 2.57 1 96.69 158 ARG B N 1
ATOM 2921 C CA . ARG B 1 158 ? 7.945 -5.52 3.045 1 96.69 158 ARG B CA 1
ATOM 2922 C C . ARG B 1 158 ? 8.992 -5.797 1.973 1 96.69 158 ARG B C 1
ATOM 2924 O O . ARG B 1 158 ? 9.898 -4.984 1.757 1 96.69 158 ARG B O 1
ATOM 2931 N N . TYR B 1 159 ? 8.859 -6.934 1.313 1 97.44 159 TYR B N 1
ATOM 2932 C CA . TYR B 1 159 ? 9.82 -7.324 0.29 1 97.44 159 TYR B CA 1
ATOM 2933 C C . TYR B 1 159 ? 9.82 -6.332 -0.868 1 97.44 159 TYR B C 1
ATOM 2935 O O . TYR B 1 159 ? 10.875 -5.871 -1.301 1 97.44 159 TYR B O 1
ATOM 2943 N N . ALA B 1 160 ? 8.641 -6.004 -1.322 1 97.75 160 ALA B N 1
ATOM 2944 C CA . ALA B 1 160 ? 8.523 -5.059 -2.43 1 97.75 160 ALA B CA 1
ATOM 2945 C C . ALA B 1 160 ? 9.109 -3.697 -2.055 1 97.75 160 ALA B C 1
ATOM 2947 O O . ALA B 1 160 ? 9.805 -3.072 -2.859 1 97.75 160 ALA B O 1
ATOM 2948 N N . ARG B 1 161 ? 8.781 -3.27 -0.859 1 96.62 161 ARG B N 1
ATOM 2949 C CA . ARG B 1 161 ? 9.273 -1.974 -0.399 1 96.62 161 ARG B CA 1
ATOM 2950 C C . ARG B 1 161 ? 10.789 -1.982 -0.257 1 96.62 161 ARG B C 1
ATOM 2952 O O . ARG B 1 161 ? 11.461 -1.008 -0.612 1 96.62 161 ARG B O 1
ATOM 2959 N N . GLN B 1 162 ? 11.367 -3.047 0.21 1 95.38 162 GLN B N 1
ATOM 2960 C CA . GLN B 1 162 ? 12.812 -3.197 0.354 1 95.38 162 GLN B CA 1
ATOM 2961 C C . GLN B 1 162 ? 13.523 -3.023 -0.987 1 95.38 162 GLN B C 1
ATOM 2963 O O . GLN B 1 162 ? 14.648 -2.521 -1.04 1 95.38 162 GLN B O 1
ATOM 2968 N N . LEU B 1 163 ? 12.844 -3.361 -2.012 1 96.38 163 LEU B N 1
ATOM 2969 C CA . LEU B 1 163 ? 13.414 -3.312 -3.354 1 96.38 163 LEU B CA 1
ATOM 2970 C C . LEU B 1 163 ? 12.977 -2.047 -4.086 1 96.38 163 LEU B C 1
ATOM 2972 O O . LEU B 1 163 ? 13.258 -1.887 -5.277 1 96.38 163 LEU B O 1
ATOM 2976 N N . ASP B 1 164 ? 12.211 -1.229 -3.43 1 95 164 ASP B N 1
ATOM 2977 C CA . ASP B 1 164 ? 11.719 0.034 -3.965 1 95 164 ASP B CA 1
ATOM 2978 C C . ASP B 1 164 ? 10.844 -0.197 -5.199 1 95 164 ASP B C 1
ATOM 2980 O O . ASP B 1 164 ? 10.984 0.504 -6.203 1 95 164 ASP B O 1
ATOM 2984 N N . ILE B 1 165 ? 10.094 -1.236 -5.195 1 97.12 165 ILE B N 1
ATOM 2985 C CA . ILE B 1 165 ? 9.164 -1.503 -6.285 1 97.12 165 ILE B CA 1
ATOM 2986 C C . ILE B 1 165 ? 7.996 -0.521 -6.223 1 97.12 165 ILE B C 1
ATOM 2988 O O . ILE B 1 165 ? 7.309 -0.43 -5.199 1 97.12 165 ILE B O 1
ATOM 2992 N N . HIS B 1 166 ? 7.73 0.168 -7.332 1 95.69 166 HIS B N 1
ATOM 2993 C CA . HIS B 1 166 ? 6.672 1.171 -7.32 1 95.69 166 HIS B CA 1
ATOM 2994 C C . HIS B 1 166 ? 5.609 0.861 -8.367 1 95.69 166 HIS B C 1
ATOM 2996 O O . HIS B 1 166 ? 4.41 0.931 -8.086 1 95.69 166 HIS B O 1
ATOM 3002 N N . VAL B 1 167 ? 6.078 0.471 -9.539 1 95 167 VAL B N 1
ATOM 3003 C CA . VAL B 1 167 ? 5.141 0.235 -10.625 1 95 167 VAL B CA 1
ATOM 3004 C C . VAL B 1 167 ? 4.871 -1.262 -10.766 1 95 167 VAL B C 1
ATOM 3006 O O . VAL B 1 167 ? 5.723 -2.086 -10.422 1 95 167 VAL B O 1
ATOM 3009 N N . SER B 1 168 ? 3.674 -1.618 -11.188 1 96.81 168 SER B N 1
ATOM 3010 C CA . SER B 1 168 ? 3.322 -2.971 -11.609 1 96.81 168 SER B CA 1
ATOM 3011 C C . SER B 1 168 ? 2.926 -3.006 -13.078 1 96.81 168 SER B C 1
ATOM 3013 O O . SER B 1 168 ? 2.256 -2.094 -13.57 1 96.81 168 SER B O 1
ATOM 3015 N N . PRO B 1 169 ? 3.396 -3.922 -13.82 1 98.19 169 PRO B N 1
ATOM 3016 C CA . PRO B 1 169 ? 4.371 -4.938 -13.414 1 98.19 169 PRO B CA 1
ATOM 3017 C C . PRO B 1 169 ? 5.793 -4.387 -13.32 1 98.19 169 PRO B C 1
ATOM 3019 O O . PRO B 1 169 ? 6.125 -3.408 -13.992 1 98.19 169 PRO B O 1
ATOM 3022 N N . THR B 1 170 ? 6.559 -4.879 -12.406 1 98.5 170 THR B N 1
ATOM 3023 C CA . THR B 1 170 ? 8.016 -4.766 -12.398 1 98.5 170 THR B CA 1
ATOM 3024 C C . THR B 1 170 ? 8.664 -6.137 -12.562 1 98.5 170 THR B C 1
ATOM 3026 O O . THR B 1 170 ? 8.219 -7.117 -11.961 1 98.5 170 THR B O 1
ATOM 3029 N N . PHE B 1 171 ? 9.68 -6.207 -13.414 1 98.56 171 PHE B N 1
ATOM 3030 C CA . PHE B 1 171 ? 10.352 -7.465 -13.734 1 98.56 171 PHE B CA 1
ATOM 3031 C C . PHE B 1 171 ? 11.75 -7.5 -13.141 1 98.56 171 PHE B C 1
ATOM 3033 O O . PHE B 1 171 ? 12.539 -6.574 -13.352 1 98.56 171 PHE B O 1
ATOM 3040 N N . MET B 1 172 ? 12.062 -8.508 -12.391 1 98.38 172 MET B N 1
ATOM 3041 C CA . MET B 1 172 ? 13.422 -8.781 -11.922 1 98.38 172 MET B CA 1
ATOM 3042 C C . MET B 1 172 ? 13.93 -10.109 -12.477 1 98.38 172 MET B C 1
ATOM 3044 O O . MET B 1 172 ? 13.25 -11.133 -12.383 1 98.38 172 MET B O 1
ATOM 3048 N N . ILE B 1 173 ? 15.078 -10.078 -13.055 1 98.06 173 ILE B N 1
ATOM 3049 C CA . ILE B 1 173 ? 15.727 -11.258 -13.609 1 98.06 173 ILE B CA 1
ATOM 3050 C C . ILE B 1 173 ? 17.047 -11.523 -12.875 1 98.06 173 ILE B C 1
ATOM 3052 O O . ILE B 1 173 ? 17.922 -10.664 -12.836 1 98.06 173 ILE B O 1
ATOM 3056 N N . ASN B 1 174 ? 17.109 -12.711 -12.328 1 97.56 174 ASN B N 1
ATOM 3057 C CA . ASN B 1 174 ? 18.281 -13.094 -11.547 1 97.56 174 ASN B CA 1
ATOM 3058 C C . ASN B 1 174 ? 18.641 -12.008 -10.531 1 97.56 174 ASN B C 1
ATOM 3060 O O . ASN B 1 174 ? 19.797 -11.594 -10.461 1 97.56 174 ASN B O 1
ATOM 3064 N N . ARG B 1 175 ? 17.641 -11.445 -9.938 1 95.44 175 ARG B N 1
ATOM 3065 C CA . ARG B 1 175 ? 17.734 -10.547 -8.789 1 95.44 175 ARG B CA 1
ATOM 3066 C C . ARG B 1 175 ? 18 -9.109 -9.227 1 95.44 175 ARG B C 1
ATOM 3068 O O . ARG B 1 175 ? 18.156 -8.227 -8.391 1 95.44 175 ARG B O 1
ATOM 3075 N N . MET B 1 176 ? 17.984 -8.867 -10.484 1 97.06 176 MET B N 1
ATOM 3076 C CA . MET B 1 176 ? 18.203 -7.512 -10.984 1 97.06 176 MET B CA 1
ATOM 3077 C C . MET B 1 176 ? 16.938 -6.973 -11.656 1 97.06 176 MET B C 1
ATOM 3079 O O . MET B 1 176 ? 16.328 -7.652 -12.484 1 97.06 176 MET B O 1
ATOM 3083 N N . LYS B 1 177 ? 16.578 -5.781 -11.281 1 97.38 177 LYS B N 1
ATOM 3084 C CA . LYS B 1 177 ? 15.484 -5.129 -11.977 1 97.38 177 LYS B CA 1
ATOM 3085 C C . LYS B 1 177 ? 15.805 -4.941 -13.461 1 97.38 177 LYS B C 1
ATOM 3087 O O . LYS B 1 177 ? 16.906 -4.5 -13.805 1 97.38 177 LYS B O 1
ATOM 3092 N N . ASP B 1 178 ? 14.883 -5.355 -14.281 1 95.81 178 ASP B N 1
ATOM 3093 C CA . ASP B 1 178 ? 15.008 -5.109 -15.711 1 95.81 178 ASP B CA 1
ATOM 3094 C C . ASP B 1 178 ? 14.172 -3.904 -16.141 1 95.81 178 ASP B C 1
ATOM 3096 O O . ASP B 1 178 ? 12.953 -4.008 -16.297 1 95.81 178 ASP B O 1
ATOM 3100 N N . PRO B 1 179 ? 14.789 -2.785 -16.375 1 92 179 PRO B N 1
ATOM 3101 C CA . PRO B 1 179 ? 14.031 -1.57 -16.703 1 92 179 PRO B CA 1
ATOM 3102 C C . PRO B 1 179 ? 13.508 -1.565 -18.125 1 92 179 PRO B C 1
ATOM 3104 O O . PRO B 1 179 ? 12.719 -0.688 -18.5 1 92 179 PRO B O 1
ATOM 3107 N N . VAL B 1 180 ? 13.914 -2.545 -18.906 1 93.06 180 VAL B N 1
ATOM 3108 C CA . VAL B 1 180 ? 13.562 -2.539 -20.328 1 93.06 180 VAL B CA 1
ATOM 3109 C C . VAL B 1 180 ? 12.359 -3.445 -20.562 1 93.06 180 VAL B C 1
ATOM 3111 O O . VAL B 1 180 ? 11.547 -3.189 -21.453 1 93.06 180 VAL B O 1
ATOM 3114 N N . ALA B 1 181 ? 12.203 -4.469 -19.781 1 94.38 181 ALA B N 1
ATOM 3115 C CA . ALA B 1 181 ? 11.125 -5.434 -19.969 1 94.38 181 ALA B CA 1
ATOM 3116 C C . ALA B 1 181 ? 9.758 -4.746 -19.906 1 94.38 181 ALA B C 1
ATOM 3118 O O . ALA B 1 181 ? 9.57 -3.785 -19.156 1 94.38 181 ALA B O 1
ATOM 3119 N N . SER B 1 182 ? 8.875 -5.281 -20.703 1 94.56 182 SER B N 1
ATOM 3120 C CA . SER B 1 182 ? 7.566 -4.66 -20.844 1 94.56 182 SER B CA 1
ATOM 3121 C C . SER B 1 182 ? 6.453 -5.703 -20.844 1 94.56 182 SER B C 1
ATOM 3123 O O . SER B 1 182 ? 6.625 -6.805 -21.359 1 94.56 182 SER B O 1
ATOM 3125 N N . SER B 1 183 ? 5.34 -5.25 -20.312 1 95 183 SER B N 1
ATOM 3126 C CA . SER B 1 183 ? 4.16 -6.113 -20.297 1 95 183 SER B CA 1
ATOM 3127 C C . SER B 1 183 ? 3.645 -6.367 -21.719 1 95 183 SER B C 1
ATOM 3129 O O . SER B 1 183 ? 2.877 -7.305 -21.938 1 95 183 SER B O 1
ATOM 3131 N N . SER B 1 184 ? 4.059 -5.605 -22.641 1 95 184 SER B N 1
ATOM 3132 C CA . SER B 1 184 ? 3.553 -5.684 -24 1 95 184 SER B CA 1
ATOM 3133 C C . SER B 1 184 ? 4.449 -6.559 -24.875 1 95 184 SER B C 1
ATOM 3135 O O . SER B 1 184 ? 4.18 -6.742 -26.062 1 95 184 SER B O 1
ATOM 3137 N N . TRP B 1 185 ? 5.492 -7.078 -24.328 1 96.44 185 TRP B N 1
ATOM 3138 C CA . TRP B 1 185 ? 6.434 -7.879 -25.094 1 96.44 185 TRP B CA 1
ATOM 3139 C C . TRP B 1 185 ? 5.785 -9.172 -25.562 1 96.44 185 TRP B C 1
ATOM 3141 O O . TRP B 1 185 ? 5.027 -9.805 -24.828 1 96.44 185 TRP B O 1
ATOM 3151 N N . SER B 1 186 ? 6.141 -9.5 -26.781 1 96.75 186 SER B N 1
ATOM 3152 C CA . SER B 1 186 ? 5.797 -10.812 -27.328 1 96.75 186 SER B CA 1
ATOM 3153 C C . SER B 1 186 ? 6.727 -11.891 -26.797 1 96.75 186 SER B C 1
ATOM 3155 O O . SER B 1 186 ? 7.738 -11.586 -26.156 1 96.75 186 SER B O 1
ATOM 3157 N N . VAL B 1 187 ? 6.344 -13.195 -27.109 1 96.94 187 VAL B N 1
ATOM 3158 C CA . VAL B 1 187 ? 7.199 -14.305 -26.703 1 96.94 187 VAL B CA 1
ATOM 3159 C C . VAL B 1 187 ? 8.562 -14.188 -27.391 1 96.94 187 VAL B C 1
ATOM 3161 O O . VAL B 1 187 ? 9.586 -14.539 -26.812 1 96.94 187 VAL B O 1
ATOM 3164 N N . HIS B 1 188 ? 8.602 -13.672 -28.578 1 97.12 188 HIS B N 1
ATOM 3165 C CA . HIS B 1 188 ? 9.859 -13.5 -29.297 1 97.12 188 HIS B CA 1
ATOM 3166 C C . HIS B 1 188 ? 10.766 -12.5 -28.594 1 97.12 188 HIS B C 1
ATOM 3168 O O . HIS B 1 188 ? 11.953 -12.758 -28.391 1 97.12 188 HIS B O 1
ATOM 3174 N N . GLU B 1 189 ? 10.219 -11.391 -28.156 1 97.56 189 GLU B N 1
ATOM 3175 C CA . GLU B 1 189 ? 10.992 -10.383 -27.438 1 97.56 189 GLU B CA 1
ATOM 3176 C C . GLU B 1 189 ? 11.508 -10.922 -26.109 1 97.56 189 GLU B C 1
ATOM 3178 O O . GLU B 1 189 ? 12.656 -10.672 -25.734 1 97.56 189 GLU B O 1
ATOM 3183 N N . TRP B 1 190 ? 10.688 -11.656 -25.438 1 97.5 190 TRP B N 1
ATOM 3184 C CA . TRP B 1 190 ? 11.102 -12.266 -24.172 1 97.5 190 TRP B CA 1
ATOM 3185 C C . TRP B 1 190 ? 12.234 -13.266 -24.406 1 97.5 190 TRP B C 1
ATOM 3187 O O . TRP B 1 190 ? 13.219 -13.281 -23.656 1 97.5 190 TRP B O 1
ATOM 3197 N N . LYS B 1 191 ? 12.125 -14.062 -25.406 1 95.88 191 LYS B N 1
ATOM 3198 C CA . LYS B 1 191 ? 13.18 -15.031 -25.719 1 95.88 191 LYS B CA 1
ATOM 3199 C C . LYS B 1 191 ? 14.484 -14.32 -26.078 1 95.88 191 LYS B C 1
ATOM 3201 O O . LYS B 1 191 ? 15.562 -14.766 -25.672 1 95.88 191 LYS B O 1
ATOM 3206 N N . GLU B 1 192 ? 14.359 -13.289 -26.828 1 96.19 192 GLU B N 1
ATOM 3207 C CA . GLU B 1 192 ? 15.539 -12.516 -27.203 1 96.19 192 GLU B CA 1
ATOM 3208 C C . GLU B 1 192 ? 16.25 -11.977 -25.969 1 96.19 192 GLU B C 1
ATOM 3210 O O . GLU B 1 192 ? 17.484 -11.93 -25.922 1 96.19 192 GLU B O 1
ATOM 3215 N N . ARG B 1 193 ? 15.438 -11.57 -25 1 96.25 193 ARG B N 1
ATOM 3216 C CA . ARG B 1 193 ? 15.984 -10.992 -23.766 1 96.25 193 ARG B CA 1
ATOM 3217 C C . ARG B 1 193 ? 16.594 -12.07 -22.875 1 96.25 193 ARG B C 1
ATOM 3219 O O . ARG B 1 193 ? 17.641 -11.859 -22.266 1 96.25 193 ARG B O 1
ATOM 3226 N N . LEU B 1 194 ? 16.016 -13.273 -22.828 1 96.94 194 LEU B N 1
ATOM 3227 C CA . LEU B 1 194 ? 16.344 -14.258 -21.797 1 96.94 194 LEU B CA 1
ATOM 3228 C C . LEU B 1 194 ? 17.297 -15.312 -22.328 1 96.94 194 LEU B C 1
ATOM 3230 O O . LEU B 1 194 ? 18.125 -15.844 -21.578 1 96.94 194 LEU B O 1
ATOM 3234 N N . SER B 1 195 ? 17.297 -15.609 -23.562 1 95.25 195 SER B N 1
ATOM 3235 C CA . SER B 1 195 ? 18.062 -16.719 -24.125 1 95.25 195 SER B CA 1
ATOM 3236 C C . SER B 1 195 ? 19.562 -16.516 -23.938 1 95.25 195 SER B C 1
ATOM 3238 O O . SER B 1 195 ? 20.297 -17.469 -23.688 1 95.25 195 SER B O 1
ATOM 3240 N N . PRO B 1 196 ? 20.047 -15.297 -24.047 1 96.06 196 PRO B N 1
ATOM 3241 C CA . PRO B 1 196 ? 21.484 -15.094 -23.859 1 96.06 196 PRO B CA 1
ATOM 3242 C C . PRO B 1 196 ? 21.953 -15.445 -22.453 1 96.06 196 PRO B C 1
ATOM 3244 O O . PRO B 1 196 ? 23.156 -15.641 -22.234 1 96.06 196 PRO B O 1
ATOM 3247 N N . LEU B 1 197 ? 21.047 -15.562 -21.531 1 95.5 197 LEU B N 1
ATOM 3248 C CA . LEU B 1 197 ? 21.406 -15.852 -20.141 1 95.5 197 LEU B CA 1
ATOM 3249 C C . LEU B 1 197 ? 21.656 -17.344 -19.953 1 95.5 197 LEU B C 1
ATOM 3251 O O . LEU B 1 197 ? 22.172 -17.766 -18.906 1 95.5 197 LEU B O 1
ATOM 3255 N N . LEU B 1 198 ? 21.328 -18.188 -20.891 1 93.25 198 LEU B N 1
ATOM 3256 C CA . LEU B 1 198 ? 21.484 -19.625 -20.812 1 93.25 198 LEU B CA 1
ATOM 3257 C C . LEU B 1 198 ? 22.828 -20.062 -21.391 1 93.25 198 LEU B C 1
ATOM 3259 O O . LEU B 1 198 ? 23.203 -21.234 -21.266 1 93.25 198 LEU B O 1
ATOM 3263 N N . SER B 1 199 ? 23.516 -19.219 -22.125 1 80.25 199 SER B N 1
ATOM 3264 C CA . SER B 1 199 ? 24.797 -19.562 -22.734 1 80.25 199 SER B CA 1
ATOM 3265 C C . SER B 1 199 ? 25.969 -19.281 -21.797 1 80.25 199 SER B C 1
ATOM 3267 O O . SER B 1 199 ? 25.875 -18.406 -20.938 1 80.25 199 SER B O 1
#

Foldseek 3Di:
DPPPDDDDDPDPAFQKDADPPALKEKEWAAFLLDLLSLLLLCQCVPPQCVVCHSRYMYGYFYDQDVVLVCSLLLVLLLLLVCVVPVVCSSVLSNLSNVCSVCRHCVNCVPPDSLRVLQVSLVSSVVSPDHSVSSCQQQPDDPVDPGGNCVSSVVNSNVVCVVVPPDDPTWMDMPNHTDPPDGSPDHSVRVCVVCVVSVD/DPDPDDDDDPDPAFQKDADPPALKEKEWAAFLLDLLSLLLLCQCVPPQCVVCHSRYMYGYFYDQDVVLVCSLLLVLLLLLVCVVPVVCSSVLSNLSNVCSVCRHCVNCVPPDSLRVLQVSLVSSVVSPDHSVSSCQQQPDDPVDPGGNCVSSVVNSNVVCVVVPPDDPTWMDMPNHTDPVDGSPDHSVRVCVVCVVSVD

pLDDT: mean 95.27, std 9.46, range [21.8, 98.94]

Sequence (398 aa):
MASNWPPLPRQPIGTAWGPRGAPIQMEVFLDYCCPFSKKAFFILMDQVLPAMEEKICFYFQHQIQPWHPQSTLLHEAALAVKQIDPDKFYPYSRVLFENLDNFIDQKVYQKSRKEMYEQLAKLAKEVGIEPEQVLKKLEILDTKEGNDVTADLKLSIRYARQLDIHVSPTFMINRMKDPVASSSWSVHEWKERLSPLLSMASNWPPLPRQPIGTAWGPRGAPIQMEVFLDYCCPFSKKAFFILMDQVLPAMEEKICFYFQHQIQPWHPQSTLLHEAALAVKQIDPDKFYPYSRVLFENLDNFIDQKVYQKSRKEMYEQLAKLAKEVGIEPEQVLKKLEILDTKEGNDVTADLKLSIRYARQLDIHVSPTFMINRMKDPVASSSWSVHEWKERLSPLLS

InterPro domains:
  IPR036249 Thioredoxin-like superfamily [SSF52833] (11-198)

Nearest PDB structures (foldseek):
  3gn3-assembly1_A  TM=8.685E-01  e=1.245E-10  Pseudomonas syringae pv. tomato
  3eu4-assembly1_A  TM=8.172E-01  e=5.370E-07  Bacillus subtilis
  3gmf-assembly1_A  TM=6.054E-01  e=1.998E-05  Novosphingobium aromaticivorans DSM 12444
  4n30-assembly1_A  TM=6.294E-01  e=3.605E-04  Pseudomonas aeruginosa
  9edl-assembly1_A  TM=5.743E-01  e=3.796E-04  Francisella tularensis subsp. tularensis SCHU S4